Protein AF-A0A0D9XMM1-F1 (afdb_monomer_lite)

Foldseek 3Di:
DPPVPQWDWLDWDALAPFKIWTDTPQFWIWMDGPPDPDTDTAPDGAGWQEWDDAPNWIWTCSQHIWTWDCPPPHIYIGQQADAPPDPDGDAAGWAWEDLPRWIKIWGWHQDPNDTDIWIFTRPRPVRYTHTDLFSQQWEWEDERRHIYIGNPDCVPHVQGGGRWYWYDVNVDHDIWIARSNPRDIDDRDDDDDDDDDPPPPPDDDPPPPPLVCFDPHCLQVVLVVQLQPALLSNLVQLVPDDRSVVSYDDCDLVQVLALSNQRLQWFFLFQFWIARQAQRDIGGAHDPCPPPPHQWFFFFAANSGWTWIARLLQQWTWTARRRVRDIFTWARCCVVDDPVLNVCSVVVHRCSVVKHWLHWYAAASFKIWTDIDQFWIWITGRPDHDIDTATGGFRWQEWHDAPNWIWTDGDFFIWTADPVRGYTDGQAGEPDDDDPPQKDWGWYWEDLPRWIKIKIKIKGWDDDPDPPDPDTDIDIFIWMFTADRVVRYTHTDQPASVQWEWEDARYHIYIHRCPPSPVPDGGRKYAAAPNPDDPDDDPQFRIARSNVRDGHHNPDDDDCPDPSSSSSQSNNGGRVSND

Organism: NCBI:txid77586

InterPro domains:
  IPR005174 KIB1-4, beta-propeller [PF03478] (22-167)
  IPR005174 KIB1-4, beta-propeller [PF03478] (277-528)

pLDDT: mean 74.01, std 15.92, range [29.69, 94.88]

Secondary structure (DSSP, 8-state):
--GGGT-EEEEEEEEETTEEEEEEETTEEEEE-TT-SSPEEES-------EEEETTEEEE-SSSEEEEEE-SSSEEEEEEEB-TT--SPPSSEEEEEE-SS-EEEEEEEEETTEEEEEEEEEETTTTEEEEESSSTT-EEEE-SS-EEEE---TTT-TTPPTTEEEE-TTTSSS-EEEETTT--EEE----------SS-------S--GGGGSSSSTHHHHHHHHHHH-HHHHHHHHHH-HHHHHHSPP--GGGTT-GGG--TTEEESSSSEEEETTT--EEE---GGGSTT-SEEEEEE-TTS-EEEEETTT-EEEEEETTTTEEEEEEEGGGGS-HHHHHHHHTT---GGG--EEEEEESSSS-EEEEEGGGEEEEE-TT-SSPEEEEES--EEEEEEETTEEEEEETTEEEEEETTTTEEEEEEE--SPPPPTTEEEEEEEEE-SS-EEEEEEEEEEE--S-TT----EEEEEEEEEEEETTTTEEEEE-S-STT-EEEE-SS-EEEE--TTT-TTSPTTEEEEPGGG--SSSS--EEEEETTTTEEEE--SSS-TTSHHHHHHHHTT--GGGT-

Radius of gyration: 30.6 Å; chains: 1; bounding box: 79×53×88 Å

Structure (mmCIF, N/CA/C/O backbone):
data_AF-A0A0D9XMM1-F1
#
_entry.id   AF-A0A0D9XMM1-F1
#
loop_
_atom_site.group_PDB
_atom_site.id
_atom_site.type_symbol
_atom_site.label_atom_id
_atom_site.label_alt_id
_atom_site.label_comp_id
_atom_site.label_asym_id
_atom_site.label_entity_id
_atom_site.label_seq_id
_atom_site.pdbx_PDB_ins_code
_atom_site.Cartn_x
_atom_site.Cartn_y
_atom_site.Cartn_z
_atom_site.occupancy
_atom_site.B_iso_or_equiv
_atom_site.auth_seq_id
_atom_site.auth_comp_id
_atom_site.auth_asym_id
_atom_site.auth_atom_id
_atom_site.pdbx_PDB_model_num
ATOM 1 N N . MET A 1 1 ? 37.542 23.545 3.701 1.00 33.97 1 MET A N 1
ATOM 2 C CA . MET A 1 1 ? 37.284 23.660 2.247 1.00 33.97 1 MET A CA 1
ATOM 3 C C . MET A 1 1 ? 36.341 22.527 1.840 1.00 33.97 1 MET A C 1
ATOM 5 O O . MET A 1 1 ? 36.724 21.374 1.971 1.00 33.97 1 MET A O 1
ATOM 9 N N . LYS A 1 2 ? 35.075 22.804 1.484 1.00 29.86 2 LYS A N 1
ATOM 10 C CA . LYS A 1 2 ? 34.100 21.760 1.098 1.00 29.86 2 LYS A CA 1
ATOM 11 C C . LYS A 1 2 ? 34.433 21.260 -0.315 1.00 29.86 2 LYS A C 1
ATOM 13 O O . LYS A 1 2 ? 34.118 21.927 -1.291 1.00 29.86 2 LYS A O 1
ATOM 18 N N . ILE A 1 3 ? 35.071 20.095 -0.407 1.00 40.84 3 ILE A N 1
ATOM 19 C CA . ILE A 1 3 ? 35.551 19.469 -1.656 1.00 40.84 3 ILE A CA 1
ATOM 20 C C . ILE A 1 3 ? 34.390 19.010 -2.577 1.00 40.84 3 ILE A C 1
ATOM 22 O O . ILE A 1 3 ? 34.568 18.850 -3.782 1.00 40.84 3 ILE A O 1
ATOM 26 N N . GLY A 1 4 ? 33.166 18.885 -2.050 1.00 37.09 4 GLY A N 1
ATOM 27 C CA . GLY A 1 4 ? 32.015 18.291 -2.748 1.00 37.09 4 GLY A CA 1
ATOM 28 C C . GLY A 1 4 ? 31.399 19.066 -3.925 1.00 37.09 4 GLY A C 1
ATOM 29 O O . GLY A 1 4 ? 30.446 18.564 -4.504 1.00 37.09 4 GLY A O 1
ATOM 30 N N . LYS A 1 5 ? 31.888 20.261 -4.294 1.00 40.72 5 LYS A N 1
ATOM 31 C CA . LYS A 1 5 ? 31.370 21.018 -5.460 1.00 40.72 5 LYS A CA 1
ATOM 32 C C . LYS A 1 5 ? 32.260 20.963 -6.714 1.00 40.72 5 LYS A C 1
ATOM 34 O O . LYS A 1 5 ? 31.838 21.466 -7.745 1.00 40.72 5 LYS A O 1
ATOM 39 N N . SER A 1 6 ? 33.463 20.378 -6.641 1.00 47.50 6 SER A N 1
ATOM 40 C CA . SER A 1 6 ? 34.456 20.419 -7.740 1.00 47.50 6 SER A CA 1
ATOM 41 C C . SER A 1 6 ? 34.759 19.054 -8.385 1.00 47.50 6 SER A C 1
ATOM 43 O O . SER A 1 6 ? 35.317 18.995 -9.477 1.00 47.50 6 SER A O 1
ATOM 45 N N . LEU A 1 7 ? 34.379 17.940 -7.748 1.00 52.97 7 LEU A N 1
ATOM 46 C CA . LEU A 1 7 ? 34.602 16.593 -8.287 1.00 52.97 7 LEU A CA 1
ATOM 47 C C . LEU A 1 7 ? 33.343 16.066 -8.980 1.00 52.97 7 LEU A C 1
ATOM 49 O O . LEU A 1 7 ? 32.316 15.865 -8.338 1.00 52.97 7 LEU A O 1
ATOM 53 N N . CYS A 1 8 ? 33.439 15.811 -10.285 1.00 58.44 8 CYS A N 1
ATOM 54 C CA . CYS A 1 8 ? 32.395 15.146 -11.062 1.00 58.44 8 CYS A CA 1
ATOM 55 C C . CYS A 1 8 ? 32.841 13.718 -11.394 1.00 58.44 8 CYS A C 1
ATOM 57 O O . CYS A 1 8 ? 33.901 13.521 -11.988 1.00 58.44 8 CYS A O 1
ATOM 59 N N . VAL A 1 9 ? 32.038 12.730 -11.004 1.00 63.44 9 VAL A N 1
ATOM 60 C CA . VAL A 1 9 ? 32.281 11.315 -11.304 1.00 63.44 9 VAL A CA 1
ATOM 61 C C . VAL A 1 9 ? 31.840 11.027 -12.743 1.00 63.44 9 VAL A C 1
ATOM 63 O O . VAL A 1 9 ? 30.658 11.142 -13.050 1.00 63.44 9 VAL A O 1
ATOM 66 N N . CYS A 1 10 ? 32.780 10.661 -13.621 1.00 60.50 10 CYS A N 1
ATOM 67 C CA . CYS A 1 10 ? 32.523 10.278 -15.020 1.00 60.50 10 CYS A CA 1
ATOM 68 C C . CYS A 1 10 ? 32.151 8.797 -15.183 1.00 60.50 10 CYS A C 1
ATOM 70 O O . CYS A 1 10 ? 31.556 8.421 -16.187 1.00 60.50 10 CYS A O 1
ATOM 72 N N . GLY A 1 11 ? 32.473 7.954 -14.199 1.00 65.19 11 GLY A N 1
ATOM 73 C CA . GLY A 1 11 ? 32.097 6.543 -14.205 1.00 65.19 11 GLY A CA 1
ATOM 74 C C . GLY A 1 11 ? 32.616 5.789 -12.987 1.00 65.19 11 GLY A C 1
ATOM 75 O O . GLY A 1 11 ? 33.638 6.154 -12.407 1.00 65.19 11 GLY A O 1
ATOM 76 N N . VAL A 1 12 ? 31.894 4.738 -12.601 1.00 67.25 12 VAL A N 1
ATOM 77 C CA . VAL A 1 12 ? 32.248 3.815 -11.513 1.00 67.25 12 VAL A CA 1
ATOM 78 C C . VAL A 1 12 ? 32.027 2.399 -12.012 1.00 67.25 12 VAL A C 1
ATOM 80 O O . VAL A 1 12 ? 31.045 2.133 -12.706 1.00 67.25 12 VAL A O 1
ATOM 83 N N . GLY A 1 13 ? 32.918 1.483 -11.655 1.00 66.44 13 GLY A N 1
ATOM 84 C CA . GLY A 1 13 ? 32.733 0.085 -11.999 1.00 66.44 13 GLY A CA 1
ATOM 85 C C . GLY A 1 13 ? 33.677 -0.854 -11.278 1.00 66.44 13 GLY A C 1
ATOM 86 O O . GLY A 1 13 ? 34.560 -0.432 -10.536 1.00 66.44 13 GLY A O 1
ATOM 87 N N . LEU A 1 14 ? 33.466 -2.144 -11.507 1.00 63.72 14 LEU A N 1
ATOM 88 C CA . LEU A 1 14 ? 34.300 -3.208 -10.974 1.00 63.72 14 LEU A CA 1
ATOM 89 C C . LEU A 1 14 ? 35.266 -3.700 -12.056 1.00 63.72 14 LEU A C 1
ATOM 91 O O . LEU A 1 14 ? 34.862 -3.924 -13.196 1.00 63.72 14 LEU A O 1
ATOM 95 N N . VAL A 1 15 ? 36.537 -3.864 -11.689 1.00 62.72 15 VAL A N 1
ATOM 96 C CA . VAL A 1 15 ? 37.568 -4.522 -12.524 1.00 62.72 15 VAL A CA 1
ATOM 97 C C . VAL A 1 15 ? 37.753 -5.988 -12.119 1.00 62.72 15 VAL A C 1
ATOM 99 O O . VAL A 1 15 ? 38.266 -6.794 -12.887 1.00 62.72 15 VAL A O 1
ATOM 102 N N . SER A 1 16 ? 37.311 -6.349 -10.914 1.00 62.84 16 SER A N 1
ATOM 103 C CA . SER A 1 16 ? 37.230 -7.720 -10.409 1.00 62.84 16 SER A CA 1
ATOM 104 C C . SER A 1 16 ? 36.139 -7.804 -9.332 1.00 62.84 16 SER A C 1
ATOM 106 O O . SER A 1 16 ? 35.575 -6.780 -8.941 1.00 62.84 16 SER A O 1
ATOM 108 N N . ILE A 1 17 ? 35.885 -9.003 -8.797 1.00 62.94 17 ILE A N 1
ATOM 109 C CA . ILE A 1 17 ? 34.926 -9.249 -7.702 1.00 62.94 17 ILE A CA 1
ATOM 110 C C . ILE A 1 17 ? 35.152 -8.387 -6.446 1.00 62.94 17 ILE A C 1
ATOM 112 O O . ILE A 1 17 ? 34.249 -8.255 -5.628 1.00 62.94 17 ILE A O 1
ATOM 116 N N . SER A 1 18 ? 36.337 -7.796 -6.276 1.00 65.94 18 SER A N 1
ATOM 117 C CA . SER A 1 18 ? 36.698 -7.030 -5.079 1.00 65.94 18 SER A CA 1
ATOM 118 C C . SER A 1 18 ? 37.530 -5.788 -5.403 1.00 65.94 18 SER A C 1
ATOM 120 O O . SER A 1 18 ? 38.383 -5.386 -4.613 1.00 65.94 18 SER A O 1
ATOM 122 N N . THR A 1 19 ? 37.388 -5.208 -6.597 1.00 70.00 19 THR A N 1
ATOM 123 C CA . THR A 1 19 ? 38.192 -4.045 -7.007 1.00 70.00 19 THR A CA 1
ATOM 124 C C . THR A 1 19 ? 37.340 -3.017 -7.733 1.00 70.00 19 THR A C 1
ATOM 126 O O . THR A 1 19 ? 36.834 -3.288 -8.821 1.00 70.00 19 THR A O 1
ATOM 129 N N . VAL A 1 20 ? 37.214 -1.834 -7.131 1.00 71.69 20 VAL A N 1
ATOM 130 C CA . VAL A 1 20 ? 36.422 -0.706 -7.631 1.00 71.69 20 VAL A CA 1
ATOM 131 C C . VAL A 1 20 ? 37.332 0.274 -8.357 1.00 71.69 20 VAL A C 1
ATOM 133 O O . VAL A 1 20 ? 38.384 0.637 -7.836 1.00 71.69 20 VAL A O 1
ATOM 136 N N . VAL A 1 21 ? 36.904 0.741 -9.527 1.00 70.94 21 VAL A N 1
ATOM 137 C CA . VAL A 1 21 ? 37.508 1.861 -10.253 1.00 70.94 21 VAL A CA 1
ATOM 138 C C . VAL A 1 21 ? 36.535 3.028 -10.301 1.00 70.94 21 VAL A C 1
ATOM 140 O O . VAL A 1 21 ? 35.346 2.852 -10.572 1.00 70.94 21 VAL A O 1
ATOM 143 N N . ILE A 1 22 ? 37.061 4.226 -10.059 1.00 70.19 22 ILE A N 1
ATOM 144 C CA . ILE A 1 22 ? 36.355 5.494 -10.202 1.00 70.19 22 ILE A CA 1
ATOM 145 C C . ILE A 1 22 ? 37.083 6.396 -11.200 1.00 70.19 22 ILE A C 1
ATOM 147 O O . ILE A 1 22 ? 38.302 6.548 -11.152 1.00 70.19 22 ILE A O 1
ATOM 151 N N . CYS A 1 23 ? 36.312 7.008 -12.091 1.00 70.00 23 CYS A N 1
ATOM 152 C CA . CYS A 1 23 ? 36.732 8.080 -12.981 1.00 70.00 23 CYS A CA 1
ATOM 153 C C . CYS A 1 23 ? 36.206 9.406 -12.425 1.00 70.00 23 CYS A C 1
ATOM 155 O O . CYS A 1 23 ? 35.002 9.566 -12.213 1.00 70.00 23 CYS A O 1
ATOM 157 N N . LEU A 1 24 ? 37.102 10.362 -12.210 1.00 65.31 24 LEU A N 1
ATOM 158 C CA . LEU A 1 24 ? 36.847 11.698 -11.689 1.00 65.31 24 LEU A CA 1
ATOM 159 C C . LEU A 1 24 ? 37.370 12.746 -12.682 1.00 65.31 24 LEU A C 1
ATOM 161 O O . LEU A 1 24 ? 38.544 12.749 -13.062 1.00 65.31 24 LEU A O 1
ATOM 165 N N . ARG A 1 25 ? 36.505 13.680 -13.086 1.00 59.28 25 ARG A N 1
ATOM 166 C CA . ARG A 1 25 ? 36.907 14.829 -13.902 1.00 59.28 25 ARG A CA 1
ATOM 167 C C . ARG A 1 25 ? 37.761 15.815 -13.087 1.00 59.28 25 ARG A C 1
ATOM 169 O O . ARG A 1 25 ? 37.513 15.985 -11.893 1.00 59.28 25 ARG A O 1
ATOM 176 N N . PRO A 1 26 ? 38.718 16.510 -13.736 1.00 51.59 26 PRO A N 1
ATOM 177 C CA . PRO A 1 26 ? 38.979 16.476 -15.180 1.00 51.59 26 PRO A CA 1
ATOM 178 C C . PRO A 1 26 ? 39.933 15.367 -15.661 1.00 51.59 26 PRO A C 1
ATOM 180 O O . PRO A 1 26 ? 39.956 15.129 -16.864 1.00 51.59 26 PRO A O 1
ATOM 183 N N . ARG A 1 27 ? 40.735 14.718 -14.798 1.00 64.25 27 ARG A N 1
ATOM 184 C CA . ARG A 1 27 ? 41.812 13.802 -15.246 1.00 64.25 27 ARG A CA 1
ATOM 185 C C . ARG A 1 27 ? 42.255 12.744 -14.220 1.00 64.25 27 ARG A C 1
ATOM 187 O O . ARG A 1 27 ? 43.448 12.472 -14.107 1.00 64.25 27 ARG A O 1
ATOM 194 N N . LEU A 1 28 ? 41.347 12.190 -13.419 1.00 66.81 28 LEU A N 1
ATOM 195 C CA . LEU A 1 28 ? 41.735 11.254 -12.361 1.00 66.81 28 LEU A CA 1
ATOM 196 C C . LEU A 1 28 ? 40.995 9.926 -12.489 1.00 66.81 28 LEU A C 1
ATOM 198 O O . LEU A 1 28 ? 39.775 9.877 -12.415 1.00 66.81 28 LEU A O 1
ATOM 202 N N . ILE A 1 29 ? 41.744 8.838 -12.651 1.00 72.25 29 ILE A N 1
ATOM 203 C CA . ILE A 1 29 ? 41.228 7.475 -12.517 1.00 72.25 29 ILE A CA 1
ATOM 204 C C . ILE A 1 29 ? 41.881 6.878 -11.278 1.00 72.25 29 ILE A C 1
ATOM 206 O O . ILE A 1 29 ? 43.100 6.947 -11.123 1.00 72.25 29 ILE A O 1
ATOM 210 N N . ALA A 1 30 ? 41.081 6.307 -10.387 1.00 72.62 30 ALA A N 1
ATOM 211 C CA . ALA A 1 30 ? 41.580 5.682 -9.175 1.00 72.62 30 ALA A CA 1
ATOM 212 C C . ALA A 1 30 ? 40.958 4.305 -8.966 1.00 72.62 30 ALA A C 1
ATOM 214 O O . ALA A 1 30 ? 39.803 4.074 -9.318 1.00 72.62 30 ALA A O 1
ATOM 215 N N . ILE A 1 31 ? 41.734 3.402 -8.376 1.00 74.62 31 ILE A N 1
ATOM 216 C CA . ILE A 1 31 ? 41.335 2.033 -8.064 1.00 74.62 31 ILE A CA 1
ATOM 217 C C . ILE A 1 31 ? 41.504 1.763 -6.568 1.00 74.62 31 ILE A C 1
ATOM 219 O O . ILE A 1 31 ? 42.456 2.246 -5.948 1.00 74.62 31 ILE A O 1
ATOM 223 N N . ALA A 1 32 ? 40.590 0.994 -5.986 1.00 70.69 32 ALA A N 1
ATOM 224 C CA . ALA A 1 32 ? 40.668 0.573 -4.593 1.00 70.69 32 ALA A CA 1
ATOM 225 C C . ALA A 1 32 ? 40.102 -0.837 -4.396 1.00 70.69 32 ALA A C 1
ATOM 227 O O . ALA A 1 32 ? 39.120 -1.234 -5.033 1.00 70.69 32 ALA A O 1
ATOM 228 N N . LYS A 1 33 ? 40.722 -1.585 -3.482 1.00 76.44 33 LYS A N 1
ATOM 229 C CA . LYS A 1 33 ? 40.208 -2.848 -2.933 1.00 76.44 33 LYS A CA 1
ATOM 230 C C . LYS A 1 33 ? 39.652 -2.609 -1.522 1.00 76.44 33 LYS A C 1
ATOM 232 O O . LYS A 1 33 ? 40.121 -1.689 -0.859 1.00 76.44 33 LYS A O 1
ATOM 237 N N . PRO A 1 34 ? 38.710 -3.429 -1.019 1.00 69.00 34 PRO A N 1
ATOM 238 C CA . PRO A 1 34 ? 38.164 -3.285 0.335 1.00 69.00 34 PRO A CA 1
ATOM 239 C C . PRO A 1 34 ? 39.215 -3.236 1.457 1.00 69.00 34 PRO A C 1
ATOM 241 O O . PRO A 1 34 ? 38.967 -2.635 2.493 1.00 69.00 34 PRO A O 1
ATOM 244 N N . SER A 1 35 ? 40.383 -3.851 1.249 1.00 70.25 35 SER A N 1
ATOM 245 C CA . SER A 1 35 ? 41.505 -3.866 2.194 1.00 70.25 35 SER A CA 1
ATOM 246 C C . SER A 1 35 ? 42.533 -2.746 1.975 1.00 70.25 35 SER A C 1
ATOM 248 O O . SER A 1 35 ? 43.547 -2.719 2.666 1.00 70.25 35 SER A O 1
ATOM 250 N N . ASP A 1 36 ? 42.345 -1.871 0.982 1.00 69.75 36 ASP A N 1
ATOM 251 C CA . ASP A 1 36 ? 43.281 -0.780 0.701 1.00 69.75 36 ASP A CA 1
ATOM 252 C C . ASP A 1 36 ? 43.002 0.415 1.631 1.00 69.75 36 ASP A C 1
ATOM 254 O O . ASP A 1 36 ? 41.906 0.970 1.637 1.00 69.75 36 ASP A O 1
ATOM 258 N N . GLU A 1 37 ? 44.017 0.881 2.363 1.00 75.25 37 GLU A N 1
ATOM 259 C CA . GLU A 1 37 ? 43.910 2.080 3.216 1.00 75.25 37 GLU A CA 1
ATOM 260 C C . GLU A 1 37 ? 43.778 3.386 2.409 1.00 75.25 37 GLU A C 1
ATOM 262 O O . GLU A 1 37 ? 43.339 4.413 2.929 1.00 75.25 37 GLU A O 1
ATOM 267 N N . ARG A 1 38 ? 44.190 3.375 1.131 1.00 71.56 38 ARG A N 1
ATOM 268 C CA . ARG A 1 38 ? 44.135 4.524 0.214 1.00 71.56 38 ARG A CA 1
ATOM 269 C C . ARG A 1 38 ? 43.855 4.079 -1.219 1.00 71.56 38 ARG A C 1
ATOM 271 O O . ARG A 1 38 ? 44.335 3.038 -1.661 1.00 71.56 38 ARG A O 1
ATOM 278 N N . TRP A 1 39 ? 43.147 4.927 -1.963 1.00 71.06 39 TRP A N 1
ATOM 279 C CA . TRP A 1 39 ? 42.960 4.766 -3.404 1.00 71.06 39 TRP A CA 1
ATOM 280 C C . TRP A 1 39 ? 44.297 4.893 -4.139 1.00 71.06 39 TRP A C 1
ATOM 282 O O . TRP A 1 39 ? 45.083 5.804 -3.869 1.00 71.06 39 TRP A O 1
ATOM 292 N N . LYS A 1 40 ? 44.540 4.000 -5.097 1.00 76.25 40 LYS A N 1
ATOM 293 C CA . LYS A 1 40 ? 45.708 4.040 -5.981 1.00 76.25 40 LYS A CA 1
ATOM 294 C C . LYS A 1 40 ? 45.313 4.784 -7.251 1.00 76.25 40 LYS A C 1
ATOM 296 O O . LYS A 1 40 ? 44.387 4.374 -7.947 1.00 76.25 40 LYS A O 1
ATOM 301 N N . ILE A 1 41 ? 45.985 5.893 -7.536 1.00 72.19 41 ILE A N 1
ATOM 302 C CA . ILE A 1 41 ? 45.747 6.681 -8.750 1.00 72.19 41 ILE A CA 1
ATOM 303 C C . ILE A 1 41 ? 46.453 5.992 -9.921 1.00 72.19 41 ILE A C 1
ATOM 305 O O . ILE A 1 41 ? 47.599 5.563 -9.789 1.00 72.19 41 ILE A O 1
ATOM 309 N N . ILE A 1 42 ? 45.760 5.873 -11.052 1.00 71.81 42 ILE A N 1
ATOM 310 C CA . ILE A 1 42 ? 46.342 5.409 -12.313 1.00 71.81 42 ILE A CA 1
ATOM 311 C C . ILE A 1 42 ? 46.965 6.628 -12.997 1.00 71.81 42 ILE A C 1
ATOM 313 O O . ILE A 1 42 ? 46.253 7.557 -13.379 1.00 71.81 42 ILE A O 1
ATOM 317 N N . ASP A 1 43 ? 48.293 6.640 -13.099 1.00 55.16 43 ASP A N 1
ATOM 318 C CA . ASP A 1 43 ? 49.055 7.754 -13.669 1.00 55.16 43 ASP A CA 1
ATOM 319 C C . ASP A 1 43 ? 48.967 7.745 -15.208 1.00 55.16 43 ASP A C 1
ATOM 321 O O . ASP A 1 43 ? 49.121 6.691 -15.829 1.00 55.16 43 ASP A O 1
ATOM 325 N N . GLY A 1 44 ? 48.687 8.899 -15.829 1.00 55.84 44 GLY A N 1
ATOM 326 C CA . GLY A 1 44 ? 48.439 9.005 -17.283 1.00 55.84 44 GLY A CA 1
ATOM 327 C C . GLY A 1 44 ? 47.265 9.910 -17.677 1.00 55.84 44 GLY A C 1
ATOM 328 O O . GLY A 1 44 ? 46.467 9.551 -18.537 1.00 55.84 44 GLY A O 1
ATOM 329 N N . ALA A 1 45 ? 47.147 11.066 -17.018 1.00 50.81 45 ALA A N 1
ATOM 330 C CA . ALA A 1 45 ? 46.049 12.037 -17.056 1.00 50.81 45 ALA A CA 1
ATOM 331 C C . ALA A 1 45 ? 45.618 12.516 -18.469 1.00 50.81 45 ALA A C 1
ATOM 333 O O . ALA A 1 45 ? 45.901 13.644 -18.878 1.00 50.81 45 ALA A O 1
ATOM 334 N N . ALA A 1 46 ? 44.871 11.681 -19.186 1.00 57.12 46 ALA A N 1
ATOM 335 C CA . ALA A 1 46 ? 44.118 12.028 -20.386 1.00 57.12 46 ALA A CA 1
ATOM 336 C C . ALA A 1 46 ? 42.645 12.318 -20.032 1.00 57.12 46 ALA A C 1
ATOM 338 O O . ALA A 1 46 ? 42.135 11.870 -19.003 1.00 57.12 46 ALA A O 1
ATOM 339 N N . PHE A 1 47 ? 41.974 13.134 -20.845 1.00 65.19 47 PHE A N 1
ATOM 340 C CA . PHE A 1 47 ? 40.581 13.524 -20.622 1.00 65.19 47 PHE A CA 1
ATOM 341 C C . PHE A 1 47 ? 39.664 12.334 -20.915 1.00 65.19 47 PHE A C 1
ATOM 343 O O . PHE A 1 47 ? 39.687 11.822 -22.025 1.00 65.19 47 PHE A O 1
ATOM 350 N N . VAL A 1 48 ? 38.884 11.882 -19.929 1.00 72.94 48 VAL A N 1
ATOM 351 C CA . VAL A 1 48 ? 37.950 10.761 -20.107 1.00 72.94 48 VAL A CA 1
ATOM 352 C C . VAL A 1 48 ? 36.545 11.296 -20.348 1.00 72.94 48 VAL A C 1
ATOM 354 O O . VAL A 1 48 ? 35.952 11.900 -19.452 1.00 72.94 48 VAL A O 1
ATOM 357 N N . ASP A 1 49 ? 36.010 11.035 -21.537 1.00 74.31 49 ASP A N 1
ATOM 358 C CA . ASP A 1 49 ? 34.647 11.429 -21.909 1.00 74.31 49 ASP A CA 1
ATOM 359 C C . ASP A 1 49 ? 33.588 10.497 -21.301 1.00 74.31 49 ASP A C 1
ATOM 361 O O . ASP A 1 49 ? 32.555 10.947 -20.799 1.00 74.31 49 ASP A O 1
ATOM 365 N N . SER A 1 50 ? 33.857 9.189 -21.322 1.00 79.31 50 SER A N 1
ATOM 366 C CA . SER A 1 50 ? 32.909 8.150 -20.932 1.00 79.31 50 SER A CA 1
ATOM 367 C C . SER A 1 50 ? 33.613 6.926 -20.349 1.00 79.31 50 SER A C 1
ATOM 369 O O . SER A 1 50 ? 34.753 6.607 -20.698 1.00 79.31 50 SER A O 1
ATOM 371 N N . ALA A 1 51 ? 32.926 6.224 -19.450 1.00 79.69 51 ALA A N 1
ATOM 372 C CA . ALA A 1 51 ? 33.380 4.954 -18.905 1.00 79.69 51 ALA A CA 1
ATOM 373 C C . ALA A 1 51 ? 32.203 4.011 -18.628 1.00 79.69 51 ALA A C 1
ATOM 375 O O . ALA A 1 51 ? 31.126 4.448 -18.220 1.00 79.69 51 ALA A O 1
ATOM 376 N N . LEU A 1 52 ? 32.415 2.709 -18.824 1.00 82.50 52 LEU A N 1
ATOM 377 C CA . LEU A 1 52 ? 31.433 1.676 -18.499 1.00 82.50 52 LEU A CA 1
ATOM 378 C C . LEU A 1 52 ? 32.097 0.349 -18.136 1.00 82.50 52 LEU A C 1
ATOM 380 O O . LEU A 1 52 ? 33.269 0.113 -18.425 1.00 82.50 52 LEU A O 1
ATOM 384 N N . THR A 1 53 ? 31.323 -0.540 -17.519 1.00 80.19 53 THR A N 1
ATOM 385 C CA . THR A 1 53 ? 31.722 -1.937 -17.329 1.00 80.19 53 THR A CA 1
ATOM 386 C C . THR A 1 53 ? 31.113 -2.797 -18.423 1.00 80.19 53 THR A C 1
ATOM 388 O O . THR A 1 53 ? 29.922 -2.697 -18.703 1.00 80.19 53 THR A O 1
ATOM 391 N N . PHE A 1 54 ? 31.933 -3.632 -19.053 1.00 77.88 54 PHE A N 1
ATOM 392 C CA . PHE A 1 54 ? 31.513 -4.538 -20.117 1.00 77.88 54 PHE A CA 1
ATOM 393 C C . PHE A 1 54 ? 32.218 -5.877 -19.936 1.00 77.88 54 PHE A C 1
ATOM 395 O O . PHE A 1 54 ? 33.434 -5.918 -19.760 1.00 77.88 54 PHE A O 1
ATOM 402 N N . GLN A 1 55 ? 31.444 -6.966 -19.910 1.00 76.62 55 GLN A N 1
ATOM 403 C CA . GLN A 1 55 ? 31.947 -8.339 -19.746 1.00 76.62 55 GLN A CA 1
ATOM 404 C C . GLN A 1 55 ? 32.976 -8.498 -18.603 1.00 76.62 55 GLN A C 1
ATOM 406 O O . GLN A 1 55 ? 34.002 -9.159 -18.742 1.00 76.62 55 GLN A O 1
ATOM 411 N N . GLY A 1 56 ? 32.710 -7.861 -17.457 1.00 70.31 56 GLY A N 1
ATOM 412 C CA . GLY A 1 56 ? 33.552 -7.967 -16.259 1.00 70.31 56 GLY A CA 1
ATOM 413 C C . GLY A 1 56 ? 34.843 -7.139 -16.281 1.00 70.31 56 GLY A C 1
ATOM 414 O O . GLY A 1 56 ? 35.668 -7.301 -15.387 1.00 70.31 56 GLY A O 1
ATOM 415 N N . ARG A 1 57 ? 35.031 -6.248 -17.264 1.00 75.81 57 ARG A N 1
ATOM 416 C CA . ARG A 1 57 ? 36.152 -5.296 -17.327 1.00 75.81 57 ARG A CA 1
ATOM 417 C C . ARG A 1 57 ? 35.647 -3.854 -17.343 1.00 75.81 57 ARG A C 1
ATOM 419 O O . ARG A 1 57 ? 34.535 -3.581 -17.791 1.00 75.81 57 ARG A O 1
ATOM 426 N N . PHE A 1 58 ? 36.477 -2.926 -16.871 1.00 77.69 58 PHE A N 1
ATOM 427 C CA . PHE A 1 58 ? 36.190 -1.491 -16.902 1.00 77.69 58 PHE A CA 1
ATOM 428 C C . PHE A 1 58 ? 36.843 -0.848 -18.126 1.00 77.69 58 PHE A C 1
ATOM 430 O O . PHE A 1 58 ? 38.061 -0.928 -18.287 1.00 77.69 58 PHE A O 1
ATOM 437 N N . TYR A 1 59 ? 36.038 -0.193 -18.956 1.00 81.75 59 TYR A N 1
ATOM 438 C CA . TYR A 1 59 ? 36.462 0.517 -20.158 1.00 81.75 59 TYR A CA 1
ATOM 439 C C . TYR A 1 59 ? 36.250 2.019 -19.988 1.00 81.75 59 TYR A C 1
ATOM 441 O O . TYR A 1 59 ? 35.273 2.447 -19.372 1.00 81.75 59 TYR A O 1
ATOM 449 N N . CYS A 1 60 ? 37.141 2.824 -20.557 1.00 80.31 60 CYS A N 1
ATOM 450 C CA . CYS A 1 60 ? 37.024 4.276 -20.591 1.00 80.31 60 CYS A CA 1
ATOM 451 C C . CYS A 1 60 ? 37.615 4.873 -21.874 1.00 80.31 60 CYS A C 1
ATOM 453 O O . CYS A 1 60 ? 38.326 4.192 -22.616 1.00 80.31 60 CYS A O 1
ATOM 455 N N . THR A 1 61 ? 37.303 6.144 -22.140 1.00 78.38 61 THR A N 1
ATOM 456 C CA . THR A 1 61 ? 37.726 6.853 -23.356 1.00 78.38 61 THR A CA 1
ATOM 457 C C . THR A 1 61 ? 38.675 8.027 -23.094 1.00 78.38 61 THR A C 1
ATOM 459 O O . THR A 1 61 ? 38.251 9.175 -23.160 1.00 78.38 61 THR A O 1
ATOM 462 N N . PRO A 1 62 ? 39.968 7.781 -22.797 1.00 67.31 62 PRO A N 1
ATOM 463 C CA . PRO A 1 62 ? 40.966 8.847 -22.623 1.00 67.31 62 PRO A CA 1
ATOM 464 C C . PRO A 1 62 ? 41.354 9.561 -23.937 1.00 67.31 62 PRO A C 1
ATOM 466 O O . PRO A 1 62 ? 41.769 10.717 -23.919 1.00 67.31 62 PRO A O 1
ATOM 469 N N . GLN A 1 63 ? 41.308 8.838 -25.064 1.00 66.44 63 GLN A N 1
ATOM 470 C CA . GLN A 1 63 ? 41.642 9.301 -26.425 1.00 66.44 63 GLN A CA 1
ATOM 471 C C . GLN A 1 63 ? 40.906 8.465 -27.490 1.00 66.44 63 GLN A C 1
ATOM 473 O O . GLN A 1 63 ? 40.409 9.020 -28.459 1.00 66.44 63 GLN A O 1
ATOM 478 N N . TRP A 1 64 ? 40.818 7.142 -27.288 1.00 68.06 64 TRP A N 1
ATOM 479 C CA . TRP A 1 64 ? 39.977 6.165 -28.014 1.00 68.06 64 TRP A CA 1
ATOM 480 C C . TRP A 1 64 ? 39.425 5.155 -26.999 1.00 68.06 64 TRP A C 1
ATOM 482 O O . TRP A 1 64 ? 39.183 5.555 -25.869 1.00 68.06 64 TRP A O 1
ATOM 492 N N . ALA A 1 65 ? 39.238 3.872 -27.319 1.00 58.97 65 ALA A N 1
ATOM 493 C CA . ALA A 1 65 ? 38.823 2.886 -26.321 1.00 58.97 65 ALA A CA 1
ATOM 494 C C . ALA A 1 65 ? 40.034 2.361 -25.534 1.00 58.97 65 ALA A C 1
ATOM 496 O O . ALA A 1 65 ? 40.962 1.785 -26.104 1.00 58.97 65 ALA A O 1
ATOM 497 N N . ALA A 1 66 ? 40.007 2.502 -24.213 1.00 57.56 66 ALA A N 1
ATOM 498 C CA . ALA A 1 66 ? 40.977 1.909 -23.302 1.00 57.56 66 ALA A CA 1
ATOM 499 C C . ALA A 1 66 ? 40.265 1.093 -22.219 1.00 57.56 66 ALA A C 1
ATOM 501 O O . ALA A 1 66 ? 39.083 1.298 -21.947 1.00 57.56 66 ALA A O 1
ATOM 502 N N . HIS A 1 67 ? 40.970 0.151 -21.605 1.00 60.16 67 HIS A N 1
ATOM 503 C CA . HIS A 1 67 ? 40.461 -0.624 -20.483 1.00 60.16 67 HIS A CA 1
ATOM 504 C C . HIS A 1 67 ? 41.442 -0.606 -19.320 1.00 60.16 67 HIS A C 1
ATOM 506 O O . HIS A 1 67 ? 42.661 -0.597 -19.497 1.00 60.16 67 HIS A O 1
ATOM 512 N N . CYS A 1 68 ? 40.901 -0.576 -18.107 1.00 55.31 68 CYS A N 1
ATOM 513 C CA . CYS A 1 68 ? 41.704 -0.645 -16.899 1.00 55.31 68 CYS A CA 1
ATOM 514 C C . CYS A 1 68 ? 42.120 -2.092 -16.643 1.00 55.31 68 CYS A C 1
ATOM 516 O O . CYS A 1 68 ? 41.288 -3.001 -16.635 1.00 55.31 68 CYS A O 1
ATOM 518 N N . HIS A 1 69 ? 43.410 -2.285 -16.389 1.00 57.03 69 HIS A N 1
ATOM 519 C CA . HIS A 1 69 ? 43.993 -3.575 -16.065 1.00 57.03 69 HIS A CA 1
ATOM 520 C C . HIS A 1 69 ? 44.695 -3.500 -14.702 1.00 57.03 69 HIS A C 1
ATOM 522 O O . HIS A 1 69 ? 45.534 -2.627 -14.463 1.00 57.03 69 HIS A O 1
ATOM 528 N N . ASP A 1 70 ? 44.331 -4.405 -13.789 1.00 56.22 70 ASP A N 1
ATOM 529 C CA . ASP A 1 70 ? 44.911 -4.504 -12.446 1.00 56.22 70 ASP A CA 1
ATOM 530 C C . ASP A 1 70 ? 45.909 -5.674 -12.378 1.00 56.22 70 ASP A C 1
ATOM 532 O O . ASP A 1 70 ? 45.506 -6.826 -12.242 1.00 56.22 70 ASP A O 1
ATOM 536 N N . GLN A 1 71 ? 47.216 -5.382 -12.449 1.00 55.22 71 GLN A N 1
ATOM 537 C CA . GLN A 1 71 ? 48.299 -6.361 -12.220 1.00 55.22 71 GLN A CA 1
ATOM 538 C C . GLN A 1 71 ? 48.798 -6.378 -10.762 1.00 55.22 71 GLN A C 1
ATOM 540 O O . GLN A 1 71 ? 49.953 -6.704 -10.479 1.00 55.22 71 GLN A O 1
ATOM 545 N N . GLY A 1 72 ? 47.966 -5.983 -9.797 1.00 57.81 72 GLY A N 1
ATOM 546 C CA . GLY A 1 72 ? 48.263 -6.104 -8.369 1.00 57.81 72 GLY A CA 1
ATOM 547 C C . GLY A 1 72 ? 49.158 -4.998 -7.798 1.00 57.81 72 GLY A C 1
ATOM 548 O O . GLY A 1 72 ? 48.737 -4.321 -6.862 1.00 57.81 72 GLY A O 1
ATOM 549 N N . ARG A 1 73 ? 50.383 -4.791 -8.318 1.00 54.44 73 ARG A N 1
ATOM 550 C CA . ARG A 1 73 ? 51.336 -3.791 -7.767 1.00 54.44 73 ARG A CA 1
ATOM 551 C C . ARG A 1 73 ? 51.281 -2.412 -8.433 1.00 54.44 73 ARG A C 1
ATOM 553 O O . ARG A 1 73 ? 51.615 -1.432 -7.772 1.00 54.44 73 ARG A O 1
ATOM 560 N N . ARG A 1 74 ? 50.858 -2.309 -9.699 1.00 61.53 74 ARG A N 1
ATOM 561 C CA . ARG A 1 74 ? 50.633 -1.029 -10.399 1.00 61.53 74 ARG A CA 1
ATOM 562 C C . ARG A 1 74 ? 49.438 -1.145 -11.353 1.00 61.53 74 ARG A C 1
ATOM 564 O O . ARG A 1 74 ? 49.554 -1.859 -12.346 1.00 61.53 74 ARG A O 1
ATOM 571 N N . PRO A 1 75 ? 48.306 -0.484 -11.071 1.00 65.94 75 PRO A N 1
ATOM 572 C CA . PRO A 1 75 ? 47.189 -0.431 -12.006 1.00 65.94 75 PRO A CA 1
ATOM 573 C C . PRO A 1 75 ? 47.572 0.415 -13.224 1.00 65.94 75 PRO A C 1
ATOM 575 O O . PRO A 1 75 ? 48.228 1.448 -13.078 1.00 65.94 75 PRO A O 1
ATOM 578 N N . GLN A 1 76 ? 47.186 -0.028 -14.419 1.00 72.00 76 GLN A N 1
ATOM 579 C CA . GLN A 1 76 ? 47.502 0.659 -15.672 1.00 72.00 76 GLN A CA 1
ATOM 580 C C . GLN A 1 76 ? 46.282 0.731 -16.584 1.00 72.00 76 GLN A C 1
ATOM 582 O O . GLN A 1 76 ? 45.353 -0.078 -16.493 1.00 72.00 76 GLN A O 1
ATOM 587 N N . LEU A 1 77 ? 46.301 1.717 -17.476 1.00 73.19 77 LEU A N 1
ATOM 588 C CA . LEU A 1 77 ? 45.332 1.843 -18.547 1.00 73.19 77 LEU A CA 1
ATOM 589 C C . LEU A 1 77 ? 45.934 1.256 -19.824 1.00 73.19 77 LEU A C 1
ATOM 591 O O . LEU A 1 77 ? 46.951 1.747 -20.308 1.00 73.19 77 LEU A O 1
ATOM 595 N N . LEU A 1 78 ? 45.322 0.195 -20.343 1.00 73.56 78 LEU A N 1
ATOM 596 C CA . LEU A 1 78 ? 45.753 -0.462 -21.571 1.00 73.56 78 LEU A CA 1
ATOM 597 C C . LEU A 1 78 ? 44.824 -0.064 -22.711 1.00 73.56 78 LEU A C 1
ATOM 599 O O . LEU A 1 78 ? 43.599 -0.064 -22.564 1.00 73.56 78 LEU A O 1
ATOM 603 N N . THR A 1 79 ? 45.397 0.252 -23.865 1.00 77.56 79 THR A N 1
ATOM 604 C CA . THR A 1 79 ? 44.622 0.495 -25.080 1.00 77.56 79 THR A CA 1
ATOM 605 C C . THR A 1 79 ? 43.791 -0.745 -25.400 1.00 77.56 79 THR A C 1
ATOM 607 O O . THR A 1 79 ? 44.316 -1.852 -25.462 1.00 77.56 79 THR A O 1
ATOM 610 N N . ALA A 1 80 ? 42.478 -0.566 -25.535 1.00 78.25 80 ALA A N 1
ATOM 611 C CA . ALA A 1 80 ? 41.554 -1.639 -25.882 1.00 78.25 80 ALA A CA 1
ATOM 612 C C . ALA A 1 80 ? 41.331 -1.693 -27.394 1.00 78.25 80 ALA A C 1
ATOM 614 O O . ALA A 1 80 ? 41.289 -2.779 -27.956 1.00 78.25 80 ALA A O 1
ATOM 615 N N . ALA A 1 81 ? 41.189 -0.528 -28.035 1.00 79.81 81 ALA A N 1
ATOM 616 C CA . ALA A 1 81 ? 41.129 -0.417 -29.484 1.00 79.81 81 ALA A CA 1
ATOM 617 C C . ALA A 1 81 ? 41.423 1.008 -29.975 1.00 79.81 81 ALA A C 1
ATOM 619 O O . ALA A 1 81 ? 41.037 1.989 -29.329 1.00 79.81 81 ALA A O 1
ATOM 620 N N . VAL A 1 82 ? 42.033 1.117 -31.159 1.00 76.62 82 VAL A N 1
ATOM 621 C CA . VAL A 1 82 ? 42.312 2.396 -31.843 1.00 76.62 82 VAL A CA 1
ATOM 622 C C . VAL A 1 82 ? 41.694 2.394 -33.241 1.00 76.62 82 VAL A C 1
ATOM 624 O O . VAL A 1 82 ? 41.495 1.348 -33.854 1.00 76.62 82 VAL A O 1
ATOM 627 N N . ALA A 1 83 ? 41.358 3.570 -33.769 1.00 68.69 83 ALA A N 1
ATOM 628 C CA . ALA A 1 83 ? 40.910 3.695 -35.153 1.00 68.69 83 ALA A CA 1
ATOM 629 C C . ALA A 1 83 ? 42.099 3.549 -36.120 1.00 68.69 83 ALA A C 1
ATOM 631 O O . ALA A 1 83 ? 42.989 4.396 -36.132 1.00 68.69 83 ALA A O 1
ATOM 632 N N . ALA A 1 84 ? 42.069 2.528 -36.984 1.00 58.19 84 ALA A N 1
ATOM 633 C CA . ALA A 1 84 ? 43.168 2.123 -37.876 1.00 58.19 84 ALA A CA 1
ATOM 634 C C . ALA A 1 84 ? 43.685 3.200 -38.865 1.00 58.19 84 ALA A C 1
ATOM 636 O O . ALA A 1 84 ? 44.664 2.975 -39.571 1.00 58.19 84 ALA A O 1
ATOM 637 N N . ARG A 1 85 ? 43.035 4.373 -38.962 1.00 54.94 85 ARG A N 1
ATOM 638 C CA . ARG A 1 85 ? 43.370 5.444 -39.925 1.00 54.94 85 ARG A CA 1
ATOM 639 C C . ARG A 1 85 ? 43.479 6.857 -39.337 1.00 54.94 85 ARG A C 1
ATOM 641 O O . ARG A 1 85 ? 43.547 7.814 -40.104 1.00 54.94 85 ARG A O 1
ATOM 648 N N . ARG A 1 86 ? 43.480 7.032 -38.011 1.00 56.72 86 ARG A N 1
ATOM 649 C CA . ARG A 1 86 ? 43.631 8.361 -37.384 1.00 56.72 86 ARG A CA 1
ATOM 650 C C . ARG A 1 86 ? 44.822 8.358 -36.426 1.00 56.72 86 ARG A C 1
ATOM 652 O O . ARG A 1 86 ? 44.747 7.776 -35.354 1.00 56.72 86 ARG A O 1
ATOM 659 N N . SER A 1 87 ? 45.908 9.022 -36.825 1.00 44.16 87 SER A N 1
ATOM 660 C CA . SER A 1 87 ? 47.126 9.194 -36.017 1.00 44.16 87 SER A CA 1
ATOM 661 C C . SER A 1 87 ? 46.996 10.272 -34.934 1.00 44.16 87 SER A C 1
ATOM 663 O O . SER A 1 87 ? 47.789 10.289 -33.997 1.00 44.16 87 SER A O 1
ATOM 665 N N . ASN A 1 88 ? 45.996 11.154 -35.043 1.00 54.41 88 ASN A N 1
ATOM 666 C CA . ASN A 1 88 ? 45.751 12.245 -34.102 1.00 54.41 88 ASN A CA 1
ATOM 667 C C . ASN A 1 88 ? 44.510 11.980 -33.241 1.00 54.41 88 ASN A C 1
ATOM 669 O O . ASN A 1 88 ? 43.535 11.418 -33.754 1.00 54.41 88 ASN A O 1
ATOM 673 N N . PRO A 1 89 ? 44.513 12.429 -31.969 1.00 55.72 89 PRO A N 1
ATOM 674 C CA . PRO A 1 89 ? 43.369 12.292 -31.080 1.00 55.72 89 PRO A CA 1
ATOM 675 C C . PRO A 1 89 ? 42.121 12.940 -31.701 1.00 55.72 89 PRO A C 1
ATOM 677 O O . PRO A 1 89 ? 42.226 13.981 -32.361 1.00 55.72 89 PRO A O 1
ATOM 680 N N . PRO A 1 90 ? 40.939 12.330 -31.529 1.00 61.09 90 PRO A N 1
ATOM 681 C CA . PRO A 1 90 ? 39.710 12.837 -32.112 1.00 61.09 90 PRO A CA 1
ATOM 682 C C . PRO A 1 90 ? 39.386 14.234 -31.568 1.00 61.09 90 PRO A C 1
ATOM 684 O O . PRO A 1 90 ? 39.348 14.447 -30.361 1.00 61.09 90 PRO A O 1
ATOM 687 N N . SER A 1 91 ? 39.101 15.188 -32.459 1.00 65.19 91 SER A N 1
ATOM 688 C CA . SER A 1 91 ? 38.428 16.430 -32.067 1.00 65.19 91 SER A CA 1
ATOM 689 C C . SER A 1 91 ? 36.974 16.085 -31.733 1.00 65.19 91 SER A C 1
ATOM 691 O O . SER A 1 91 ? 36.278 15.514 -32.577 1.00 65.19 91 SER A O 1
ATOM 693 N N . GLY A 1 92 ? 36.523 16.346 -30.505 1.00 74.69 92 GLY A N 1
ATOM 694 C CA . GLY A 1 92 ? 35.180 15.981 -30.040 1.00 74.69 92 GLY A CA 1
ATOM 695 C C . GLY A 1 92 ? 35.173 15.107 -28.783 1.00 74.69 92 GLY A C 1
ATOM 696 O O . GLY A 1 92 ? 36.160 15.082 -28.059 1.00 74.69 92 GLY A O 1
ATOM 697 N N . SER A 1 93 ? 34.054 14.419 -28.523 1.00 80.31 93 SER A N 1
ATOM 698 C CA . SER A 1 93 ? 33.877 13.538 -27.352 1.00 80.31 93 SER A CA 1
ATOM 699 C C . SER A 1 93 ? 33.541 12.099 -27.746 1.00 80.31 93 SER A C 1
ATOM 701 O O . SER A 1 93 ? 32.858 11.865 -28.748 1.00 80.31 93 SER A O 1
ATOM 703 N N . LEU A 1 94 ? 34.011 11.133 -26.958 1.00 84.56 94 LEU A N 1
ATOM 704 C CA . LEU A 1 94 ? 33.823 9.699 -27.181 1.00 84.56 94 LEU A CA 1
ATOM 705 C C . LEU A 1 94 ? 32.967 9.035 -26.101 1.00 84.56 94 LEU A C 1
ATOM 707 O O . LEU A 1 94 ? 33.325 9.007 -24.926 1.00 84.56 94 LEU A O 1
ATOM 711 N N . HIS A 1 95 ? 31.890 8.381 -26.519 1.00 87.19 95 HIS A N 1
ATOM 712 C CA . HIS A 1 95 ? 30.902 7.796 -25.615 1.00 87.19 95 HIS A CA 1
ATOM 713 C C . HIS A 1 95 ? 30.843 6.285 -25.771 1.00 87.19 95 HIS A C 1
ATOM 715 O O . HIS A 1 95 ? 30.577 5.788 -26.865 1.00 87.19 95 HIS A O 1
ATOM 721 N N . LEU A 1 96 ? 31.080 5.549 -24.685 1.00 89.06 96 LEU A N 1
ATOM 722 C CA . LEU A 1 96 ? 30.977 4.093 -24.688 1.00 89.06 96 LEU A CA 1
ATOM 723 C C . LEU A 1 96 ? 29.526 3.666 -24.479 1.00 89.06 96 LEU A C 1
ATOM 725 O O . LEU A 1 96 ? 28.815 4.227 -23.644 1.00 89.06 96 LEU A O 1
ATOM 729 N N . VAL A 1 97 ? 29.105 2.628 -25.200 1.00 90.56 97 VAL A N 1
ATOM 730 C CA . VAL A 1 97 ? 27.797 2.000 -25.014 1.00 90.56 97 VAL A CA 1
ATOM 731 C C . VAL A 1 97 ? 27.905 0.481 -25.122 1.00 90.56 97 VAL A C 1
ATOM 733 O O . VAL A 1 97 ? 28.518 -0.050 -26.048 1.00 90.56 97 VAL A O 1
ATOM 736 N N . ASP A 1 98 ? 27.283 -0.220 -24.174 1.00 90.06 98 ASP A N 1
ATOM 737 C CA . ASP A 1 98 ? 26.959 -1.637 -24.330 1.00 90.06 98 ASP A CA 1
ATOM 738 C C . ASP A 1 98 ? 25.708 -1.742 -25.208 1.00 90.06 98 ASP A C 1
ATOM 740 O O . ASP A 1 98 ? 24.596 -1.409 -24.788 1.00 90.06 98 ASP A O 1
ATOM 744 N N . ASN A 1 99 ? 25.898 -2.170 -26.455 1.00 86.25 99 ASN A N 1
ATOM 745 C CA . ASN A 1 99 ? 24.844 -2.311 -27.448 1.00 86.25 99 ASN A CA 1
ATOM 746 C C . ASN A 1 99 ? 24.231 -3.722 -27.460 1.00 86.25 99 ASN A C 1
ATOM 748 O O . ASN A 1 99 ? 24.007 -4.305 -28.518 1.00 86.25 99 ASN A O 1
ATOM 752 N N . GLY A 1 100 ? 23.939 -4.274 -26.280 1.00 79.69 100 GLY A N 1
ATOM 753 C CA . GLY A 1 100 ? 23.344 -5.604 -26.144 1.00 79.69 100 GLY A CA 1
ATOM 754 C C . GLY A 1 100 ? 24.356 -6.726 -26.343 1.00 79.69 100 GLY A C 1
ATOM 755 O O . GLY A 1 100 ? 24.055 -7.696 -27.033 1.00 79.69 100 GLY A O 1
ATOM 756 N N . GLY A 1 101 ? 25.545 -6.575 -25.761 1.00 81.94 101 GLY A N 1
ATOM 757 C CA . GLY A 1 101 ? 26.653 -7.520 -25.887 1.00 81.94 101 GLY A CA 1
ATOM 758 C C . GLY A 1 101 ? 27.696 -7.135 -26.938 1.00 81.94 101 GLY A C 1
ATOM 759 O O . GLY A 1 101 ? 28.702 -7.827 -27.051 1.00 81.94 101 GLY A O 1
ATOM 760 N N . ASP A 1 102 ? 27.502 -6.027 -27.658 1.00 85.19 102 ASP A N 1
ATOM 761 C CA . ASP A 1 102 ? 28.518 -5.411 -28.516 1.00 85.19 102 ASP A CA 1
ATOM 762 C C . ASP A 1 102 ? 29.018 -4.112 -27.874 1.00 85.19 102 ASP A C 1
ATOM 764 O O . ASP A 1 102 ? 28.245 -3.166 -27.704 1.00 85.19 102 ASP A O 1
ATOM 768 N N . LEU A 1 103 ? 30.313 -4.025 -27.568 1.00 89.06 103 LEU A N 1
ATOM 769 C CA . LEU A 1 103 ? 30.912 -2.774 -27.114 1.00 89.06 103 LEU A CA 1
ATOM 770 C C . LEU A 1 103 ? 31.060 -1.812 -28.301 1.00 89.06 103 LEU A C 1
ATOM 772 O O . LEU A 1 103 ? 31.713 -2.129 -29.299 1.00 89.06 103 LEU A O 1
ATOM 776 N N . MET A 1 104 ? 30.452 -0.631 -28.198 1.00 90.31 104 MET A N 1
ATOM 777 C CA . MET A 1 104 ? 30.515 0.404 -29.229 1.00 90.31 104 MET A CA 1
ATOM 778 C C . MET A 1 104 ? 31.020 1.732 -28.663 1.00 90.31 104 MET A C 1
ATOM 780 O O . MET A 1 104 ? 30.813 2.050 -27.492 1.00 90.31 104 MET A O 1
ATOM 784 N N . VAL A 1 105 ? 31.663 2.517 -29.525 1.00 89.50 105 VAL A N 1
ATOM 785 C CA . VAL A 1 105 ? 32.093 3.893 -29.265 1.00 89.50 105 VAL A CA 1
ATOM 786 C C . VAL A 1 105 ? 31.337 4.816 -30.204 1.00 89.50 105 VAL A C 1
ATOM 788 O O . VAL A 1 105 ? 31.356 4.616 -31.416 1.00 89.50 105 VAL A O 1
ATOM 791 N N . VAL A 1 106 ? 30.703 5.848 -29.668 1.00 89.06 106 VAL A N 1
ATOM 792 C CA . VAL A 1 106 ? 30.110 6.919 -30.466 1.00 89.06 106 VAL A CA 1
ATOM 793 C C . VAL A 1 106 ? 30.983 8.160 -30.347 1.00 89.06 106 VAL A C 1
ATOM 795 O O . VAL A 1 106 ? 31.180 8.691 -29.256 1.00 89.06 106 VAL A O 1
ATOM 798 N N . HIS A 1 107 ? 31.511 8.619 -31.474 1.00 86.19 107 HIS A N 1
ATOM 799 C CA . HIS A 1 107 ? 32.333 9.815 -31.583 1.00 86.19 107 HIS A CA 1
ATOM 800 C C . HIS A 1 107 ? 31.471 10.995 -32.015 1.00 86.19 107 HIS A C 1
ATOM 802 O O . HIS A 1 107 ? 30.964 11.034 -33.134 1.00 86.19 107 HIS A O 1
ATOM 808 N N . ARG A 1 108 ? 31.307 11.957 -31.110 1.00 83.31 108 ARG A N 1
ATOM 809 C CA . ARG A 1 108 ? 30.634 13.231 -31.353 1.00 83.31 108 ARG A CA 1
ATOM 810 C C . ARG A 1 108 ? 31.667 14.284 -31.741 1.00 83.31 108 ARG A C 1
ATOM 812 O O . ARG A 1 108 ? 32.495 14.653 -30.914 1.00 83.31 108 ARG A O 1
ATOM 819 N N . MET A 1 109 ? 31.570 14.809 -32.954 1.00 80.81 109 MET A N 1
ATOM 820 C CA . MET A 1 109 ? 32.389 15.897 -33.495 1.00 80.81 109 MET A CA 1
ATOM 821 C C . MET A 1 109 ? 31.548 17.162 -33.649 1.00 80.81 109 MET A C 1
ATOM 823 O O . MET A 1 109 ? 30.368 17.080 -33.972 1.00 80.81 109 MET A O 1
ATOM 827 N N . MET A 1 110 ? 32.153 18.335 -33.482 1.00 69.88 110 MET A N 1
ATOM 828 C CA . MET A 1 110 ? 31.503 19.612 -33.783 1.00 69.88 110 MET A CA 1
ATOM 829 C C . MET A 1 110 ? 32.173 20.220 -35.016 1.00 69.88 110 MET A C 1
ATOM 831 O O . MET A 1 110 ? 33.346 20.582 -34.967 1.00 69.88 110 MET A O 1
ATOM 835 N N . ILE A 1 111 ? 31.440 20.307 -36.127 1.00 66.50 111 ILE A N 1
ATOM 836 C CA . ILE A 1 111 ? 31.927 20.852 -37.402 1.00 66.50 111 ILE A CA 1
ATOM 837 C C . ILE A 1 111 ? 30.950 21.949 -37.826 1.00 66.50 111 ILE A C 1
ATOM 839 O O . ILE A 1 111 ? 29.751 21.707 -37.897 1.00 66.50 111 ILE A O 1
ATOM 843 N N . HIS A 1 112 ? 31.437 23.173 -38.058 1.00 62.69 112 HIS A N 1
ATOM 844 C CA . HIS A 1 112 ? 30.603 24.325 -38.448 1.00 62.69 112 HIS A CA 1
ATOM 845 C C . HIS A 1 112 ? 29.350 24.538 -37.565 1.00 62.69 112 HIS A C 1
ATOM 847 O O . HIS A 1 112 ? 28.269 24.803 -38.080 1.00 62.69 112 HIS A O 1
ATOM 853 N N . LEU A 1 113 ? 29.494 24.427 -36.233 1.00 60.00 113 LEU A N 1
ATOM 854 C CA . LEU A 1 113 ? 28.406 24.547 -35.237 1.00 60.00 113 LEU A CA 1
ATOM 855 C C . LEU A 1 113 ? 27.326 23.448 -35.310 1.00 60.00 113 LEU A C 1
ATOM 857 O O . LEU A 1 113 ? 26.278 23.570 -34.679 1.00 60.00 113 LEU A O 1
ATOM 861 N N . ILE A 1 114 ? 27.578 22.361 -36.041 1.00 61.94 114 ILE A N 1
ATOM 862 C CA . ILE A 1 114 ? 26.682 21.208 -36.154 1.00 61.94 114 ILE A CA 1
ATOM 863 C C . ILE A 1 114 ? 27.380 19.977 -35.564 1.00 61.94 114 ILE A C 1
ATOM 865 O O . ILE A 1 114 ? 28.562 19.727 -35.813 1.00 61.94 114 ILE A O 1
ATOM 869 N N . ASN A 1 115 ? 26.646 19.200 -34.762 1.00 70.56 115 ASN A N 1
ATOM 870 C CA . ASN A 1 115 ? 27.138 17.926 -34.244 1.00 70.56 115 ASN A CA 1
ATOM 871 C C . ASN A 1 115 ? 27.118 16.859 -35.351 1.00 70.56 115 ASN A C 1
ATOM 873 O O . ASN A 1 115 ? 26.066 16.571 -35.921 1.00 70.56 115 ASN A O 1
ATOM 877 N N . HIS A 1 116 ? 28.269 16.241 -35.598 1.00 74.88 116 HIS A N 1
ATOM 878 C CA . HIS A 1 116 ? 28.444 15.059 -36.435 1.00 74.88 116 HIS A CA 1
ATOM 879 C C . HIS A 1 116 ? 28.742 13.842 -35.561 1.00 74.88 116 HIS A C 1
ATOM 881 O O . HIS A 1 116 ? 29.461 13.949 -34.568 1.00 74.88 116 HIS A O 1
ATOM 887 N N . PHE A 1 117 ? 28.213 12.681 -35.943 1.00 82.50 117 PHE A N 1
ATOM 888 C CA . PHE A 1 117 ? 28.361 11.447 -35.177 1.00 82.50 117 PHE A CA 1
ATOM 889 C C . PHE A 1 117 ? 28.930 10.330 -36.046 1.00 82.50 117 PHE A C 1
ATOM 891 O O . PHE A 1 117 ? 28.383 10.020 -37.101 1.00 82.50 117 PHE A O 1
ATOM 898 N N . GLU A 1 118 ? 29.998 9.700 -35.571 1.00 86.06 118 GLU A N 1
ATOM 899 C CA . GLU A 1 118 ? 30.520 8.443 -36.106 1.00 86.06 118 GLU A CA 1
ATOM 900 C C . GLU A 1 118 ? 30.346 7.353 -35.047 1.00 86.06 118 GLU A C 1
ATOM 902 O O . GLU A 1 118 ? 30.566 7.585 -33.859 1.00 86.06 118 GLU A O 1
ATOM 907 N N . VAL A 1 119 ? 29.949 6.151 -35.458 1.00 88.00 119 VAL A N 1
ATOM 908 C CA . VAL A 1 119 ? 29.776 5.012 -34.548 1.00 88.00 119 VAL A CA 1
ATOM 909 C C . VAL A 1 119 ? 30.791 3.945 -34.910 1.00 88.00 119 VAL A C 1
ATOM 911 O O . VAL A 1 119 ? 30.929 3.592 -36.076 1.00 88.00 119 VAL A O 1
ATOM 914 N N . TYR A 1 120 ? 31.474 3.401 -33.913 1.00 87.69 120 TYR A N 1
ATOM 915 C CA . TYR A 1 120 ? 32.484 2.367 -34.067 1.00 87.69 120 TYR A CA 1
ATOM 916 C C . TYR A 1 120 ? 32.129 1.153 -33.214 1.00 87.69 120 TYR A C 1
ATOM 918 O O . TYR A 1 120 ? 31.771 1.288 -32.046 1.00 87.69 120 TYR A O 1
ATOM 926 N N . ARG A 1 121 ? 32.271 -0.046 -33.773 1.00 88.94 121 ARG A N 1
ATOM 927 C CA . ARG A 1 121 ? 32.326 -1.287 -33.000 1.00 88.94 121 ARG A CA 1
ATOM 928 C C . ARG A 1 121 ? 33.747 -1.463 -32.475 1.00 88.94 121 ARG A C 1
ATOM 930 O O . ARG A 1 121 ? 34.696 -1.322 -33.244 1.00 88.94 121 ARG A O 1
ATOM 937 N N . VAL A 1 122 ? 33.882 -1.796 -31.197 1.00 88.19 122 VAL A N 1
ATOM 938 C CA . VAL A 1 122 ? 35.169 -2.169 -30.608 1.00 88.19 122 VAL A CA 1
ATOM 939 C C . VAL A 1 122 ? 35.435 -3.635 -30.928 1.00 88.19 122 VAL A C 1
ATOM 941 O O . VAL A 1 122 ? 34.739 -4.518 -30.429 1.00 88.19 122 VAL A O 1
ATOM 944 N N . ASP A 1 123 ? 36.419 -3.894 -31.781 1.00 85.19 123 ASP A N 1
ATOM 945 C CA . ASP A 1 123 ? 36.964 -5.229 -31.984 1.00 85.19 123 ASP A CA 1
ATOM 946 C C . ASP A 1 123 ? 38.073 -5.459 -30.956 1.00 85.19 123 ASP A C 1
ATOM 948 O O . ASP A 1 123 ? 39.187 -4.958 -31.099 1.00 85.19 123 ASP A O 1
ATOM 952 N N . LEU A 1 124 ? 37.733 -6.160 -29.875 1.00 83.00 124 LEU A N 1
ATOM 953 C CA . LEU A 1 124 ? 38.668 -6.441 -28.786 1.00 83.00 124 LEU A CA 1
ATOM 954 C C . LEU A 1 124 ? 39.727 -7.481 -29.173 1.00 83.00 124 LEU A C 1
ATOM 956 O O . LEU A 1 124 ? 40.801 -7.475 -28.575 1.00 83.00 124 LEU A O 1
ATOM 960 N N . ASP A 1 125 ? 39.437 -8.343 -30.151 1.00 82.50 125 ASP A N 1
ATOM 961 C CA . ASP A 1 125 ? 40.346 -9.406 -30.584 1.00 82.50 125 ASP A CA 1
ATOM 962 C C . ASP A 1 125 ? 41.477 -8.820 -31.434 1.00 82.50 125 ASP A C 1
ATOM 964 O O . ASP A 1 125 ? 42.649 -9.126 -31.223 1.00 82.50 125 ASP A O 1
ATOM 968 N N . ASN A 1 126 ? 41.122 -7.911 -32.345 1.00 81.06 126 ASN A N 1
ATOM 969 C CA . ASN A 1 126 ? 42.074 -7.233 -33.227 1.00 81.06 126 ASN A CA 1
ATOM 970 C C . ASN A 1 126 ? 42.563 -5.881 -32.678 1.00 81.06 126 ASN A C 1
ATOM 972 O O . ASN A 1 126 ? 43.442 -5.266 -33.271 1.00 81.06 126 ASN A O 1
ATOM 976 N N . GLN A 1 127 ? 42.015 -5.419 -31.548 1.00 83.69 127 GLN A N 1
ATOM 977 C CA . GLN A 1 127 ? 42.290 -4.109 -30.939 1.00 83.69 127 GLN A CA 1
ATOM 978 C C . GLN A 1 127 ? 42.034 -2.925 -31.891 1.00 83.69 127 GLN A C 1
ATOM 980 O O . GLN A 1 127 ? 42.749 -1.917 -31.888 1.00 83.69 127 GLN A O 1
ATOM 985 N N . GLU A 1 128 ? 40.963 -3.010 -32.680 1.00 83.44 128 GLU A N 1
ATOM 986 C CA . GLU A 1 128 ? 40.612 -2.012 -33.694 1.00 83.44 128 GLU A CA 1
ATOM 987 C C . GLU A 1 128 ? 39.191 -1.462 -33.524 1.00 83.44 128 GLU A C 1
ATOM 989 O O . GLU A 1 128 ? 38.254 -2.151 -33.115 1.00 83.44 128 GLU A O 1
ATOM 994 N N . LEU A 1 129 ? 39.013 -0.181 -33.858 1.00 84.38 129 LEU A N 1
ATOM 995 C CA . LEU A 1 129 ? 37.696 0.441 -33.982 1.00 84.38 129 LEU A CA 1
ATOM 996 C C . LEU A 1 129 ? 37.193 0.315 -35.421 1.00 84.38 129 LEU A C 1
ATOM 998 O O . LEU A 1 129 ? 37.718 0.951 -36.335 1.00 84.38 129 LEU A O 1
ATOM 1002 N N . ILE A 1 130 ? 36.128 -0.462 -35.609 1.00 85.31 130 ILE A N 1
ATOM 1003 C CA . ILE A 1 130 ? 35.519 -0.712 -36.918 1.00 85.31 130 ILE A CA 1
ATOM 1004 C C . ILE A 1 130 ? 34.320 0.216 -37.095 1.00 85.31 130 ILE A C 1
ATOM 1006 O O . ILE A 1 130 ? 33.359 0.136 -36.331 1.00 85.31 130 ILE A O 1
ATOM 1010 N N . LEU A 1 131 ? 34.346 1.076 -38.116 1.00 86.19 131 LEU A N 1
ATOM 1011 C CA . LEU A 1 131 ? 33.233 1.981 -38.416 1.00 86.19 131 LEU A CA 1
ATOM 1012 C C . LEU A 1 131 ? 31.934 1.191 -38.665 1.00 86.19 131 LEU A C 1
ATOM 1014 O O . LEU A 1 131 ? 31.880 0.290 -39.505 1.00 86.19 131 LEU A O 1
ATOM 1018 N N . ALA A 1 132 ? 30.878 1.547 -37.941 1.00 85.19 132 ALA A N 1
ATOM 1019 C CA . ALA A 1 132 ? 29.570 0.914 -37.985 1.00 85.19 132 ALA A CA 1
ATOM 1020 C C . ALA A 1 132 ? 28.546 1.812 -38.692 1.00 85.19 132 ALA A C 1
ATOM 1022 O O . ALA A 1 132 ? 28.498 3.021 -38.491 1.00 85.19 132 ALA A O 1
ATOM 1023 N N . LYS A 1 133 ? 27.664 1.198 -39.490 1.00 80.88 133 LYS A N 1
ATOM 1024 C CA . LYS A 1 133 ? 26.586 1.895 -40.221 1.00 80.88 133 LYS A CA 1
ATOM 1025 C C . LYS A 1 133 ? 25.316 2.132 -39.379 1.00 80.88 133 LYS A C 1
ATOM 1027 O O . LYS A 1 133 ? 24.285 2.503 -39.929 1.00 80.88 133 LYS A O 1
ATOM 1032 N N . GLY A 1 134 ? 25.344 1.836 -38.079 1.00 83.31 134 GLY A N 1
ATOM 1033 C CA . GLY A 1 134 ? 24.183 1.895 -37.185 1.00 83.31 134 GLY A CA 1
ATOM 1034 C C . GLY A 1 134 ? 24.374 1.063 -35.915 1.00 83.31 134 GLY A C 1
ATOM 1035 O O . GLY A 1 134 ? 25.445 0.503 -35.685 1.00 83.31 134 GLY A O 1
ATOM 1036 N N . PHE A 1 135 ? 23.314 0.935 -35.117 1.00 84.94 135 PHE A N 1
ATOM 1037 C CA . PHE A 1 135 ? 23.316 0.271 -33.807 1.00 84.94 135 PHE A CA 1
ATOM 1038 C C . PHE A 1 135 ? 22.681 -1.127 -33.845 1.00 84.94 135 PHE A C 1
ATOM 1040 O O . PHE A 1 135 ? 22.152 -1.607 -32.843 1.00 84.94 135 PHE A O 1
ATOM 1047 N N . ARG A 1 136 ? 22.710 -1.802 -35.002 1.00 82.69 136 ARG A N 1
ATOM 1048 C CA . ARG A 1 136 ? 22.114 -3.139 -35.200 1.00 82.69 136 ARG A CA 1
ATOM 1049 C C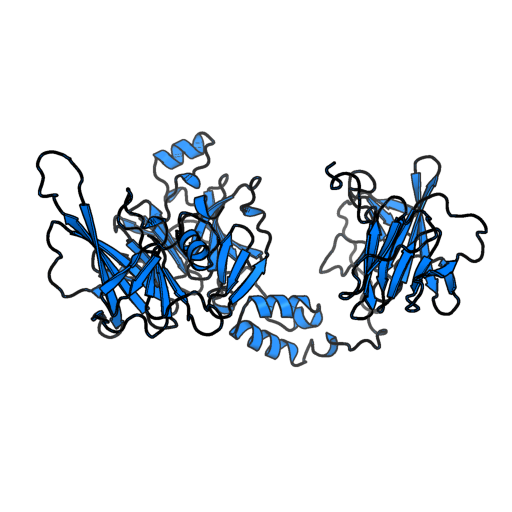 . ARG A 1 136 ? 20.629 -3.173 -34.806 1.00 82.69 136 ARG A C 1
ATOM 1051 O O . ARG A 1 136 ? 20.193 -4.034 -34.050 1.00 82.69 136 ARG A O 1
ATOM 1058 N N . ALA A 1 137 ? 19.864 -2.218 -35.331 1.00 80.00 137 ALA A N 1
ATOM 1059 C CA . ALA A 1 137 ? 18.441 -2.010 -35.065 1.00 80.00 137 ALA A CA 1
ATOM 1060 C C . ALA A 1 137 ? 18.091 -1.544 -33.641 1.00 80.00 137 ALA A C 1
ATOM 1062 O O . ALA A 1 137 ? 16.911 -1.498 -33.301 1.00 80.00 137 ALA A O 1
ATOM 1063 N N . ARG A 1 138 ? 19.076 -1.154 -32.823 1.00 85.50 138 ARG A N 1
ATOM 1064 C CA . ARG A 1 138 ? 18.861 -0.582 -31.486 1.00 85.50 138 ARG A CA 1
ATOM 1065 C C . ARG A 1 138 ? 18.781 0.946 -31.530 1.00 85.50 138 ARG A C 1
ATOM 1067 O O . ARG A 1 138 ? 19.263 1.575 -32.467 1.00 85.50 138 ARG A O 1
ATOM 1074 N N . ALA A 1 139 ? 18.140 1.534 -30.531 1.00 85.19 139 ALA A N 1
ATOM 1075 C CA . ALA A 1 139 ? 18.105 2.966 -30.277 1.00 85.19 139 ALA A CA 1
ATOM 1076 C C . ALA A 1 139 ? 19.077 3.265 -29.134 1.00 85.19 139 ALA A C 1
ATOM 1078 O O . ALA A 1 139 ? 19.018 2.611 -28.092 1.00 85.19 139 ALA A O 1
ATOM 1079 N N . VAL A 1 140 ? 19.963 4.238 -29.314 1.00 86.25 140 VAL A N 1
ATOM 1080 C CA . VAL A 1 140 ? 20.951 4.615 -28.298 1.00 86.25 140 VAL A CA 1
ATOM 1081 C C . VAL A 1 140 ? 20.595 5.977 -27.740 1.00 86.25 140 VAL A C 1
ATOM 1083 O O . VAL A 1 140 ? 20.423 6.924 -28.492 1.00 86.25 140 VAL A O 1
ATOM 1086 N N . PHE A 1 141 ? 20.507 6.085 -26.422 1.00 84.50 141 PHE A N 1
ATOM 1087 C CA . PHE A 1 141 ? 20.404 7.352 -25.713 1.00 84.50 141 PHE A CA 1
ATOM 1088 C C . PHE A 1 141 ? 21.783 7.729 -25.198 1.00 84.50 141 PHE A C 1
ATOM 1090 O O . PHE A 1 141 ? 22.404 6.927 -24.509 1.00 84.50 141 PHE A O 1
ATOM 1097 N N . MET A 1 142 ? 22.257 8.925 -25.521 1.00 83.94 142 MET A N 1
ATOM 1098 C CA . MET A 1 142 ? 23.558 9.442 -25.109 1.00 83.94 142 MET A CA 1
ATOM 1099 C C . MET A 1 142 ? 23.361 10.723 -24.306 1.00 83.94 142 MET A C 1
ATOM 1101 O O . MET A 1 142 ? 22.876 11.714 -24.845 1.00 83.94 142 MET A O 1
ATOM 1105 N N . GLY A 1 143 ? 23.758 10.697 -23.037 1.00 75.19 143 GLY A N 1
ATOM 1106 C CA . GLY A 1 143 ? 24.082 11.901 -22.272 1.00 75.19 143 GLY A CA 1
ATOM 1107 C C . GLY A 1 143 ? 25.574 12.224 -22.374 1.00 75.19 143 GLY A C 1
ATOM 1108 O O . GLY A 1 143 ? 26.334 11.511 -23.026 1.00 75.19 143 GLY A O 1
ATOM 1109 N N . MET A 1 144 ? 26.028 13.262 -21.675 1.00 70.19 144 MET A N 1
ATOM 1110 C CA . MET A 1 144 ? 27.417 13.740 -21.736 1.00 70.19 144 MET A CA 1
ATOM 1111 C C . MET A 1 144 ? 28.442 12.753 -21.174 1.00 70.19 144 MET A C 1
ATOM 1113 O O . MET A 1 144 ? 29.633 12.911 -21.430 1.00 70.19 144 MET A O 1
ATOM 1117 N N . HIS A 1 145 ? 28.004 11.772 -20.383 1.00 68.56 145 HIS A N 1
ATOM 1118 C CA . HIS A 1 145 ? 28.900 10.843 -19.680 1.00 68.56 145 HIS A CA 1
ATOM 1119 C C . HIS A 1 145 ? 28.489 9.377 -19.792 1.00 68.56 145 HIS A C 1
ATOM 1121 O O . HIS A 1 145 ? 29.295 8.477 -19.548 1.00 68.56 145 HIS A O 1
ATOM 1127 N N . ARG A 1 146 ? 27.231 9.115 -20.148 1.00 74.75 146 ARG A N 1
ATOM 1128 C CA . ARG A 1 146 ? 26.673 7.768 -20.183 1.00 74.75 146 ARG A CA 1
ATOM 1129 C C . ARG A 1 146 ? 25.796 7.611 -21.405 1.00 74.75 146 ARG A C 1
ATOM 1131 O O . ARG A 1 146 ? 24.960 8.468 -21.683 1.00 74.75 146 ARG A O 1
ATOM 1138 N N . ALA A 1 147 ? 25.942 6.470 -22.063 1.00 83.81 147 ALA A N 1
ATOM 1139 C CA . ALA A 1 147 ? 25.029 6.038 -23.098 1.00 83.81 147 ALA A CA 1
ATOM 1140 C C . ALA A 1 147 ? 24.347 4.718 -22.716 1.00 83.81 147 ALA A C 1
ATOM 1142 O O . ALA A 1 147 ? 24.903 3.892 -21.988 1.00 83.81 147 ALA A O 1
ATOM 1143 N N . VAL A 1 148 ? 23.116 4.537 -23.186 1.00 84.25 148 VAL A N 1
ATOM 1144 C CA . VAL A 1 148 ? 22.293 3.345 -22.958 1.00 84.25 148 VAL A CA 1
ATOM 1145 C C . VAL A 1 148 ? 21.688 2.910 -24.285 1.00 84.25 148 VAL A C 1
ATOM 1147 O O . VAL A 1 148 ? 21.106 3.725 -24.997 1.00 84.25 148 VAL A O 1
ATOM 1150 N N . SER A 1 149 ? 21.801 1.623 -24.609 1.00 86.81 149 SER A N 1
ATOM 1151 C CA . SER A 1 149 ? 21.202 1.038 -25.809 1.00 86.81 149 SER A CA 1
ATOM 1152 C C . SER A 1 149 ? 19.945 0.235 -25.486 1.00 86.81 149 SER A C 1
ATOM 1154 O O . SER A 1 149 ? 19.958 -0.701 -24.683 1.00 86.81 149 SER A O 1
ATOM 1156 N N . LEU A 1 150 ? 18.861 0.540 -26.187 1.00 81.38 150 LEU A N 1
ATOM 1157 C CA . LEU A 1 150 ? 17.569 -0.124 -26.078 1.00 81.38 150 LEU A CA 1
ATOM 1158 C C . LEU A 1 150 ? 17.228 -0.787 -27.405 1.00 81.38 150 LEU A C 1
ATOM 1160 O O . LEU A 1 150 ? 17.510 -0.238 -28.462 1.00 81.38 150 LEU A O 1
ATOM 1164 N N . LEU A 1 151 ? 16.583 -1.950 -27.375 1.00 78.00 151 LEU A N 1
ATOM 1165 C CA . LEU A 1 151 ? 15.983 -2.515 -28.579 1.00 78.00 151 LEU A CA 1
ATOM 1166 C C . LEU A 1 151 ? 14.590 -1.875 -28.767 1.00 78.00 151 LEU A C 1
ATOM 1168 O O . LEU A 1 151 ? 13.703 -2.141 -27.951 1.00 78.00 151 LEU A O 1
ATOM 1172 N N . PRO A 1 152 ? 14.369 -1.024 -29.789 1.00 58.94 152 PRO A N 1
ATOM 1173 C CA . PRO A 1 152 ? 13.088 -0.390 -30.055 1.00 58.94 152 PRO A CA 1
ATOM 1174 C C . PRO A 1 152 ? 12.128 -1.427 -30.639 1.00 58.94 152 PRO A C 1
ATOM 1176 O O . PRO A 1 152 ? 11.951 -1.571 -31.846 1.00 58.94 152 PRO A O 1
ATOM 1179 N N . ALA A 1 153 ? 11.500 -2.196 -29.760 1.00 56.38 153 ALA A N 1
ATOM 1180 C CA . ALA A 1 153 ? 10.346 -2.994 -30.123 1.00 56.38 153 ALA A CA 1
ATOM 1181 C C . ALA A 1 153 ? 9.131 -2.057 -30.235 1.00 56.38 153 ALA A C 1
ATOM 1183 O O . ALA A 1 153 ? 8.773 -1.385 -29.265 1.00 56.38 153 ALA A O 1
ATOM 1184 N N . GLN A 1 154 ? 8.477 -2.033 -31.402 1.00 46.34 154 GLN A N 1
ATOM 1185 C CA . GLN A 1 154 ? 7.341 -1.143 -31.716 1.00 46.34 154 GLN A CA 1
ATOM 1186 C C . GLN A 1 154 ? 6.172 -1.222 -30.715 1.00 46.34 154 GLN A C 1
ATOM 1188 O O . GLN A 1 154 ? 5.363 -0.302 -30.654 1.00 46.34 154 GLN A O 1
ATOM 1193 N N . ILE A 1 155 ? 6.081 -2.298 -29.928 1.00 39.66 155 ILE A N 1
ATOM 1194 C CA . ILE A 1 155 ? 5.051 -2.502 -28.896 1.00 39.66 155 ILE A CA 1
ATOM 1195 C C . ILE A 1 155 ? 5.398 -1.762 -27.590 1.00 39.66 155 ILE A C 1
ATOM 1197 O O . ILE A 1 155 ? 4.504 -1.300 -26.891 1.00 39.66 155 ILE A O 1
ATOM 1201 N N . TYR A 1 156 ? 6.687 -1.630 -27.268 1.00 39.84 156 TYR A N 1
ATOM 1202 C CA . TYR A 1 156 ? 7.159 -1.024 -26.018 1.00 39.84 156 TYR A CA 1
ATOM 1203 C C . TYR A 1 156 ? 7.464 0.460 -26.165 1.00 39.84 156 TYR A C 1
ATOM 1205 O O . TYR A 1 156 ? 7.145 1.249 -25.281 1.00 39.84 156 TYR A O 1
ATOM 1213 N N . PHE A 1 157 ? 8.061 0.839 -27.295 1.00 54.94 157 PHE A N 1
ATOM 1214 C CA . PHE A 1 157 ? 8.495 2.204 -27.549 1.00 54.94 157 PHE A CA 1
ATOM 1215 C C . PHE A 1 157 ? 8.192 2.590 -29.003 1.00 54.94 157 PHE A C 1
ATOM 1217 O O . PHE A 1 157 ? 9.106 2.696 -29.819 1.00 54.94 157 PHE A O 1
ATOM 1224 N N . PRO A 1 158 ? 6.908 2.800 -29.358 1.00 53.50 158 PRO A N 1
ATOM 1225 C CA . PRO A 1 158 ? 6.486 3.072 -30.739 1.00 53.50 158 PRO A CA 1
ATOM 1226 C C . PRO A 1 158 ? 7.085 4.360 -31.322 1.00 53.50 158 PRO A C 1
ATOM 1228 O O . PRO A 1 158 ? 7.058 4.557 -32.533 1.00 53.50 158 PRO A O 1
ATOM 1231 N N . SER A 1 159 ? 7.608 5.235 -30.462 1.00 58.72 159 SER A N 1
ATOM 1232 C CA . SER A 1 159 ? 8.241 6.504 -30.826 1.00 58.72 159 SER A CA 1
ATOM 1233 C C . SER A 1 159 ? 9.748 6.391 -31.079 1.00 58.72 159 SER A C 1
ATOM 1235 O O . SER A 1 159 ? 10.351 7.380 -31.487 1.00 58.72 159 SER A O 1
ATOM 1237 N N . LEU A 1 160 ? 10.368 5.239 -30.793 1.00 69.88 160 LEU A N 1
ATOM 1238 C CA . LEU A 1 160 ? 11.804 5.050 -30.982 1.00 69.88 160 LEU A CA 1
ATOM 1239 C C . LEU A 1 160 ? 12.102 4.441 -32.343 1.00 69.88 160 LEU A C 1
ATOM 1241 O O . LEU A 1 160 ? 11.513 3.438 -32.746 1.00 69.88 160 LEU A O 1
ATOM 1245 N N . LEU A 1 161 ? 13.053 5.057 -33.029 1.00 72.56 161 LEU A N 1
ATOM 1246 C CA . LEU A 1 161 ? 13.539 4.639 -34.326 1.00 72.56 161 LEU A CA 1
ATOM 1247 C C . LEU A 1 161 ? 14.760 3.716 -34.140 1.00 72.56 161 LEU A C 1
ATOM 1249 O O . LEU A 1 161 ? 15.619 3.987 -33.294 1.00 72.56 161 LEU A O 1
ATOM 1253 N N . PRO A 1 162 ? 14.856 2.609 -34.897 1.00 76.88 162 PRO A N 1
ATOM 1254 C CA . PRO A 1 162 ? 16.059 1.780 -34.921 1.00 76.88 162 PRO A CA 1
ATOM 1255 C C . PRO A 1 162 ? 17.249 2.554 -35.499 1.00 76.88 162 PRO A C 1
ATOM 1257 O O . PRO A 1 162 ? 17.071 3.490 -36.275 1.00 76.88 162 PRO A O 1
ATOM 1260 N N . ASP A 1 163 ? 18.469 2.151 -35.138 1.00 83.31 163 ASP A N 1
ATOM 1261 C CA . ASP A 1 163 ? 19.723 2.773 -35.595 1.00 83.31 163 ASP A CA 1
ATOM 1262 C C . ASP A 1 163 ? 19.784 4.296 -35.345 1.00 83.31 163 ASP A C 1
ATOM 1264 O O . ASP A 1 163 ? 20.427 5.038 -36.093 1.00 83.31 163 ASP A O 1
ATOM 1268 N N . THR A 1 164 ? 19.107 4.763 -34.291 1.00 82.06 164 THR A N 1
ATOM 1269 C CA . THR A 1 164 ? 18.960 6.192 -33.982 1.00 82.06 164 THR A CA 1
ATOM 1270 C C . THR A 1 164 ? 19.623 6.547 -32.659 1.00 82.06 164 THR A C 1
ATOM 1272 O O . THR A 1 164 ? 19.446 5.852 -31.656 1.00 82.06 164 THR A O 1
ATOM 1275 N N . LEU A 1 165 ? 20.380 7.643 -32.670 1.00 84.06 165 LEU A N 1
ATOM 1276 C CA . LEU A 1 165 ? 21.004 8.252 -31.503 1.00 84.06 165 LEU A CA 1
ATOM 1277 C C . LEU A 1 165 ? 20.114 9.379 -30.960 1.00 84.06 165 LEU A C 1
ATOM 1279 O O . LEU A 1 165 ? 19.842 10.348 -31.662 1.00 84.06 165 LEU A O 1
ATOM 1283 N N . TYR A 1 166 ? 19.693 9.273 -29.707 1.00 81.06 166 TYR A N 1
ATOM 1284 C CA . TYR A 1 166 ? 18.916 10.270 -28.980 1.00 81.06 166 TYR A CA 1
ATOM 1285 C C . TYR A 1 166 ? 19.813 10.991 -27.980 1.00 81.06 166 TYR A C 1
ATOM 1287 O O . TYR A 1 166 ? 20.385 10.358 -27.093 1.00 81.06 166 TYR A O 1
ATOM 1295 N N . LEU A 1 167 ? 19.933 12.311 -28.105 1.00 74.19 167 LEU A N 1
ATOM 1296 C CA . LEU A 1 167 ? 20.743 13.107 -27.182 1.00 74.19 167 LEU A CA 1
ATOM 1297 C C . LEU A 1 167 ? 19.947 13.483 -25.928 1.00 74.19 167 LEU A C 1
ATOM 1299 O O . LEU A 1 167 ? 18.797 13.921 -26.019 1.00 74.19 167 LEU A O 1
ATOM 1303 N N . GLY A 1 168 ? 20.569 13.308 -24.763 1.00 67.06 168 GLY A N 1
ATOM 1304 C CA . GLY A 1 168 ? 20.057 13.757 -23.475 1.00 67.06 168 GLY A CA 1
ATOM 1305 C C . GLY A 1 168 ? 20.055 15.282 -23.355 1.00 67.06 168 GLY A C 1
ATOM 1306 O O . GLY A 1 168 ? 20.768 15.985 -24.073 1.00 67.06 168 GLY A O 1
ATOM 1307 N N . PHE A 1 169 ? 19.253 15.806 -22.424 1.00 61.06 169 PHE A N 1
ATOM 1308 C CA . PHE A 1 169 ? 19.130 17.251 -22.175 1.00 61.06 169 PHE A CA 1
ATOM 1309 C C . PHE A 1 169 ? 20.454 17.919 -21.781 1.00 61.06 169 PHE A C 1
ATOM 1311 O O . PHE A 1 169 ? 20.635 19.118 -21.982 1.00 61.06 169 PHE A O 1
ATOM 1318 N N . ASP A 1 170 ? 21.383 17.143 -21.230 1.00 63.19 170 ASP A N 1
ATOM 1319 C CA . ASP A 1 170 ? 22.730 17.562 -20.864 1.00 63.19 170 ASP A CA 1
ATOM 1320 C C . ASP A 1 170 ? 23.667 17.727 -22.074 1.00 63.19 170 ASP A C 1
ATOM 1322 O O . ASP A 1 170 ? 24.718 18.350 -21.935 1.00 63.19 170 ASP A O 1
ATOM 1326 N N . CYS A 1 171 ? 23.297 17.218 -23.256 1.00 58.56 171 CYS A N 1
ATOM 1327 C CA . CYS A 1 171 ? 24.105 17.308 -24.472 1.00 58.56 171 CYS A CA 1
ATOM 1328 C C . CYS A 1 171 ? 23.818 18.533 -25.349 1.00 58.56 171 CYS A C 1
ATOM 1330 O O . CYS A 1 171 ? 24.761 18.945 -26.024 1.00 58.56 171 CYS A O 1
ATOM 1332 N N . GLU A 1 172 ? 22.576 19.058 -25.367 1.00 52.94 172 GLU A N 1
ATOM 1333 C CA . GLU A 1 172 ? 22.122 20.322 -26.002 1.00 52.94 172 GLU A CA 1
ATOM 1334 C C . GLU A 1 172 ? 20.572 20.380 -26.099 1.00 52.94 172 GLU A C 1
ATOM 1336 O O . GLU A 1 172 ? 19.983 19.801 -27.010 1.00 52.94 172 GLU A O 1
ATOM 1341 N N . GLY A 1 173 ? 19.886 21.129 -25.223 1.00 50.25 173 GLY A N 1
ATOM 1342 C CA . GLY A 1 173 ? 18.472 21.512 -25.426 1.00 50.25 173 GLY A CA 1
ATOM 1343 C C . GLY A 1 173 ? 17.468 20.343 -25.591 1.00 50.25 173 GLY A C 1
ATOM 1344 O O . GLY A 1 173 ? 17.666 19.284 -24.999 1.00 50.25 173 GLY A O 1
ATOM 1345 N N . PRO A 1 174 ? 16.335 20.516 -26.313 1.00 43.03 174 PRO A N 1
ATOM 1346 C CA . PRO A 1 174 ? 15.302 19.479 -26.434 1.00 43.03 174 PRO A CA 1
ATOM 1347 C C . PRO A 1 174 ? 15.806 18.233 -27.183 1.00 43.03 174 PRO A C 1
ATOM 1349 O O . PRO A 1 174 ? 16.546 18.358 -28.156 1.00 43.03 174 PRO A O 1
ATOM 1352 N N . ILE A 1 175 ? 15.342 17.043 -26.771 1.00 48.47 175 ILE A N 1
ATOM 1353 C CA . ILE A 1 175 ? 15.745 15.732 -27.321 1.00 48.47 175 ILE A CA 1
ATOM 1354 C C . ILE A 1 175 ? 15.623 15.714 -28.857 1.00 48.47 175 ILE A C 1
ATOM 1356 O O . ILE A 1 175 ? 14.527 15.867 -29.406 1.00 48.47 175 ILE A O 1
ATOM 1360 N N . ARG A 1 176 ? 16.746 15.476 -29.546 1.00 59.84 176 ARG A N 1
ATOM 1361 C CA . ARG A 1 176 ? 16.832 15.286 -31.006 1.00 59.84 176 ARG A CA 1
ATOM 1362 C C . ARG A 1 176 ? 17.308 13.872 -31.331 1.00 59.84 176 ARG A C 1
ATOM 1364 O O . ARG A 1 176 ? 18.231 13.375 -30.686 1.00 59.84 176 ARG A O 1
ATOM 1371 N N . GLY A 1 177 ? 16.670 13.241 -32.318 1.00 60.06 177 GLY A N 1
ATOM 1372 C CA . GLY A 1 177 ? 17.083 11.945 -32.855 1.00 60.06 177 GLY A CA 1
ATOM 1373 C C . GLY A 1 177 ? 17.974 12.121 -34.084 1.00 60.06 177 GLY A C 1
ATOM 1374 O O . GLY A 1 177 ? 17.638 12.894 -34.980 1.00 60.06 177 GLY A O 1
ATOM 1375 N N . TYR A 1 178 ? 19.092 11.402 -34.134 1.00 67.44 178 TYR A N 1
ATOM 1376 C CA . TYR A 1 178 ? 20.025 11.370 -35.260 1.00 67.44 178 TYR A CA 1
ATOM 1377 C C . TYR A 1 178 ? 20.075 9.961 -35.842 1.00 67.44 178 TYR A C 1
ATOM 1379 O O . TYR A 1 178 ? 20.467 9.013 -35.158 1.00 67.44 178 TYR A O 1
ATOM 1387 N N . ILE A 1 179 ? 19.686 9.815 -37.107 1.00 68.50 179 ILE A N 1
ATOM 1388 C CA . ILE A 1 179 ? 19.757 8.531 -37.810 1.00 68.50 179 ILE A CA 1
ATOM 1389 C C . ILE A 1 179 ? 21.184 8.353 -38.332 1.00 68.50 179 ILE A C 1
ATOM 1391 O O . ILE A 1 179 ? 21.651 9.132 -39.162 1.00 68.50 179 ILE A O 1
ATOM 1395 N N . VAL A 1 180 ? 21.877 7.311 -37.866 1.00 64.88 180 VAL A N 1
ATOM 1396 C CA . VAL A 1 180 ? 23.316 7.114 -38.142 1.00 64.88 180 VAL A CA 1
ATOM 1397 C C . VAL A 1 180 ? 23.609 6.868 -39.628 1.00 64.88 180 VAL A C 1
ATOM 1399 O O . VAL A 1 180 ? 24.691 7.206 -40.096 1.00 64.88 180 VAL A O 1
ATOM 1402 N N . LYS A 1 181 ? 22.660 6.299 -40.382 1.00 60.31 181 LYS A N 1
ATOM 1403 C CA . LYS A 1 181 ? 22.858 5.956 -41.803 1.00 60.31 181 LYS A CA 1
ATOM 1404 C C . LYS A 1 181 ? 23.006 7.176 -42.711 1.00 60.31 181 LYS A C 1
ATOM 1406 O O . LYS A 1 181 ? 23.882 7.160 -43.570 1.00 60.31 181 LYS A O 1
ATOM 1411 N N . ASP A 1 182 ? 22.204 8.215 -42.478 1.00 60.06 182 ASP A N 1
ATOM 1412 C CA . ASP A 1 182 ? 22.066 9.337 -43.418 1.00 60.06 182 ASP A CA 1
ATOM 1413 C C . ASP A 1 182 ? 22.378 10.704 -42.768 1.00 60.06 182 ASP A C 1
ATOM 1415 O O . ASP A 1 182 ? 22.354 11.734 -43.437 1.00 60.06 182 ASP A O 1
ATOM 1419 N N . GLY A 1 183 ? 22.676 10.742 -41.461 1.00 56.62 183 GLY A N 1
ATOM 1420 C CA . GLY A 1 183 ? 23.098 11.952 -40.741 1.00 56.62 183 GLY A CA 1
ATOM 1421 C C . GLY A 1 183 ? 22.005 13.009 -40.530 1.00 56.62 183 GLY A C 1
ATOM 1422 O O . GLY A 1 183 ? 22.284 14.077 -39.985 1.00 56.62 183 GLY A O 1
ATOM 1423 N N . SER A 1 184 ? 20.760 12.736 -40.931 1.00 57.41 184 SER A N 1
ATOM 1424 C CA . SER A 1 184 ? 19.626 13.647 -40.764 1.00 57.41 184 SER A CA 1
ATOM 1425 C C . SER A 1 184 ? 19.188 13.738 -39.297 1.00 57.41 184 SER A C 1
ATOM 1427 O O . SER A 1 184 ? 18.943 12.715 -38.650 1.00 57.41 184 SER A O 1
ATOM 1429 N N . GLY A 1 185 ? 19.050 14.962 -38.782 1.00 53.38 185 GLY A N 1
ATOM 1430 C CA . GLY A 1 185 ? 18.429 15.221 -37.483 1.00 53.38 185 GLY A CA 1
ATOM 1431 C C . GLY A 1 185 ? 16.911 15.331 -37.619 1.00 53.38 185 GLY A C 1
ATOM 1432 O O . GLY A 1 185 ? 16.427 16.213 -38.327 1.00 53.38 185 GLY A O 1
ATOM 1433 N N . GLU A 1 186 ? 16.158 14.477 -36.927 1.00 51.72 186 GLU A N 1
ATOM 1434 C CA . GLU A 1 186 ? 14.699 14.590 -36.848 1.00 51.72 186 GLU A CA 1
ATOM 1435 C C . GLU A 1 186 ? 14.257 15.156 -35.484 1.00 51.72 186 GLU A C 1
ATOM 1437 O O . GLU A 1 186 ? 14.676 14.665 -34.427 1.00 51.72 186 GLU A O 1
ATOM 1442 N N . PRO A 1 187 ? 13.373 16.172 -35.459 1.00 44.12 187 PRO A N 1
ATOM 1443 C CA . PRO A 1 187 ? 12.609 16.493 -34.263 1.00 44.12 187 PRO A CA 1
ATOM 1444 C C . PRO A 1 187 ? 11.544 15.412 -34.042 1.00 44.12 187 PRO A C 1
ATOM 1446 O O . PRO A 1 187 ? 10.828 15.049 -34.974 1.00 44.12 187 PRO A O 1
ATOM 1449 N N . CYS A 1 188 ? 11.393 14.929 -32.806 1.00 37.38 188 CYS A N 1
ATOM 1450 C CA . CYS A 1 188 ? 10.369 13.947 -32.440 1.00 37.38 188 CYS A CA 1
ATOM 1451 C C . CYS A 1 188 ? 8.957 14.423 -32.850 1.00 37.38 188 CYS A C 1
ATOM 1453 O O . CYS A 1 188 ? 8.305 15.168 -32.118 1.00 37.38 188 CYS A O 1
ATOM 1455 N N . ARG A 1 189 ? 8.447 13.980 -34.008 1.00 36.62 189 ARG A N 1
ATOM 1456 C CA . ARG A 1 189 ? 7.040 14.137 -34.408 1.00 36.62 189 ARG A CA 1
ATOM 1457 C C . ARG A 1 189 ? 6.446 12.778 -34.763 1.00 36.62 189 ARG A C 1
ATOM 1459 O O . ARG A 1 189 ? 6.964 12.044 -35.595 1.00 36.62 189 ARG A O 1
ATOM 1466 N N . ARG A 1 190 ? 5.317 12.466 -34.117 1.00 33.00 190 ARG A N 1
ATOM 1467 C CA . ARG A 1 190 ? 4.539 11.228 -34.277 1.00 33.00 190 ARG A CA 1
ATOM 1468 C C . ARG A 1 190 ? 4.153 11.011 -35.749 1.00 33.00 190 ARG A C 1
ATOM 1470 O O . ARG A 1 190 ? 3.245 11.681 -36.238 1.00 33.00 190 ARG A O 1
ATOM 1477 N N . ARG A 1 191 ? 4.752 10.033 -36.437 1.00 32.47 191 ARG A N 1
ATOM 1478 C CA . ARG A 1 191 ? 4.197 9.477 -37.685 1.00 32.47 191 ARG A CA 1
ATOM 1479 C C . ARG A 1 191 ? 4.214 7.949 -37.681 1.00 32.47 191 ARG A C 1
ATOM 1481 O O . ARG A 1 191 ? 5.162 7.313 -37.241 1.00 32.47 191 ARG A O 1
ATOM 1488 N N . ARG A 1 192 ? 3.093 7.381 -38.139 1.00 40.16 192 ARG A N 1
ATOM 1489 C CA . ARG A 1 192 ? 2.796 5.945 -38.214 1.00 40.16 192 ARG A CA 1
ATOM 1490 C C . ARG A 1 192 ? 3.613 5.303 -39.338 1.00 40.16 192 ARG A C 1
ATOM 1492 O O . ARG A 1 192 ? 3.407 5.659 -40.493 1.00 40.16 192 ARG A O 1
ATOM 1499 N N . TYR A 1 193 ? 4.439 4.309 -39.019 1.00 32.56 193 TYR A N 1
ATOM 1500 C CA . TYR A 1 193 ? 5.025 3.412 -40.017 1.00 32.56 193 TYR A CA 1
ATOM 1501 C C . TYR A 1 193 ? 4.790 1.955 -39.601 1.00 32.56 193 TYR A C 1
ATOM 1503 O O . TYR A 1 193 ? 5.499 1.387 -38.772 1.00 32.56 193 TYR A O 1
ATOM 1511 N N . ARG A 1 194 ? 3.719 1.363 -40.142 1.00 31.52 194 ARG A N 1
ATOM 1512 C CA . ARG A 1 194 ? 3.439 -0.075 -40.071 1.00 31.52 194 ARG A CA 1
ATOM 1513 C C . ARG A 1 194 ? 3.941 -0.714 -41.361 1.00 31.52 194 ARG A C 1
ATOM 1515 O O . ARG A 1 194 ? 3.384 -0.437 -42.416 1.00 31.52 194 ARG A O 1
ATOM 1522 N N . SER A 1 195 ? 4.941 -1.584 -41.250 1.00 33.75 195 SER A N 1
ATOM 1523 C CA . SER A 1 195 ? 5.070 -2.883 -41.941 1.00 33.75 195 SER A CA 1
ATOM 1524 C C . SER A 1 195 ? 6.543 -3.260 -42.155 1.00 33.75 195 SER A C 1
ATOM 1526 O O . SER A 1 195 ? 7.368 -2.412 -42.469 1.00 33.75 195 SER A O 1
ATOM 1528 N N . ARG A 1 196 ? 6.829 -4.566 -42.018 1.00 37.59 196 ARG A N 1
ATOM 1529 C CA . ARG A 1 196 ? 8.094 -5.280 -42.316 1.00 37.59 196 ARG A CA 1
ATOM 1530 C C . ARG A 1 196 ? 9.184 -5.334 -41.233 1.00 37.59 196 ARG A C 1
ATOM 1532 O O . ARG A 1 196 ? 10.335 -5.018 -41.497 1.00 37.59 196 ARG A O 1
ATOM 1539 N N . ILE A 1 197 ? 8.865 -5.871 -40.052 1.00 35.66 197 ILE A N 1
ATOM 1540 C CA . ILE A 1 197 ? 9.867 -6.501 -39.163 1.00 35.66 197 ILE A CA 1
ATOM 1541 C C . ILE A 1 197 ? 9.229 -7.736 -38.513 1.00 35.66 197 ILE A C 1
ATOM 1543 O O . ILE A 1 197 ? 8.914 -7.734 -37.328 1.00 35.66 197 ILE A O 1
ATOM 1547 N N . ARG A 1 198 ? 8.943 -8.781 -39.295 1.00 29.69 198 ARG A N 1
ATOM 1548 C CA . ARG A 1 198 ? 8.446 -10.054 -38.738 1.00 29.69 198 ARG A CA 1
ATOM 1549 C C . ARG A 1 198 ? 9.357 -11.252 -39.007 1.00 29.69 198 ARG A C 1
ATOM 1551 O O . ARG A 1 198 ? 8.964 -12.363 -38.703 1.00 29.69 198 ARG A O 1
ATOM 1558 N N . GLU A 1 199 ? 10.579 -11.035 -39.501 1.00 33.53 199 GLU A N 1
ATOM 1559 C CA . GLU A 1 199 ? 11.378 -12.137 -40.067 1.00 33.53 199 GLU A CA 1
ATOM 1560 C C . GLU A 1 199 ? 12.873 -12.155 -39.692 1.00 33.53 199 GLU A C 1
ATOM 1562 O O . GLU A 1 199 ? 13.661 -12.814 -40.355 1.00 33.53 199 GLU A O 1
ATOM 1567 N N . ARG A 1 200 ? 13.318 -11.448 -38.639 1.00 34.53 200 ARG A N 1
ATOM 1568 C CA . ARG A 1 200 ? 14.766 -11.362 -38.321 1.00 34.53 200 ARG A CA 1
ATOM 1569 C C . ARG A 1 200 ? 15.182 -11.543 -36.856 1.00 34.53 200 ARG A C 1
ATOM 1571 O O . ARG A 1 200 ? 16.298 -11.181 -36.507 1.00 34.53 200 ARG A O 1
ATOM 1578 N N . ILE A 1 201 ? 14.320 -12.093 -35.996 1.00 37.44 201 ILE A N 1
ATOM 1579 C CA . ILE A 1 201 ? 14.627 -12.255 -34.554 1.00 37.44 201 ILE A CA 1
ATOM 1580 C C . ILE A 1 201 ? 15.296 -13.603 -34.218 1.00 37.44 201 ILE A C 1
ATOM 1582 O O . ILE A 1 201 ? 15.859 -13.759 -33.140 1.00 37.44 201 ILE A O 1
ATOM 1586 N N . THR A 1 202 ? 15.343 -14.569 -35.128 1.00 36.38 202 THR A N 1
ATOM 1587 C CA . THR A 1 202 ? 16.030 -15.839 -34.866 1.00 36.38 202 THR A CA 1
ATOM 1588 C C . THR A 1 202 ? 17.470 -15.772 -35.347 1.00 36.38 202 THR A C 1
ATOM 1590 O O . THR A 1 202 ? 17.708 -15.949 -36.534 1.00 36.38 202 THR A O 1
ATOM 1593 N N . THR A 1 203 ? 18.385 -15.467 -34.427 1.00 40.66 203 THR A N 1
ATOM 1594 C CA . THR A 1 203 ? 19.727 -16.060 -34.239 1.00 40.66 203 THR A CA 1
ATOM 1595 C C . THR A 1 203 ? 20.632 -15.011 -33.603 1.00 40.66 203 THR A C 1
ATOM 1597 O O . THR A 1 203 ? 20.988 -14.053 -34.285 1.00 40.66 203 THR A O 1
ATOM 1600 N N . LEU A 1 204 ? 20.979 -15.200 -32.323 1.00 33.19 204 LEU A N 1
ATOM 1601 C CA . LEU A 1 204 ? 22.249 -14.852 -31.653 1.00 33.19 204 LEU A CA 1
ATOM 1602 C C . LEU A 1 204 ? 21.998 -14.618 -30.151 1.00 33.19 204 LEU A C 1
ATOM 1604 O O . LEU A 1 204 ? 21.612 -13.525 -29.757 1.00 33.19 204 LEU A O 1
ATOM 1608 N N . SER A 1 205 ? 22.259 -15.622 -29.309 1.00 33.28 205 SER A N 1
ATOM 1609 C CA . SER A 1 205 ? 23.139 -15.463 -28.137 1.00 33.28 205 SER A CA 1
ATOM 1610 C C . SER A 1 205 ? 23.349 -16.811 -27.433 1.00 33.28 205 SER A C 1
ATOM 1612 O O . SER A 1 205 ? 22.396 -17.443 -27.001 1.00 33.28 205 SER A O 1
ATOM 1614 N N . ASN A 1 206 ? 24.612 -17.223 -27.277 1.00 33.94 206 ASN A N 1
ATOM 1615 C CA . ASN A 1 206 ? 25.049 -18.237 -26.302 1.00 33.94 206 ASN A CA 1
ATOM 1616 C C . ASN A 1 206 ? 25.275 -17.585 -24.917 1.00 33.94 206 ASN A C 1
ATOM 1618 O O . ASN A 1 206 ? 26.240 -17.867 -24.213 1.00 33.94 206 ASN A O 1
ATOM 1622 N N . SER A 1 207 ? 24.382 -16.672 -24.539 1.00 40.28 207 SER A N 1
ATOM 1623 C CA . SER A 1 207 ? 24.103 -16.332 -23.143 1.00 40.28 207 SER A CA 1
ATOM 1624 C C . SER A 1 207 ? 23.011 -17.297 -22.683 1.00 40.28 207 SER A C 1
ATOM 1626 O O . SER A 1 207 ? 22.224 -17.727 -23.521 1.00 40.28 207 SER A O 1
ATOM 1628 N N . ARG A 1 208 ? 22.939 -17.677 -21.400 1.00 43.53 208 ARG A N 1
ATOM 1629 C CA . ARG A 1 208 ? 21.828 -18.518 -20.914 1.00 43.53 208 ARG A CA 1
ATOM 1630 C C . ARG A 1 208 ? 20.506 -17.829 -21.256 1.00 43.53 208 ARG A C 1
ATOM 1632 O O . ARG A 1 208 ? 20.145 -16.829 -20.638 1.00 43.53 208 ARG A O 1
ATOM 1639 N N . ASP A 1 209 ? 19.833 -18.344 -22.277 1.00 55.38 209 ASP A N 1
ATOM 1640 C CA . ASP A 1 209 ? 18.639 -17.742 -22.836 1.00 55.38 209 ASP A CA 1
ATOM 1641 C C . ASP A 1 209 ? 17.435 -18.107 -21.970 1.00 55.38 209 ASP A C 1
ATOM 1643 O O . ASP A 1 209 ? 16.713 -19.073 -22.223 1.00 55.38 209 ASP A O 1
ATOM 1647 N N . TRP A 1 210 ? 17.221 -17.318 -20.919 1.00 54.38 210 TRP A N 1
ATOM 1648 C CA . TRP A 1 210 ? 16.042 -17.436 -20.067 1.00 54.38 210 TRP A CA 1
ATOM 1649 C C . TRP A 1 210 ? 14.743 -17.209 -20.851 1.00 54.38 210 TRP A C 1
ATOM 1651 O O . TRP A 1 210 ? 13.685 -17.626 -20.386 1.00 54.38 210 TRP A O 1
ATOM 1661 N N . SER A 1 211 ? 14.789 -16.607 -22.048 1.00 56.16 211 SER A N 1
ATOM 1662 C CA . SER A 1 211 ? 13.599 -16.369 -22.867 1.00 56.16 211 SER A CA 1
ATOM 1663 C C . SER A 1 211 ? 12.920 -17.665 -23.329 1.00 56.16 211 SER A C 1
ATOM 1665 O O . SER A 1 211 ? 11.699 -17.670 -23.480 1.00 56.16 211 SER A O 1
ATOM 1667 N N . SER A 1 212 ? 13.677 -18.769 -23.417 1.00 55.28 212 SER A N 1
ATOM 1668 C CA . SER A 1 212 ? 13.187 -20.126 -23.718 1.00 55.28 212 SER A CA 1
ATOM 1669 C C . SER A 1 212 ? 12.206 -20.697 -22.685 1.00 55.28 212 SER A C 1
ATOM 1671 O O . SER A 1 212 ? 11.481 -21.639 -22.987 1.00 55.28 212 SER A O 1
ATOM 1673 N N . LEU A 1 213 ? 12.149 -20.126 -21.476 1.00 56.34 213 LEU A N 1
ATOM 1674 C CA . LEU A 1 213 ? 11.168 -20.509 -20.455 1.00 56.34 213 LEU A CA 1
ATOM 1675 C C . LEU A 1 213 ? 9.809 -19.815 -20.638 1.00 56.34 213 LEU A C 1
ATOM 1677 O O . LEU A 1 213 ? 8.842 -20.226 -20.000 1.00 56.34 213 LEU A O 1
ATOM 1681 N N . GLY A 1 214 ? 9.738 -18.768 -21.470 1.00 55.09 214 GLY A N 1
ATOM 1682 C CA . GLY A 1 214 ? 8.490 -18.095 -21.842 1.00 55.09 214 GLY A CA 1
ATOM 1683 C C . GLY A 1 214 ? 7.763 -18.779 -23.010 1.00 55.09 214 GLY A C 1
ATOM 1684 O O . GLY A 1 214 ? 8.327 -19.628 -23.691 1.00 55.09 214 GLY A O 1
ATOM 1685 N N . GLY A 1 215 ? 6.508 -18.401 -23.268 1.00 62.47 215 GLY A N 1
ATOM 1686 C CA . GLY A 1 215 ? 5.637 -19.062 -24.248 1.00 62.47 215 GLY A CA 1
ATOM 1687 C C . GLY A 1 215 ? 4.847 -20.200 -23.598 1.00 62.47 215 GLY A C 1
ATOM 1688 O O . GLY A 1 215 ? 4.189 -19.967 -22.591 1.00 62.47 215 GLY A O 1
ATOM 1689 N N . GLU A 1 216 ? 4.935 -21.419 -24.142 1.00 55.16 216 GLU A N 1
ATOM 1690 C CA . GLU A 1 216 ? 4.345 -22.638 -23.540 1.00 55.16 216 GLU A CA 1
ATOM 1691 C C . GLU A 1 216 ? 5.205 -23.251 -22.410 1.00 55.16 216 GLU A C 1
ATOM 1693 O O . GLU A 1 216 ? 4.910 -24.331 -21.904 1.00 55.16 216 GLU A O 1
ATOM 1698 N N . GLY A 1 217 ? 6.293 -22.581 -22.015 1.00 61.78 217 GLY A N 1
ATOM 1699 C CA . GLY A 1 217 ? 7.170 -23.006 -20.922 1.00 61.78 217 GLY A CA 1
ATOM 1700 C C . GLY A 1 217 ? 6.613 -22.716 -19.515 1.00 61.78 217 GLY A C 1
ATOM 1701 O O . GLY A 1 217 ? 5.556 -22.101 -19.356 1.00 61.78 217 GLY A O 1
ATOM 1702 N N . PRO A 1 218 ? 7.339 -23.106 -18.447 1.00 66.06 218 PRO A N 1
ATOM 1703 C CA . PRO A 1 218 ? 6.853 -23.017 -17.066 1.00 66.06 218 PRO A CA 1
ATOM 1704 C C . PRO A 1 218 ? 6.752 -21.580 -16.529 1.00 66.06 218 PRO A C 1
ATOM 1706 O O . PRO A 1 218 ? 6.285 -21.388 -15.409 1.00 66.06 218 PRO A O 1
ATOM 1709 N N . ALA A 1 219 ? 7.179 -20.561 -17.287 1.00 69.06 219 ALA A N 1
ATOM 1710 C CA . ALA A 1 219 ? 7.169 -19.166 -16.849 1.00 69.06 219 ALA A CA 1
ATOM 1711 C C . ALA A 1 219 ? 5.790 -18.680 -16.385 1.00 69.06 219 ALA A C 1
ATOM 1713 O O . ALA A 1 219 ? 5.732 -17.910 -15.433 1.00 69.06 219 ALA A O 1
ATOM 1714 N N . GLY A 1 220 ? 4.695 -19.125 -17.010 1.00 70.81 220 GLY A N 1
ATOM 1715 C CA . GLY A 1 220 ? 3.345 -18.760 -16.564 1.00 70.81 220 GLY A CA 1
ATOM 1716 C C . GLY A 1 220 ? 3.025 -19.298 -15.170 1.00 70.81 220 GLY A C 1
ATOM 1717 O O . GLY A 1 220 ? 2.633 -18.538 -14.291 1.00 70.81 220 GLY A O 1
ATOM 1718 N N . VAL A 1 221 ? 3.319 -20.579 -14.927 1.00 70.62 221 VAL A N 1
ATOM 1719 C CA . VAL A 1 221 ? 3.129 -21.217 -13.613 1.00 70.62 221 VAL A CA 1
ATOM 1720 C C . VAL A 1 221 ? 4.017 -20.562 -12.557 1.00 70.62 221 VAL A C 1
ATOM 1722 O O . VAL A 1 221 ? 3.555 -20.265 -11.461 1.00 70.62 221 VAL A O 1
ATOM 1725 N N . ILE A 1 222 ? 5.278 -20.270 -12.893 1.00 72.69 222 ILE A N 1
ATOM 1726 C CA . ILE A 1 222 ? 6.190 -19.554 -11.992 1.00 72.69 222 ILE A CA 1
ATOM 1727 C C . ILE A 1 222 ? 5.634 -18.163 -11.677 1.00 72.69 222 ILE A C 1
ATOM 1729 O O . ILE A 1 222 ? 5.651 -17.764 -10.516 1.00 72.69 222 ILE A O 1
ATOM 1733 N N . ALA A 1 223 ? 5.119 -17.445 -12.681 1.00 77.38 223 ALA A N 1
ATOM 1734 C CA . ALA A 1 223 ? 4.512 -16.132 -12.500 1.00 77.38 223 ALA A CA 1
ATOM 1735 C C . ALA A 1 223 ? 3.316 -16.181 -11.540 1.00 77.38 223 ALA A C 1
ATOM 1737 O O . ALA A 1 223 ? 3.201 -15.319 -10.672 1.00 77.38 223 ALA A O 1
ATOM 1738 N N . ASP A 1 224 ? 2.458 -17.192 -11.669 1.00 75.94 224 ASP A N 1
ATOM 1739 C CA . ASP A 1 224 ? 1.307 -17.377 -10.787 1.00 75.94 224 ASP A CA 1
ATOM 1740 C C . ASP A 1 224 ? 1.741 -17.766 -9.364 1.00 75.94 224 ASP A C 1
ATOM 1742 O O . ASP A 1 224 ? 1.196 -17.239 -8.394 1.00 75.94 224 ASP A O 1
ATOM 1746 N N . CYS A 1 225 ? 2.776 -18.603 -9.215 1.00 75.56 225 CYS A N 1
ATOM 1747 C CA . CYS A 1 225 ? 3.351 -18.944 -7.911 1.00 75.56 225 CYS A CA 1
ATOM 1748 C C . CYS A 1 225 ? 3.958 -17.728 -7.199 1.00 75.56 225 CYS A C 1
ATOM 1750 O O . CYS A 1 225 ? 3.714 -17.541 -6.009 1.00 75.56 225 CYS A O 1
ATOM 1752 N N . VAL A 1 226 ? 4.735 -16.890 -7.900 1.00 81.88 226 VAL A N 1
ATOM 1753 C CA . VAL A 1 226 ? 5.308 -15.682 -7.279 1.00 81.88 226 VAL A CA 1
ATOM 1754 C C . VAL A 1 226 ? 4.230 -14.644 -6.974 1.00 81.88 226 VAL A C 1
ATOM 1756 O O . VAL A 1 226 ? 4.295 -14.010 -5.927 1.00 81.88 226 VAL A O 1
ATOM 1759 N N . LEU A 1 227 ? 3.205 -14.514 -7.827 1.00 83.62 227 LEU A N 1
ATOM 1760 C CA . LEU A 1 227 ? 2.069 -13.617 -7.596 1.00 83.62 227 LEU A CA 1
ATOM 1761 C C . LEU A 1 227 ? 1.235 -14.036 -6.383 1.00 83.62 227 LEU A C 1
ATOM 1763 O O . LEU A 1 227 ? 0.773 -13.173 -5.643 1.00 83.62 227 LEU A O 1
ATOM 1767 N N . ALA A 1 228 ? 1.056 -15.341 -6.168 1.00 78.25 228 ALA A N 1
ATOM 1768 C CA . ALA A 1 228 ? 0.359 -15.864 -4.995 1.00 78.25 228 ALA A CA 1
ATOM 1769 C C . ALA A 1 228 ? 1.073 -15.519 -3.675 1.00 78.25 228 ALA A C 1
ATOM 1771 O O . ALA A 1 228 ? 0.431 -15.514 -2.627 1.00 78.25 228 ALA A O 1
ATOM 1772 N N . ASN A 1 229 ? 2.377 -15.228 -3.728 1.00 79.81 229 ASN A N 1
ATOM 1773 C CA . ASN A 1 229 ? 3.171 -14.850 -2.566 1.00 79.81 229 ASN A CA 1
ATOM 1774 C C . AS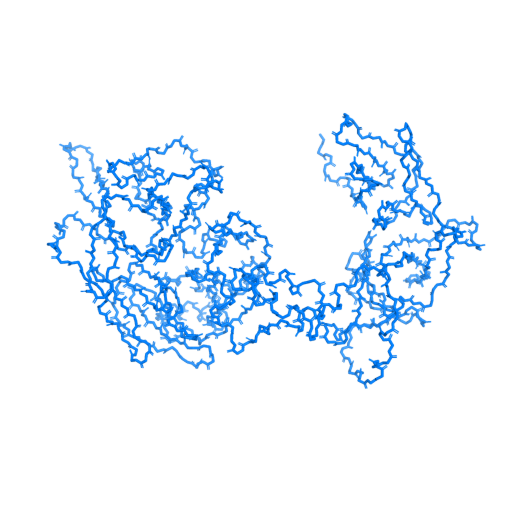N A 1 229 ? 3.268 -13.324 -2.395 1.00 79.81 229 ASN A C 1
ATOM 1776 O O . ASN A 1 229 ? 2.837 -12.783 -1.376 1.00 79.81 229 ASN A O 1
ATOM 1780 N N . ASP A 1 230 ? 3.824 -12.620 -3.388 1.00 83.56 230 ASP A N 1
ATOM 1781 C CA . ASP A 1 230 ? 4.003 -11.167 -3.338 1.00 83.56 230 ASP A CA 1
ATOM 1782 C C . ASP A 1 230 ? 3.949 -10.529 -4.737 1.00 83.56 230 ASP A C 1
ATOM 1784 O O . ASP A 1 230 ? 4.650 -10.917 -5.678 1.00 83.56 230 ASP A O 1
ATOM 1788 N N . VAL A 1 231 ? 3.151 -9.467 -4.869 1.00 87.88 231 VAL A N 1
ATOM 1789 C CA . VAL A 1 231 ? 3.062 -8.683 -6.106 1.00 87.88 231 VAL A CA 1
ATOM 1790 C C . VAL A 1 231 ? 4.396 -8.015 -6.471 1.00 87.88 231 VAL A C 1
ATOM 1792 O O . VAL A 1 231 ? 4.674 -7.831 -7.656 1.00 87.88 231 VAL A O 1
ATOM 1795 N N . ALA A 1 232 ? 5.253 -7.683 -5.501 1.00 87.12 232 ALA A N 1
ATOM 1796 C CA . ALA A 1 232 ? 6.588 -7.151 -5.765 1.00 87.12 232 ALA A CA 1
ATOM 1797 C C . ALA A 1 232 ? 7.445 -8.159 -6.547 1.00 87.12 232 ALA A C 1
ATOM 1799 O O . ALA A 1 232 ? 8.069 -7.794 -7.548 1.00 87.12 232 ALA A O 1
ATOM 1800 N N . ASP A 1 233 ? 7.416 -9.434 -6.155 1.00 83.50 233 ASP A N 1
ATOM 1801 C CA . ASP A 1 233 ? 8.142 -10.510 -6.836 1.00 83.50 233 ASP A CA 1
ATOM 1802 C C . ASP A 1 233 ? 7.567 -10.793 -8.219 1.00 83.50 233 ASP A C 1
ATOM 1804 O O . ASP A 1 233 ? 8.315 -10.972 -9.181 1.00 83.50 233 ASP A O 1
ATOM 1808 N N . PHE A 1 234 ? 6.245 -10.720 -8.364 1.00 84.00 234 PHE A N 1
ATOM 1809 C CA . PHE A 1 234 ? 5.601 -10.774 -9.671 1.00 84.00 234 PHE A CA 1
ATOM 1810 C C . PHE A 1 234 ? 6.046 -9.636 -10.602 1.00 84.00 234 PHE A C 1
ATOM 1812 O O . PHE A 1 234 ? 6.335 -9.860 -11.781 1.00 84.00 234 PHE A O 1
ATOM 1819 N N . ILE A 1 235 ? 6.153 -8.404 -10.096 1.00 85.06 235 ILE A N 1
ATOM 1820 C CA . ILE A 1 235 ? 6.644 -7.269 -10.887 1.00 85.06 235 ILE A CA 1
ATOM 1821 C C . ILE A 1 235 ? 8.119 -7.458 -11.267 1.00 85.06 235 ILE A C 1
ATOM 1823 O O . ILE A 1 235 ? 8.475 -7.226 -12.427 1.00 85.06 235 ILE A O 1
ATOM 1827 N N . ARG A 1 236 ? 8.961 -7.953 -10.350 1.00 81.75 236 ARG A N 1
ATOM 1828 C CA . ARG A 1 236 ? 10.364 -8.311 -10.633 1.00 81.75 236 ARG A CA 1
ATOM 1829 C C . ARG A 1 236 ? 10.463 -9.402 -11.699 1.00 81.75 236 ARG A C 1
ATOM 1831 O O . ARG A 1 236 ? 11.222 -9.247 -12.653 1.00 81.75 236 ARG A O 1
ATOM 1838 N N . PHE A 1 237 ? 9.645 -10.450 -11.603 1.00 79.50 237 PHE A N 1
ATOM 1839 C CA . PHE A 1 237 ? 9.555 -11.521 -12.598 1.00 79.50 237 PHE A CA 1
ATOM 1840 C C . PHE A 1 237 ? 9.222 -10.964 -13.990 1.00 79.50 237 PHE A C 1
ATOM 1842 O O . PHE A 1 237 ? 9.891 -11.260 -14.982 1.00 79.50 237 PHE A O 1
ATOM 1849 N N . ARG A 1 238 ? 8.236 -10.066 -14.072 1.00 81.06 238 ARG A N 1
ATOM 1850 C CA . ARG A 1 238 ? 7.833 -9.406 -15.326 1.00 81.06 238 ARG A CA 1
ATOM 1851 C C . ARG A 1 238 ? 8.847 -8.398 -15.865 1.00 81.06 238 ARG A C 1
ATOM 1853 O O . ARG A 1 238 ? 8.723 -7.964 -17.021 1.00 81.06 238 ARG A O 1
ATOM 1860 N N . ALA A 1 239 ? 9.818 -7.992 -15.054 1.00 77.88 239 ALA A N 1
ATOM 1861 C CA . ALA A 1 239 ? 10.906 -7.114 -15.461 1.00 77.88 239 ALA A CA 1
ATOM 1862 C C . ALA A 1 239 ? 12.058 -7.871 -16.147 1.00 77.88 239 ALA A C 1
ATOM 1864 O O . ALA A 1 239 ? 12.840 -7.227 -16.842 1.00 77.88 239 ALA A O 1
ATOM 1865 N N . VAL A 1 240 ? 12.128 -9.207 -16.027 1.00 69.56 240 VAL A N 1
ATOM 1866 C CA . VAL A 1 240 ? 13.220 -10.038 -16.575 1.00 69.56 240 VAL A CA 1
ATOM 1867 C C . VAL A 1 240 ? 13.323 -9.925 -18.098 1.00 69.56 240 VAL A C 1
ATOM 1869 O O . VAL A 1 240 ? 14.346 -9.494 -18.625 1.00 69.56 240 VAL A O 1
ATOM 1872 N N . CYS A 1 241 ? 12.274 -10.317 -18.828 1.00 67.62 241 CYS A N 1
ATOM 1873 C CA . CYS A 1 241 ? 12.219 -10.193 -20.285 1.00 67.62 241 CYS A CA 1
ATOM 1874 C C . CYS A 1 241 ? 10.774 -10.212 -20.820 1.00 67.62 241 CYS A C 1
ATOM 1876 O O . CYS A 1 241 ? 9.819 -10.527 -20.108 1.00 67.62 241 CYS A O 1
ATOM 1878 N N . LEU A 1 242 ? 10.608 -9.864 -22.101 1.00 69.12 242 LEU A N 1
ATOM 1879 C CA . LEU A 1 242 ? 9.308 -9.818 -22.785 1.00 69.12 242 LEU A CA 1
ATOM 1880 C C . LEU A 1 242 ? 8.590 -11.187 -22.795 1.00 69.12 242 LEU A C 1
ATOM 1882 O O . LEU A 1 242 ? 7.417 -11.206 -22.426 1.00 69.12 242 LEU A O 1
ATOM 1886 N N . PRO A 1 243 ? 9.230 -12.318 -23.159 1.00 67.69 243 PRO A N 1
ATOM 1887 C CA . PRO A 1 243 ? 8.555 -13.619 -23.143 1.00 67.69 243 PRO A CA 1
ATOM 1888 C C . PRO A 1 243 ? 7.997 -14.002 -21.771 1.00 67.69 243 PRO A C 1
ATOM 1890 O O . PRO A 1 243 ? 6.856 -14.441 -21.689 1.00 67.69 243 PRO A O 1
ATOM 1893 N N . TRP A 1 244 ? 8.727 -13.743 -20.683 1.00 71.81 244 TRP A N 1
ATOM 1894 C CA . TRP A 1 244 ? 8.235 -13.984 -19.319 1.00 71.81 244 TRP A CA 1
ATOM 1895 C C . TRP A 1 244 ? 7.044 -13.093 -18.979 1.00 71.81 244 TRP A C 1
ATOM 1897 O O . TRP A 1 244 ? 6.028 -13.568 -18.481 1.00 71.81 244 TRP A O 1
ATOM 1907 N N . ARG A 1 245 ? 7.127 -11.805 -19.333 1.00 78.56 245 ARG A N 1
ATOM 1908 C CA . ARG A 1 245 ? 6.023 -10.856 -19.157 1.00 78.56 245 ARG A CA 1
ATOM 1909 C C . ARG A 1 245 ? 4.762 -11.268 -19.916 1.00 78.56 245 ARG A C 1
ATOM 1911 O O . ARG A 1 245 ? 3.672 -11.050 -19.397 1.00 78.56 245 ARG A O 1
ATOM 1918 N N . LEU A 1 246 ? 4.897 -11.804 -21.130 1.00 78.25 246 LEU A N 1
ATOM 1919 C CA . LEU A 1 246 ? 3.759 -12.294 -21.918 1.00 78.25 246 LEU A CA 1
ATOM 1920 C C . LEU A 1 246 ? 3.221 -13.638 -21.427 1.00 78.25 246 LEU A C 1
ATOM 1922 O O . LEU A 1 246 ? 2.054 -13.922 -21.659 1.00 78.25 246 LEU A O 1
ATOM 1926 N N . SER A 1 247 ? 4.052 -14.443 -20.764 1.00 72.31 247 SER A N 1
ATOM 1927 C CA . SER A 1 247 ? 3.640 -15.739 -20.204 1.00 72.31 247 SER A CA 1
ATOM 1928 C C . SER A 1 247 ? 2.868 -15.588 -18.892 1.00 72.31 247 SER A C 1
ATOM 1930 O O . SER A 1 247 ? 2.232 -16.530 -18.443 1.00 72.31 247 SER A O 1
ATOM 1932 N N . SER A 1 248 ? 2.940 -14.412 -18.264 1.00 75.50 248 SER A N 1
ATOM 1933 C CA . SER A 1 248 ? 2.269 -14.092 -17.003 1.00 75.50 248 SER A CA 1
ATOM 1934 C C . SER A 1 248 ? 0.922 -13.393 -17.201 1.00 75.50 248 SER A C 1
ATOM 1936 O O . SER A 1 248 ? 0.720 -12.697 -18.199 1.00 75.50 248 SER A O 1
ATOM 1938 N N . SER A 1 249 ? 0.052 -13.471 -16.191 1.00 73.50 249 SER A N 1
ATOM 1939 C CA . SER A 1 249 ? -1.216 -12.731 -16.134 1.00 73.50 249 SER A CA 1
ATOM 1940 C C . SER A 1 249 ? -1.058 -11.232 -16.470 1.00 73.50 249 SER A C 1
ATOM 1942 O O . SER A 1 249 ? -0.154 -10.533 -15.990 1.00 73.50 249 SER A O 1
ATOM 1944 N N . SER A 1 250 ? -1.953 -10.693 -17.304 1.00 71.88 250 SER A N 1
ATOM 1945 C CA . SER A 1 250 ? -1.973 -9.256 -17.604 1.00 71.88 250 SER A CA 1
ATOM 1946 C C . SER A 1 250 ? -2.435 -8.458 -16.382 1.00 71.88 250 SER A C 1
ATOM 1948 O O . SER A 1 250 ? -3.352 -8.870 -15.680 1.00 71.88 250 SER A O 1
ATOM 1950 N N . ILE A 1 251 ? -1.825 -7.291 -16.151 1.00 71.69 251 ILE A N 1
ATOM 1951 C CA . ILE A 1 251 ? -2.389 -6.292 -15.233 1.00 71.69 251 ILE A CA 1
ATOM 1952 C C . ILE A 1 251 ? -3.362 -5.471 -16.078 1.00 71.69 251 ILE A C 1
ATOM 1954 O O . ILE A 1 251 ? -2.971 -4.453 -16.665 1.00 71.69 251 ILE A O 1
ATOM 1958 N N . ASP A 1 252 ? -4.578 -5.987 -16.230 1.00 69.56 252 ASP A N 1
ATOM 1959 C CA . ASP A 1 252 ? -5.646 -5.363 -17.007 1.00 69.56 252 ASP A CA 1
ATOM 1960 C C . ASP A 1 252 ? -6.209 -4.143 -16.252 1.00 69.56 252 ASP A C 1
ATOM 1962 O O . ASP A 1 252 ? -6.541 -4.270 -15.071 1.00 69.56 252 ASP A O 1
ATOM 1966 N N . PRO A 1 253 ? -6.332 -2.964 -16.893 1.00 62.88 253 PRO A N 1
ATOM 1967 C CA . PRO A 1 253 ? -7.052 -1.824 -16.325 1.00 62.88 253 PRO A CA 1
ATOM 1968 C C . PRO A 1 253 ? -8.473 -2.150 -15.837 1.00 62.88 253 PRO A C 1
ATOM 1970 O O . PRO A 1 253 ? -8.910 -1.581 -14.842 1.00 62.88 253 PRO A O 1
ATOM 1973 N N . LEU A 1 254 ? -9.177 -3.085 -16.485 1.00 63.75 254 LEU A N 1
ATOM 1974 C CA . LEU A 1 254 ? -10.525 -3.518 -16.092 1.00 63.75 254 LEU A CA 1
ATOM 1975 C C . LEU A 1 254 ? -10.542 -4.316 -14.779 1.00 63.75 254 LEU A C 1
ATOM 1977 O O . LEU A 1 254 ? -11.583 -4.446 -14.139 1.00 63.75 254 LEU A O 1
ATOM 1981 N N . HIS A 1 255 ? -9.384 -4.826 -14.360 1.00 69.69 255 HIS A N 1
ATOM 1982 C CA . HIS A 1 255 ? -9.198 -5.623 -13.149 1.00 69.69 255 HIS A CA 1
ATOM 1983 C C . HIS A 1 255 ? -8.188 -4.968 -12.200 1.00 69.69 255 HIS A C 1
ATOM 1985 O O . HIS A 1 255 ? -7.485 -5.647 -11.457 1.00 69.69 255 HIS A O 1
ATOM 1991 N N . ALA A 1 256 ? -8.106 -3.634 -12.204 1.00 70.31 256 ALA A N 1
ATOM 1992 C CA . ALA A 1 256 ? -7.122 -2.894 -11.414 1.00 70.31 256 ALA A CA 1
ATOM 1993 C C . ALA A 1 256 ? -7.243 -3.108 -9.888 1.00 70.31 256 ALA A C 1
ATOM 1995 O O . ALA A 1 256 ? -6.265 -2.911 -9.167 1.00 70.31 256 ALA A O 1
ATOM 1996 N N . LEU A 1 257 ? -8.417 -3.542 -9.412 1.00 84.38 257 LEU A N 1
ATOM 1997 C CA . LEU A 1 257 ? -8.691 -3.887 -8.012 1.00 84.38 257 LEU A CA 1
ATOM 1998 C C . LEU A 1 257 ? -8.684 -5.403 -7.739 1.00 84.38 257 LEU A C 1
ATOM 2000 O O . LEU A 1 257 ? -9.100 -5.827 -6.663 1.00 84.38 257 LEU A O 1
ATOM 2004 N N . ASP A 1 258 ? -8.208 -6.225 -8.683 1.00 85.62 258 ASP A N 1
ATOM 2005 C CA . ASP A 1 258 ? -8.072 -7.671 -8.480 1.00 85.62 258 ASP A CA 1
ATOM 2006 C C . ASP A 1 258 ? -7.206 -7.948 -7.232 1.00 85.62 258 ASP A C 1
ATOM 2008 O O . ASP A 1 258 ? -6.044 -7.516 -7.179 1.00 85.62 258 ASP A O 1
ATOM 2012 N N . PRO A 1 259 ? -7.748 -8.676 -6.231 1.00 85.12 259 PRO A N 1
ATOM 2013 C CA . PRO A 1 259 ? -7.082 -8.958 -4.965 1.00 85.12 259 PRO A CA 1
ATOM 2014 C C . PRO A 1 259 ? -5.663 -9.512 -5.076 1.00 85.12 259 PRO A C 1
ATOM 2016 O O . PRO A 1 259 ? -4.873 -9.284 -4.160 1.00 85.12 259 PRO A O 1
ATOM 2019 N N . ARG A 1 260 ? -5.339 -10.216 -6.170 1.00 84.94 260 ARG A N 1
ATOM 2020 C CA . ARG A 1 260 ? -4.024 -10.830 -6.405 1.00 84.94 260 ARG A CA 1
ATOM 2021 C C . ARG A 1 260 ? -2.914 -9.804 -6.617 1.00 84.94 260 ARG A C 1
ATOM 2023 O O . ARG A 1 260 ? -1.764 -10.081 -6.308 1.00 84.94 260 ARG A O 1
ATOM 2030 N N . PHE A 1 261 ? -3.241 -8.6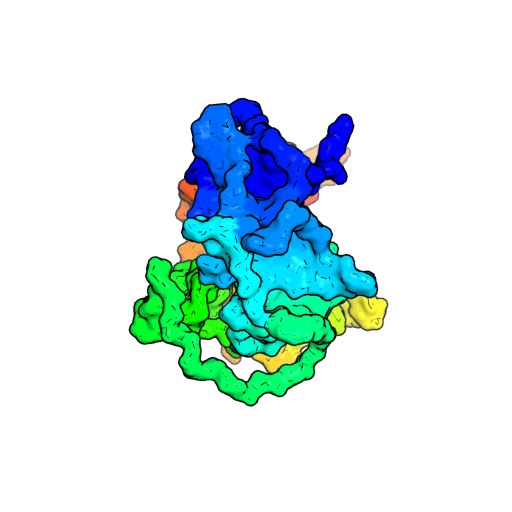18 -7.133 1.00 87.62 261 PHE A N 1
ATOM 2031 C CA . PHE A 1 261 ? -2.258 -7.559 -7.392 1.00 87.62 261 PHE A CA 1
ATOM 2032 C C . PHE A 1 261 ? -2.187 -6.515 -6.271 1.00 87.62 261 PHE A C 1
ATOM 2034 O O . PHE A 1 261 ? -1.469 -5.519 -6.402 1.00 87.62 261 PHE A O 1
ATOM 2041 N N . LEU A 1 262 ? -2.937 -6.703 -5.183 1.00 89.19 262 LEU A N 1
ATOM 2042 C CA . LEU A 1 262 ? -2.963 -5.757 -4.075 1.00 89.19 262 LEU A CA 1
ATOM 2043 C C . LEU A 1 262 ? -1.746 -5.965 -3.164 1.00 89.19 262 LEU A C 1
ATOM 2045 O O . LEU A 1 262 ? -1.524 -7.079 -2.685 1.00 89.19 262 LEU A O 1
ATOM 2049 N N . PRO A 1 263 ? -0.966 -4.913 -2.875 1.00 91.44 263 PRO A N 1
ATOM 2050 C CA . PRO A 1 263 ? 0.239 -5.017 -2.061 1.00 91.44 263 PRO A CA 1
ATOM 2051 C C . PRO A 1 263 ? -0.095 -5.037 -0.555 1.00 91.44 263 PRO A C 1
ATOM 2053 O O . PRO A 1 263 ? 0.380 -4.202 0.207 1.00 91.44 263 PRO A O 1
ATOM 2056 N N . ARG A 1 264 ? -0.905 -6.009 -0.108 1.00 88.00 264 ARG A N 1
ATOM 2057 C CA . ARG A 1 264 ? -1.490 -6.075 1.251 1.00 88.00 264 ARG A CA 1
ATOM 2058 C C . ARG A 1 264 ? -0.458 -6.108 2.382 1.00 88.00 264 ARG A C 1
ATOM 2060 O O . ARG A 1 264 ? -0.726 -5.615 3.472 1.00 88.00 264 ARG A O 1
ATOM 2067 N N . HIS A 1 265 ? 0.721 -6.671 2.124 1.00 87.62 265 HIS A N 1
ATOM 2068 C CA . HIS A 1 265 ? 1.812 -6.742 3.099 1.00 87.62 265 HIS A CA 1
ATOM 2069 C C . HIS A 1 265 ? 2.701 -5.494 3.106 1.00 87.62 265 HIS A C 1
ATOM 2071 O O . HIS A 1 265 ? 3.580 -5.383 3.957 1.00 87.62 265 HIS A O 1
ATOM 2077 N N . TRP A 1 266 ? 2.498 -4.557 2.179 1.00 90.62 266 TRP A N 1
ATOM 2078 C CA . TRP A 1 266 ? 3.348 -3.386 2.025 1.00 90.62 266 TRP A CA 1
ATOM 2079 C C . TRP A 1 266 ? 2.720 -2.162 2.677 1.00 90.62 266 TRP A C 1
ATOM 2081 O O . TRP A 1 266 ? 1.591 -1.770 2.380 1.00 90.62 266 TRP A O 1
ATOM 2091 N N . ILE A 1 267 ? 3.489 -1.512 3.543 1.00 88.44 267 ILE A N 1
ATOM 2092 C CA . ILE A 1 267 ? 3.115 -0.247 4.166 1.00 88.44 267 ILE A CA 1
ATOM 2093 C C . ILE A 1 267 ? 4.046 0.862 3.701 1.00 88.44 267 ILE A C 1
ATOM 2095 O O . ILE A 1 267 ? 5.250 0.667 3.545 1.00 88.44 267 ILE A O 1
ATOM 2099 N N . MET A 1 268 ? 3.481 2.041 3.485 1.00 87.06 268 MET A N 1
ATOM 2100 C CA . MET A 1 268 ? 4.236 3.232 3.122 1.00 87.06 268 MET A CA 1
ATOM 2101 C C . MET A 1 268 ? 4.941 3.793 4.363 1.00 87.06 268 MET A C 1
ATOM 2103 O O . MET A 1 268 ? 4.286 4.078 5.366 1.00 87.06 268 MET A O 1
ATOM 2107 N N . LEU A 1 269 ? 6.266 3.942 4.293 1.00 81.94 269 LEU A N 1
ATOM 2108 C CA . LEU A 1 269 ? 7.079 4.571 5.339 1.00 81.94 269 LEU A CA 1
ATOM 2109 C C . LEU A 1 269 ? 7.253 6.079 5.103 1.00 81.94 269 LEU A C 1
ATOM 2111 O O . LEU A 1 269 ? 7.279 6.882 6.030 1.00 81.94 269 LEU A O 1
ATOM 2115 N N . ASP A 1 270 ? 7.402 6.464 3.841 1.00 77.44 270 ASP A N 1
ATOM 2116 C CA . ASP A 1 270 ? 7.400 7.848 3.374 1.00 77.44 270 ASP A CA 1
ATOM 2117 C C . ASP A 1 270 ? 7.015 7.879 1.889 1.00 77.44 270 ASP A C 1
ATOM 2119 O O . ASP A 1 270 ? 6.701 6.842 1.304 1.00 77.44 270 ASP A O 1
ATOM 2123 N N . ASN A 1 271 ? 7.082 9.055 1.262 1.00 72.94 271 ASN A N 1
ATOM 2124 C CA . ASN A 1 271 ? 6.771 9.276 -0.157 1.00 72.94 271 ASN A CA 1
ATOM 2125 C C . ASN A 1 271 ? 7.454 8.379 -1.173 1.00 72.94 271 ASN A C 1
ATOM 2127 O O . ASN A 1 271 ? 7.087 8.421 -2.348 1.00 72.94 271 ASN A O 1
ATOM 2131 N N . ARG A 1 272 ? 8.482 7.634 -0.772 1.00 79.00 272 ARG A N 1
ATOM 2132 C CA . ARG A 1 272 ? 9.230 6.800 -1.699 1.00 79.00 272 ARG A CA 1
ATOM 2133 C C . ARG A 1 272 ? 9.565 5.422 -1.161 1.00 79.00 272 ARG A C 1
ATOM 2135 O O . ARG A 1 272 ? 9.976 4.580 -1.947 1.00 79.00 272 ARG A O 1
ATOM 2142 N N . ARG A 1 273 ? 9.438 5.170 0.140 1.00 86.62 273 ARG A N 1
ATOM 2143 C CA . ARG A 1 273 ? 9.815 3.900 0.768 1.00 86.62 273 ARG A CA 1
ATOM 2144 C C . ARG A 1 273 ? 8.595 3.117 1.215 1.00 86.62 273 ARG A C 1
ATOM 2146 O O . ARG A 1 273 ? 7.740 3.639 1.926 1.00 86.62 273 ARG A O 1
ATOM 2153 N N . PHE A 1 274 ? 8.581 1.838 0.862 1.00 89.69 274 PHE A N 1
ATOM 2154 C CA . PHE A 1 274 ? 7.588 0.869 1.305 1.00 89.69 274 PHE A CA 1
ATOM 2155 C C . PHE A 1 274 ? 8.286 -0.278 2.025 1.00 89.69 274 PHE A C 1
ATOM 2157 O O . PHE A 1 274 ? 9.391 -0.664 1.645 1.00 89.69 274 PHE A O 1
ATOM 2164 N N . LEU A 1 275 ? 7.640 -0.802 3.060 1.00 88.75 275 LEU A N 1
ATOM 2165 C CA . LEU A 1 275 ? 8.117 -1.911 3.877 1.00 88.75 275 LEU A CA 1
ATOM 2166 C C . LEU A 1 275 ? 7.126 -3.064 3.805 1.00 88.75 275 LEU A C 1
ATOM 2168 O O . LEU A 1 275 ? 5.943 -2.862 4.075 1.00 88.75 275 LEU A O 1
ATOM 2172 N N . ASN A 1 276 ? 7.616 -4.264 3.521 1.00 88.75 276 ASN A N 1
ATOM 2173 C CA . ASN A 1 276 ? 6.855 -5.484 3.711 1.00 88.75 276 ASN A CA 1
ATOM 2174 C C . ASN A 1 276 ? 6.870 -5.865 5.203 1.00 88.75 276 ASN A C 1
ATOM 2176 O O . ASN A 1 276 ? 7.926 -6.130 5.777 1.00 88.75 276 ASN A O 1
ATOM 2180 N N . VAL A 1 277 ? 5.701 -5.883 5.844 1.00 84.75 277 VAL A N 1
ATOM 2181 C CA . VAL A 1 277 ? 5.570 -6.135 7.294 1.00 84.75 277 VAL A CA 1
ATOM 2182 C C . VAL A 1 277 ? 5.748 -7.601 7.688 1.00 84.75 277 VAL A C 1
ATOM 2184 O O . VAL A 1 277 ? 5.874 -7.900 8.872 1.00 84.75 277 VAL A O 1
ATOM 2187 N N . THR A 1 278 ? 5.762 -8.509 6.714 1.00 83.12 278 THR A N 1
ATOM 2188 C CA . THR A 1 278 ? 5.985 -9.943 6.923 1.00 83.12 278 THR A CA 1
ATOM 2189 C C . THR A 1 278 ? 7.455 -10.304 6.742 1.00 83.12 278 THR A C 1
ATOM 2191 O O . THR A 1 278 ? 7.998 -11.069 7.532 1.00 83.12 278 THR A O 1
ATOM 2194 N N . THR A 1 279 ? 8.104 -9.760 5.708 1.00 81.50 279 THR A N 1
ATOM 2195 C CA . THR A 1 279 ? 9.477 -10.140 5.326 1.00 81.50 279 THR A CA 1
ATOM 2196 C C . THR A 1 279 ? 10.540 -9.137 5.764 1.00 81.50 279 THR A C 1
ATOM 2198 O O . THR A 1 279 ? 11.725 -9.457 5.740 1.00 81.50 279 THR A O 1
ATOM 2201 N N . GLY A 1 280 ? 10.149 -7.911 6.125 1.00 82.12 280 GLY A N 1
ATOM 2202 C CA . GLY A 1 280 ? 11.074 -6.811 6.405 1.00 82.12 280 GLY A CA 1
ATOM 2203 C C . GLY A 1 280 ? 11.705 -6.190 5.160 1.00 82.12 280 GLY A C 1
ATOM 2204 O O . GLY A 1 280 ? 12.496 -5.253 5.282 1.00 82.12 280 GLY A O 1
ATOM 2205 N N . GLU A 1 281 ? 11.362 -6.672 3.961 1.00 84.38 281 GLU A N 1
ATOM 2206 C CA . GLU A 1 281 ? 11.895 -6.125 2.719 1.00 84.38 281 GLU A CA 1
ATOM 2207 C C . GLU A 1 281 ? 11.485 -4.657 2.540 1.00 84.38 281 GLU A C 1
ATOM 2209 O O . GLU A 1 281 ? 10.340 -4.276 2.782 1.00 84.38 281 GLU A O 1
ATOM 2214 N N . GLN A 1 282 ? 12.422 -3.831 2.073 1.00 87.38 282 GLN A N 1
ATOM 2215 C CA . GLN A 1 282 ? 12.167 -2.438 1.732 1.00 87.38 282 GLN A CA 1
ATOM 2216 C C . GLN A 1 282 ? 12.375 -2.190 0.247 1.00 87.38 282 GLN A C 1
ATOM 2218 O O . GLN A 1 282 ? 13.381 -2.596 -0.334 1.00 87.38 282 GLN A O 1
ATOM 2223 N N . ILE A 1 283 ? 11.453 -1.441 -0.345 1.00 85.62 283 ILE A N 1
ATOM 2224 C CA . ILE A 1 283 ? 11.546 -1.006 -1.736 1.00 85.62 283 ILE A CA 1
ATOM 2225 C C . ILE A 1 283 ? 11.409 0.502 -1.836 1.00 85.62 283 ILE A C 1
ATOM 2227 O O . ILE A 1 283 ? 10.711 1.146 -1.047 1.00 85.62 283 ILE A O 1
ATOM 2231 N N . HIS A 1 284 ? 12.093 1.052 -2.834 1.00 85.75 284 HIS A N 1
ATOM 2232 C CA . HIS A 1 284 ? 12.014 2.456 -3.187 1.00 85.75 284 HIS A CA 1
ATOM 2233 C C . HIS A 1 284 ? 11.255 2.610 -4.502 1.00 85.75 284 HIS A C 1
ATOM 2235 O O . HIS A 1 284 ? 11.659 2.034 -5.511 1.00 85.75 284 HIS A O 1
ATOM 2241 N N . THR A 1 285 ? 10.182 3.393 -4.504 1.00 78.75 285 THR A N 1
ATOM 2242 C CA . THR A 1 285 ? 9.430 3.738 -5.712 1.00 78.75 285 THR A CA 1
ATOM 2243 C C . THR A 1 285 ? 9.210 5.237 -5.772 1.00 78.75 285 THR A C 1
ATOM 2245 O O . THR A 1 285 ? 8.890 5.877 -4.775 1.00 78.75 285 THR A O 1
ATOM 2248 N N . GLU A 1 286 ? 9.363 5.814 -6.957 1.00 79.56 286 GLU A N 1
ATOM 2249 C CA . GLU A 1 286 ? 8.979 7.201 -7.178 1.00 79.56 286 GLU A CA 1
ATOM 2250 C C . GLU A 1 286 ? 7.466 7.282 -7.383 1.00 79.56 286 GLU A C 1
ATOM 2252 O O . GLU A 1 286 ? 6.884 6.501 -8.141 1.00 79.56 286 GLU A O 1
ATOM 2257 N N . ILE A 1 287 ? 6.831 8.230 -6.693 1.00 81.88 287 ILE A N 1
ATOM 2258 C CA . ILE A 1 287 ? 5.404 8.527 -6.825 1.00 81.88 287 ILE A CA 1
ATOM 2259 C C . ILE A 1 287 ? 5.265 9.999 -7.222 1.00 81.88 287 ILE A C 1
ATOM 2261 O O . ILE A 1 287 ? 5.116 10.861 -6.353 1.00 81.88 287 ILE A O 1
ATOM 2265 N N . PRO A 1 288 ? 5.381 10.319 -8.525 1.00 77.25 288 PRO A N 1
ATOM 2266 C CA . PRO A 1 288 ? 5.259 11.684 -9.022 1.00 77.25 288 PRO A CA 1
ATOM 2267 C C . PRO A 1 288 ? 3.920 12.330 -8.661 1.00 77.25 288 PRO A C 1
ATOM 2269 O O . PRO A 1 288 ? 3.887 13.532 -8.415 1.00 77.25 288 PRO A O 1
ATOM 2272 N N . GLU A 1 289 ? 2.843 11.541 -8.562 1.00 80.56 289 GLU A N 1
ATOM 2273 C CA . GLU A 1 289 ? 1.486 12.028 -8.283 1.00 80.56 289 GLU A CA 1
ATOM 2274 C C . GLU A 1 289 ? 1.396 12.806 -6.964 1.00 80.56 289 GLU A C 1
ATOM 2276 O O . GLU A 1 289 ? 0.655 13.778 -6.884 1.00 80.56 289 GLU A O 1
ATOM 2281 N N . ILE A 1 290 ? 2.172 12.405 -5.952 1.00 75.00 290 ILE A N 1
ATOM 2282 C CA . ILE A 1 290 ? 2.195 13.031 -4.617 1.00 75.00 290 ILE A CA 1
ATOM 2283 C C . ILE A 1 290 ? 3.457 13.871 -4.376 1.00 75.00 290 ILE A C 1
ATOM 2285 O O . ILE A 1 290 ? 3.697 14.329 -3.260 1.00 75.00 290 ILE A O 1
ATOM 2289 N N . SER A 1 291 ? 4.306 14.034 -5.395 1.00 68.62 291 SER A N 1
ATOM 2290 C CA . SER A 1 291 ? 5.494 14.884 -5.296 1.00 68.62 291 SER A CA 1
ATOM 2291 C C . SER A 1 291 ? 5.096 16.366 -5.258 1.00 68.62 291 SER A C 1
ATOM 2293 O O . SER A 1 291 ? 3.998 16.718 -5.672 1.00 68.62 291 SER A O 1
ATOM 2295 N N . GLY A 1 292 ? 5.961 17.244 -4.734 1.00 60.19 292 GLY A N 1
ATOM 2296 C CA . GLY A 1 292 ? 5.615 18.641 -4.407 1.00 60.19 292 GLY A CA 1
ATOM 2297 C C . GLY A 1 292 ? 5.078 19.513 -5.555 1.00 60.19 292 GLY A C 1
ATOM 2298 O O . GLY A 1 292 ? 4.504 20.560 -5.270 1.00 60.19 292 GLY A O 1
ATOM 2299 N N . ASP A 1 293 ? 5.219 19.058 -6.803 1.00 60.56 293 ASP A N 1
ATOM 2300 C CA . ASP A 1 293 ? 4.722 19.709 -8.023 1.00 60.56 293 ASP A CA 1
ATOM 2301 C C . ASP A 1 293 ? 3.469 19.013 -8.613 1.00 60.56 293 ASP A C 1
ATOM 2303 O O . ASP A 1 293 ? 3.069 19.317 -9.732 1.00 60.56 293 ASP A O 1
ATOM 2307 N N . GLY A 1 294 ? 2.882 18.032 -7.916 1.00 65.75 294 GLY A N 1
ATOM 2308 C CA . GLY A 1 294 ? 1.764 17.221 -8.404 1.00 65.75 294 GLY A CA 1
ATOM 2309 C C . GLY A 1 294 ? 0.376 17.817 -8.135 1.00 65.75 294 GLY A C 1
ATOM 2310 O O . GLY A 1 294 ? 0.140 18.451 -7.108 1.00 65.75 294 GLY A O 1
ATOM 2311 N N . ASP A 1 295 ? -0.575 17.520 -9.027 1.00 84.19 295 ASP A N 1
ATOM 2312 C CA . ASP A 1 295 ? -1.979 17.970 -8.941 1.00 84.19 295 ASP A CA 1
ATOM 2313 C C . ASP A 1 295 ? -2.842 17.144 -7.965 1.00 84.19 295 ASP A C 1
ATOM 2315 O O . ASP A 1 295 ? -4.062 17.331 -7.876 1.00 84.19 295 ASP A O 1
ATOM 2319 N N . HIS A 1 296 ? -2.227 16.205 -7.233 1.00 89.50 296 HIS A N 1
ATOM 2320 C CA . HIS A 1 296 ? -2.937 15.287 -6.349 1.00 89.50 296 HIS A CA 1
ATOM 2321 C C . HIS A 1 296 ? -2.595 15.521 -4.882 1.00 89.50 296 HIS A C 1
ATOM 2323 O O . HIS A 1 296 ? -1.447 15.740 -4.500 1.00 89.50 296 HIS A O 1
ATOM 2329 N N . THR A 1 297 ? -3.602 15.353 -4.032 1.00 88.94 297 THR A N 1
ATOM 2330 C CA . THR A 1 297 ? -3.419 15.269 -2.585 1.00 88.94 297 THR A CA 1
ATOM 2331 C C . THR A 1 297 ? -3.603 13.829 -2.123 1.00 88.94 297 THR A C 1
ATOM 2333 O O . THR A 1 297 ? -4.660 13.233 -2.333 1.00 88.94 297 THR A O 1
ATOM 2336 N N . LEU A 1 298 ? -2.602 13.274 -1.433 1.00 89.50 298 LEU A N 1
ATOM 2337 C CA . LEU A 1 298 ? -2.755 12.018 -0.697 1.00 89.50 298 LEU A CA 1
ATOM 2338 C C . LEU A 1 298 ? -3.768 12.219 0.436 1.00 89.50 298 LEU A C 1
ATOM 2340 O O . LEU A 1 298 ? -3.571 13.066 1.309 1.00 89.50 298 LEU A O 1
ATOM 2344 N N . LEU A 1 299 ? -4.840 11.430 0.438 1.00 87.75 299 LEU A N 1
ATOM 2345 C CA . LEU A 1 299 ? -5.874 11.486 1.468 1.00 87.75 299 LEU A CA 1
ATOM 2346 C C . LEU A 1 299 ? -5.659 10.427 2.551 1.00 87.75 299 LEU A C 1
ATOM 2348 O O . LEU A 1 299 ? -5.635 10.753 3.740 1.00 87.75 299 LEU A O 1
ATOM 2352 N N . ALA A 1 300 ? -5.498 9.167 2.140 1.00 87.44 300 ALA A N 1
ATOM 2353 C CA . ALA A 1 300 ? -5.428 8.018 3.037 1.00 87.44 300 ALA A CA 1
ATOM 2354 C C . ALA A 1 300 ? -4.660 6.842 2.415 1.00 87.44 300 ALA A C 1
ATOM 2356 O O . ALA A 1 300 ? -4.467 6.774 1.201 1.00 87.44 300 ALA A O 1
ATOM 2357 N N . LEU A 1 301 ? -4.263 5.899 3.269 1.00 88.31 301 LEU A N 1
ATOM 2358 C CA . LEU A 1 301 ? -3.729 4.594 2.880 1.00 88.31 301 LEU A CA 1
ATOM 2359 C C . LEU A 1 301 ? -4.806 3.537 3.096 1.00 88.31 301 LEU A C 1
ATOM 2361 O O . LEU A 1 301 ? -5.406 3.494 4.174 1.00 88.31 301 LEU A O 1
ATOM 2365 N N . THR A 1 302 ? -5.017 2.663 2.119 1.00 89.00 302 THR A N 1
ATOM 2366 C CA . THR A 1 302 ? -5.955 1.553 2.289 1.00 89.00 302 THR A CA 1
ATOM 2367 C C . THR A 1 302 ? -5.298 0.387 3.043 1.00 89.00 302 THR A C 1
ATOM 2369 O O . THR A 1 302 ? -4.068 0.235 3.026 1.00 89.00 302 THR A O 1
ATOM 2372 N N . PRO A 1 303 ? -6.075 -0.458 3.743 1.00 86.62 303 PRO A N 1
ATOM 2373 C CA . PRO A 1 303 ? -5.577 -1.711 4.309 1.00 86.62 303 PRO A CA 1
ATOM 2374 C C . PRO A 1 303 ? -4.910 -2.628 3.279 1.00 86.62 303 PRO A C 1
ATOM 2376 O O . PRO A 1 303 ? -3.972 -3.340 3.610 1.00 86.62 303 PRO A O 1
ATOM 2379 N N . GLU A 1 304 ? -5.350 -2.569 2.024 1.00 88.81 304 GLU A N 1
ATOM 2380 C CA . GLU A 1 304 ? -4.838 -3.375 0.916 1.00 88.81 304 GLU A CA 1
ATOM 2381 C C . GLU A 1 304 ? -3.525 -2.849 0.309 1.00 88.81 304 GLU A C 1
ATOM 2383 O O . GLU A 1 304 ? -3.035 -3.418 -0.665 1.00 88.81 304 GLU A O 1
ATOM 2388 N N . GLY A 1 305 ? -2.957 -1.777 0.871 1.00 89.38 305 GLY A N 1
ATOM 2389 C CA . GLY A 1 305 ? -1.677 -1.199 0.453 1.00 89.38 305 GLY A CA 1
ATOM 2390 C C . GLY A 1 305 ? -1.776 -0.205 -0.711 1.00 89.38 305 GLY A C 1
ATOM 2391 O O . GLY A 1 305 ? -0.759 0.149 -1.309 1.00 89.38 305 GLY A O 1
ATOM 2392 N N . LEU A 1 306 ? -2.984 0.261 -1.048 1.00 92.00 306 LEU A N 1
ATOM 2393 C CA . LEU A 1 306 ? -3.200 1.288 -2.070 1.00 92.00 306 LEU A CA 1
ATOM 2394 C C . LEU A 1 306 ? -3.154 2.698 -1.466 1.00 92.00 306 LEU A C 1
ATOM 2396 O O . LEU A 1 306 ? -3.397 2.900 -0.272 1.00 92.00 306 LEU A O 1
ATOM 2400 N N . LEU A 1 307 ? -2.881 3.691 -2.311 1.00 91.94 307 LEU A N 1
ATOM 2401 C CA . LEU A 1 307 ? -2.921 5.108 -1.952 1.00 91.94 307 LEU A CA 1
ATOM 2402 C C . LEU A 1 307 ? -4.208 5.736 -2.487 1.00 91.94 307 LEU A C 1
ATOM 2404 O O . LEU A 1 307 ? -4.457 5.685 -3.690 1.00 91.94 307 LEU A O 1
ATOM 2408 N N . LEU A 1 308 ? -5.007 6.345 -1.610 1.00 92.69 308 LEU A N 1
ATOM 2409 C CA . LEU A 1 308 ? -6.171 7.131 -2.010 1.00 92.69 308 LEU A CA 1
ATOM 2410 C C . LEU A 1 308 ? -5.737 8.572 -2.282 1.00 92.69 308 LEU A C 1
ATOM 2412 O O . LEU A 1 308 ? -5.354 9.296 -1.359 1.00 92.69 308 LEU A O 1
ATOM 2416 N N . LEU A 1 309 ? -5.824 8.979 -3.541 1.00 93.06 309 LEU A N 1
ATOM 2417 C CA . LEU A 1 309 ? -5.456 10.300 -4.031 1.00 93.06 309 LEU A CA 1
ATOM 2418 C C . LEU A 1 309 ? -6.708 11.093 -4.411 1.00 93.06 309 LEU A C 1
ATOM 2420 O O . LEU A 1 309 ? -7.684 10.526 -4.898 1.00 93.06 309 LEU A O 1
ATOM 2424 N N . LEU A 1 310 ? -6.668 12.407 -4.208 1.00 92.38 310 LEU A N 1
ATOM 2425 C CA . LEU A 1 310 ? -7.638 13.352 -4.755 1.00 92.38 310 LEU A CA 1
ATOM 2426 C C . LEU A 1 310 ? -6.965 14.176 -5.840 1.00 92.38 310 LEU A C 1
ATOM 2428 O O . LEU A 1 310 ? -6.030 14.909 -5.527 1.00 92.38 310 LEU A O 1
ATOM 2432 N N . HIS A 1 311 ? -7.473 14.110 -7.065 1.00 92.38 311 HIS A N 1
ATOM 2433 C CA . HIS A 1 311 ? -7.109 15.064 -8.105 1.00 92.38 311 HIS A CA 1
ATOM 2434 C C . HIS A 1 311 ? -7.808 16.403 -7.823 1.00 92.38 311 HIS A C 1
ATOM 2436 O O . HIS A 1 311 ? -9.038 16.491 -7.882 1.00 92.38 311 HIS A O 1
ATOM 2442 N N . GLU A 1 312 ? -7.046 17.439 -7.463 1.00 89.94 312 GLU A N 1
ATOM 2443 C CA . GLU A 1 312 ? -7.599 18.695 -6.927 1.00 89.94 312 GLU A CA 1
ATOM 2444 C C . GLU A 1 312 ? -8.433 19.464 -7.966 1.00 89.94 312 GLU A C 1
ATOM 2446 O O . GLU A 1 312 ? -9.421 20.107 -7.608 1.00 89.94 312 GLU A O 1
ATOM 2451 N N . GLU A 1 313 ? -8.095 19.371 -9.256 1.00 89.25 313 GLU A N 1
ATOM 2452 C CA . GLU A 1 313 ? -8.823 20.095 -10.307 1.00 89.25 313 GLU A CA 1
ATOM 2453 C C . GLU A 1 313 ? -10.174 19.461 -10.646 1.00 89.25 313 GLU A C 1
ATOM 2455 O O . GLU A 1 313 ? -11.156 20.168 -10.841 1.00 89.25 313 GLU A O 1
ATOM 2460 N N . THR A 1 314 ? -10.244 18.131 -10.728 1.00 91.25 314 THR A N 1
ATOM 2461 C CA . THR A 1 314 ? -11.461 17.424 -11.182 1.00 91.25 314 THR A CA 1
ATOM 2462 C C . THR A 1 314 ? -12.287 16.858 -10.036 1.00 91.25 314 THR A C 1
ATOM 2464 O O . THR A 1 314 ? -13.413 16.412 -10.259 1.00 91.25 314 THR A O 1
ATOM 2467 N N . LEU A 1 315 ? -11.746 16.863 -8.813 1.00 92.25 315 LEU A N 1
ATOM 2468 C CA . LEU A 1 315 ? -12.322 16.215 -7.636 1.00 92.25 315 LEU A CA 1
ATOM 2469 C C . LEU A 1 315 ? -12.526 14.701 -7.801 1.00 92.25 315 LEU A C 1
ATOM 2471 O O . LEU A 1 315 ? -13.344 14.109 -7.097 1.00 92.25 315 LEU A O 1
ATOM 2475 N N . ILE A 1 316 ? -11.801 14.072 -8.725 1.00 93.50 316 ILE A N 1
ATOM 2476 C CA . ILE A 1 316 ? -11.799 12.620 -8.908 1.00 93.50 316 ILE A CA 1
ATOM 2477 C C . ILE A 1 316 ? -10.960 11.989 -7.793 1.00 93.50 316 ILE A C 1
ATOM 2479 O O . ILE A 1 316 ? -9.830 12.414 -7.536 1.00 93.50 316 ILE A O 1
ATOM 2483 N N . LEU A 1 317 ? -11.519 10.975 -7.127 1.00 93.50 317 LEU A N 1
ATOM 2484 C CA . LEU A 1 317 ? -10.731 10.099 -6.264 1.00 93.50 317 LEU A CA 1
ATOM 2485 C C . LEU A 1 317 ? -10.066 9.019 -7.099 1.00 93.50 317 LEU A C 1
ATOM 2487 O O . LEU A 1 317 ? -10.682 8.458 -8.001 1.00 93.50 317 LEU A O 1
ATOM 2491 N N . GLN A 1 318 ? -8.823 8.700 -6.768 1.00 93.69 318 GLN A N 1
ATOM 2492 C CA . GLN A 1 318 ? -8.067 7.677 -7.469 1.00 93.69 318 GLN A CA 1
ATOM 2493 C C . GLN A 1 318 ? -7.380 6.752 -6.481 1.00 93.69 318 GLN A C 1
ATOM 2495 O O . GLN A 1 318 ? -6.807 7.194 -5.485 1.00 93.69 318 GLN A O 1
ATOM 2500 N N . LEU A 1 319 ? -7.420 5.456 -6.773 1.00 93.88 319 LEU A N 1
ATOM 2501 C CA . LEU A 1 319 ? -6.627 4.461 -6.068 1.00 93.88 319 LEU A CA 1
ATOM 2502 C C . LEU A 1 319 ? -5.364 4.176 -6.869 1.00 93.88 319 LEU A C 1
ATOM 2504 O O . LEU A 1 319 ? -5.429 3.660 -7.986 1.00 93.88 319 LEU A O 1
ATOM 2508 N N . LEU A 1 320 ? -4.215 4.502 -6.285 1.00 92.50 320 LEU A N 1
ATOM 2509 C CA . LEU A 1 320 ? -2.910 4.194 -6.845 1.00 92.50 320 LEU A CA 1
ATOM 2510 C C . LEU A 1 320 ? -2.342 2.940 -6.183 1.00 92.50 320 LEU A C 1
ATOM 2512 O O . LEU A 1 320 ? -2.121 2.902 -4.972 1.00 92.50 320 LEU A O 1
ATOM 2516 N N . ASN A 1 321 ? -2.039 1.936 -6.997 1.00 91.81 321 ASN A N 1
ATOM 2517 C CA . ASN A 1 321 ? -1.193 0.825 -6.593 1.00 91.81 321 ASN A CA 1
ATOM 2518 C C . ASN A 1 321 ? 0.281 1.240 -6.747 1.00 91.81 321 ASN A C 1
ATOM 2520 O O . ASN A 1 321 ? 0.737 1.432 -7.879 1.00 91.81 321 ASN A O 1
ATOM 2524 N N . PRO A 1 322 ? 1.044 1.375 -5.647 1.00 89.25 322 PRO A N 1
ATOM 2525 C CA . PRO A 1 322 ? 2.411 1.883 -5.708 1.00 89.25 322 PRO A CA 1
ATOM 2526 C C . PRO A 1 322 ? 3.369 0.945 -6.454 1.00 89.25 322 PRO A C 1
ATOM 2528 O O . PRO A 1 322 ? 4.357 1.421 -7.007 1.00 89.25 322 PRO A O 1
ATOM 2531 N N . LEU A 1 323 ? 3.081 -0.363 -6.513 1.00 88.31 323 LEU A N 1
ATOM 2532 C CA . LEU A 1 323 ? 3.996 -1.369 -7.071 1.00 88.31 323 LEU A CA 1
ATOM 2533 C C . LEU A 1 323 ? 3.729 -1.633 -8.547 1.00 88.31 323 LEU A C 1
ATOM 2535 O O . LEU A 1 323 ? 4.654 -1.744 -9.349 1.00 88.31 323 LEU A O 1
ATOM 2539 N N . THR A 1 324 ? 2.454 -1.688 -8.927 1.00 85.94 324 THR A N 1
ATOM 2540 C CA . THR A 1 324 ? 2.057 -1.844 -10.332 1.00 85.94 324 THR A CA 1
ATOM 2541 C C . THR A 1 324 ? 1.958 -0.504 -11.065 1.00 85.94 324 THR A C 1
ATOM 2543 O O . THR A 1 324 ? 1.808 -0.491 -12.289 1.00 85.94 324 THR A O 1
ATOM 2546 N N . ARG A 1 325 ? 2.038 0.619 -10.329 1.00 86.12 325 ARG A N 1
ATOM 2547 C CA . ARG A 1 325 ? 1.866 2.001 -10.814 1.00 86.12 325 ARG A CA 1
ATOM 2548 C C . ARG A 1 325 ? 0.532 2.210 -11.540 1.00 86.12 325 ARG A C 1
ATOM 2550 O O . ARG A 1 325 ? 0.418 3.044 -12.435 1.00 86.12 325 ARG A O 1
ATOM 2557 N N . ARG A 1 326 ? -0.480 1.418 -11.176 1.00 87.12 326 ARG A N 1
ATOM 2558 C CA . ARG A 1 326 ? -1.830 1.512 -11.733 1.00 87.12 326 ARG A CA 1
ATOM 2559 C C . ARG A 1 326 ? -2.657 2.504 -10.942 1.00 87.12 326 ARG A C 1
ATOM 2561 O O . ARG A 1 326 ? -2.772 2.375 -9.727 1.00 87.12 326 ARG A O 1
ATOM 2568 N N . LEU A 1 327 ? -3.242 3.446 -11.666 1.00 89.88 327 LEU A N 1
ATOM 2569 C CA . LEU A 1 327 ? -4.177 4.432 -11.156 1.00 89.88 327 LEU A CA 1
ATOM 2570 C C . LEU A 1 327 ? -5.585 4.015 -11.581 1.00 89.88 327 LEU A C 1
ATOM 2572 O O . LEU A 1 327 ? -5.807 3.714 -12.755 1.00 89.88 327 LEU A O 1
ATOM 2576 N N . THR A 1 328 ? -6.498 3.941 -10.620 1.00 91.75 328 THR A N 1
ATOM 2577 C CA . THR A 1 328 ? -7.889 3.538 -10.841 1.00 91.75 328 THR A CA 1
ATOM 2578 C C . THR A 1 328 ? -8.798 4.696 -10.483 1.00 91.75 328 THR A C 1
ATOM 2580 O O . THR A 1 328 ? -8.831 5.098 -9.319 1.00 91.75 328 THR A O 1
ATOM 2583 N N . ASP A 1 329 ? -9.530 5.205 -11.467 1.00 93.00 329 ASP A N 1
ATOM 2584 C CA . ASP A 1 329 ? -10.439 6.332 -11.284 1.00 93.00 329 ASP A CA 1
ATOM 2585 C C . ASP A 1 329 ? -11.742 5.887 -10.613 1.00 93.00 329 ASP A C 1
ATOM 2587 O O . ASP A 1 329 ? -12.331 4.856 -10.952 1.00 93.00 329 ASP A O 1
ATOM 2591 N N . LEU A 1 330 ? -12.193 6.694 -9.659 1.00 93.75 330 LEU A N 1
ATOM 2592 C CA . LEU A 1 330 ? -13.485 6.591 -8.988 1.00 93.75 330 LEU A CA 1
ATOM 2593 C C . LEU A 1 330 ? -14.329 7.829 -9.325 1.00 93.75 330 LEU A C 1
ATOM 2595 O O . LEU A 1 330 ? -13.796 8.815 -9.837 1.00 93.75 330 LEU A O 1
ATOM 2599 N N . PRO A 1 331 ? -15.640 7.831 -9.030 1.00 94.19 331 PRO A N 1
ATOM 2600 C CA . PRO A 1 331 ? -16.465 8.988 -9.334 1.00 94.19 331 PRO A CA 1
ATOM 2601 C C . PRO A 1 331 ? -15.965 10.267 -8.637 1.00 94.19 331 PRO A C 1
ATOM 2603 O O . PRO A 1 331 ? -15.374 10.199 -7.548 1.00 94.19 331 PRO A O 1
ATOM 2606 N N . PRO A 1 332 ? -16.257 11.456 -9.190 1.00 92.50 332 PRO A N 1
ATOM 2607 C CA . PRO A 1 332 ? -15.971 12.718 -8.522 1.00 92.50 332 PRO A CA 1
ATOM 2608 C C . PRO A 1 332 ? -16.647 12.812 -7.146 1.00 92.50 332 PRO A C 1
ATOM 2610 O O . PRO A 1 332 ? -17.814 12.453 -6.983 1.00 92.50 332 PRO A O 1
ATOM 2613 N N . VAL A 1 333 ? -15.947 13.356 -6.147 1.00 91.06 333 VAL A N 1
ATOM 2614 C CA . VAL A 1 333 ? -16.490 13.508 -4.779 1.00 91.06 333 VAL A CA 1
ATOM 2615 C C . VAL A 1 333 ? -17.358 14.741 -4.589 1.00 91.06 333 VAL A C 1
ATOM 2617 O O . VAL A 1 333 ? -17.829 14.982 -3.485 1.00 91.06 333 VAL A O 1
ATOM 2620 N N . ASN A 1 334 ? -17.598 15.530 -5.634 1.00 88.44 334 ASN A N 1
ATOM 2621 C CA . ASN A 1 334 ? -18.391 16.762 -5.576 1.00 88.44 334 ASN A CA 1
ATOM 2622 C C . ASN A 1 334 ? -19.738 16.605 -4.834 1.00 88.44 334 ASN A C 1
ATOM 2624 O O . ASN A 1 334 ? -20.113 17.491 -4.070 1.00 88.44 334 ASN A O 1
ATOM 2628 N N . SER A 1 335 ? -20.423 15.473 -5.013 1.00 87.00 335 SER A N 1
ATOM 2629 C CA . SER A 1 335 ? -21.688 15.124 -4.351 1.00 87.00 335 SER A CA 1
ATOM 2630 C C . SER A 1 335 ? -21.552 14.792 -2.860 1.00 87.00 335 SER A C 1
ATOM 2632 O O . SER A 1 335 ? -22.538 14.851 -2.131 1.00 87.00 335 SER A O 1
ATOM 2634 N N . LEU A 1 336 ? -20.341 14.470 -2.398 1.00 87.12 336 LEU A N 1
ATOM 2635 C CA . LEU A 1 336 ? -20.022 14.108 -1.015 1.00 87.12 336 LEU A CA 1
ATOM 2636 C C . LEU A 1 336 ? -19.406 15.266 -0.215 1.00 87.12 336 LEU A C 1
ATOM 2638 O O . LEU A 1 336 ? -19.201 15.150 0.993 1.00 87.12 336 LEU A O 1
ATOM 2642 N N . LEU A 1 337 ? -19.058 16.374 -0.873 1.00 87.31 337 LEU A N 1
ATOM 2643 C CA . LEU A 1 337 ? -18.407 17.513 -0.234 1.00 87.31 337 LEU A CA 1
ATOM 2644 C C . LEU A 1 337 ? -19.411 18.410 0.495 1.00 87.31 337 LEU A C 1
ATOM 2646 O O . LEU A 1 337 ? -20.486 18.729 -0.008 1.00 87.31 337 LEU A O 1
ATOM 2650 N N . SER A 1 338 ? -19.002 18.925 1.656 1.00 84.44 338 SER A N 1
ATOM 2651 C CA . SER A 1 338 ? -19.746 19.982 2.344 1.00 84.44 338 SER A CA 1
ATOM 2652 C C . SER A 1 338 ? -19.798 21.274 1.517 1.00 84.44 338 SER A C 1
ATOM 2654 O O . SER A 1 338 ? -18.881 21.587 0.750 1.00 84.44 338 SER A O 1
ATOM 2656 N N . SER A 1 339 ? -20.824 22.101 1.744 1.00 85.19 339 SER A N 1
ATOM 2657 C CA . SER A 1 339 ? -20.972 23.405 1.075 1.00 85.19 339 SER A CA 1
ATOM 2658 C C . SER A 1 339 ? -19.750 24.311 1.255 1.00 85.19 339 SER A C 1
ATOM 2660 O O . SER A 1 339 ? -19.398 25.073 0.356 1.00 85.19 339 SER A O 1
ATOM 2662 N N . LYS A 1 340 ? -19.069 24.207 2.406 1.00 86.31 340 LYS A N 1
ATOM 2663 C CA . LYS A 1 340 ? -17.814 24.919 2.672 1.00 86.31 340 LYS A CA 1
ATOM 2664 C C . LYS A 1 340 ? -16.703 24.454 1.728 1.00 86.31 340 LYS A C 1
ATOM 2666 O O . LYS A 1 340 ? -16.084 25.295 1.085 1.00 86.31 340 LYS A O 1
ATOM 2671 N N . ASN A 1 341 ? -16.494 23.143 1.611 1.00 86.81 341 ASN A N 1
ATOM 2672 C CA . ASN A 1 341 ? -15.459 22.581 0.742 1.00 86.81 341 ASN A CA 1
ATOM 2673 C C . ASN A 1 341 ? -15.722 22.916 -0.729 1.00 86.81 341 ASN A C 1
ATOM 2675 O O . ASN A 1 341 ? -14.806 23.327 -1.431 1.00 86.81 341 ASN A O 1
ATOM 2679 N N . LEU A 1 342 ? -16.975 22.828 -1.183 1.00 86.19 342 LEU A N 1
ATOM 2680 C CA . LEU A 1 342 ? -17.338 23.216 -2.549 1.00 86.19 342 LEU A CA 1
ATOM 2681 C C . LEU A 1 342 ? -17.064 24.699 -2.822 1.00 86.19 342 LEU A C 1
ATOM 2683 O O . LEU A 1 342 ? -16.580 25.045 -3.898 1.00 86.19 342 LEU A O 1
ATOM 2687 N N . ARG A 1 343 ? -17.352 25.586 -1.861 1.00 87.81 343 ARG A N 1
ATOM 2688 C CA . ARG A 1 343 ? -17.055 27.020 -1.982 1.00 87.81 343 ARG A CA 1
ATOM 2689 C C . ARG A 1 343 ? -15.551 27.291 -2.006 1.00 87.81 343 ARG A C 1
ATOM 2691 O O . ARG A 1 343 ? -15.110 28.100 -2.816 1.00 87.81 343 ARG A O 1
ATOM 2698 N N . ASP A 1 344 ? -14.784 26.631 -1.140 1.00 88.56 344 ASP A N 1
ATOM 2699 C CA . ASP A 1 344 ? -13.325 26.758 -1.105 1.00 88.56 344 ASP A CA 1
ATOM 2700 C C . ASP A 1 344 ? -12.700 26.286 -2.429 1.00 88.56 344 ASP A C 1
ATOM 2702 O O . ASP A 1 344 ? -11.922 27.031 -3.028 1.00 88.56 344 ASP A O 1
ATOM 2706 N N . TRP A 1 345 ? -13.124 25.130 -2.946 1.00 89.44 345 TRP A N 1
ATOM 2707 C CA . TRP A 1 345 ? -12.678 24.616 -4.244 1.00 89.44 345 TRP A CA 1
ATOM 2708 C C . TRP A 1 345 ? -13.036 25.556 -5.404 1.00 89.44 345 TRP A C 1
ATOM 2710 O O . TRP A 1 345 ? -12.164 25.933 -6.180 1.00 89.44 345 TRP A O 1
ATOM 2720 N N . ARG A 1 346 ? -14.283 26.054 -5.472 1.00 89.56 346 ARG A N 1
ATOM 2721 C CA . ARG A 1 346 ? -14.702 27.047 -6.488 1.00 89.56 346 ARG A CA 1
ATOM 2722 C C . ARG A 1 346 ? -13.921 28.362 -6.412 1.00 89.56 346 ARG A C 1
ATOM 2724 O O . ARG A 1 346 ? -13.866 29.087 -7.398 1.00 89.56 346 ARG A O 1
ATOM 2731 N N . SER A 1 347 ? -13.338 28.679 -5.255 1.00 89.44 347 SER A N 1
ATOM 2732 C CA . SER A 1 347 ? -12.443 29.829 -5.077 1.00 89.44 347 SER A CA 1
ATOM 2733 C C . SER A 1 347 ? -10.975 29.538 -5.425 1.00 89.44 347 SER A C 1
ATOM 2735 O O . SER A 1 347 ? -10.117 30.377 -5.164 1.00 89.44 347 SER A O 1
ATOM 2737 N N . GLY A 1 348 ? -10.678 28.363 -5.993 1.00 85.00 348 GLY A N 1
ATOM 2738 C CA . GLY A 1 348 ? -9.336 27.949 -6.408 1.00 85.00 348 GLY A CA 1
ATOM 2739 C C . GLY A 1 348 ? -8.470 27.374 -5.285 1.00 85.00 348 GLY A C 1
ATOM 2740 O O . GLY A 1 348 ? -7.260 27.250 -5.454 1.00 85.00 348 GLY A O 1
ATOM 2741 N N . LYS A 1 349 ? -9.043 27.046 -4.118 1.00 86.69 349 LYS A N 1
ATOM 2742 C CA . LYS A 1 349 ? -8.281 26.433 -3.020 1.00 86.69 349 LYS A CA 1
ATOM 2743 C C . LYS A 1 349 ? -8.244 24.917 -3.168 1.00 86.69 349 LYS A C 1
ATOM 2745 O O . LYS A 1 349 ? -9.277 24.294 -3.393 1.00 86.69 349 LYS A O 1
ATOM 2750 N N . GLN A 1 350 ? -7.077 24.332 -2.908 1.00 85.56 350 GLN A N 1
ATOM 2751 C CA . GLN A 1 350 ? -6.940 22.890 -2.709 1.00 85.56 350 GLN A CA 1
ATOM 2752 C C . GLN A 1 350 ? -7.722 22.451 -1.467 1.00 85.56 350 GLN A C 1
ATOM 2754 O O . GLN A 1 350 ? -7.536 23.005 -0.376 1.00 85.56 350 GLN A O 1
ATOM 2759 N N . ILE A 1 351 ? -8.578 21.444 -1.622 1.00 86.69 351 ILE A N 1
ATOM 2760 C CA . ILE A 1 351 ? -9.456 20.950 -0.556 1.00 86.69 351 ILE A CA 1
ATOM 2761 C C . ILE A 1 351 ? -9.052 19.577 -0.034 1.00 86.69 351 ILE A C 1
ATOM 2763 O O . ILE A 1 351 ? -9.519 19.186 1.034 1.00 86.69 351 ILE A O 1
ATOM 2767 N N . GLY A 1 352 ? -8.158 18.846 -0.706 1.00 83.44 352 GLY A N 1
ATOM 2768 C CA . GLY A 1 352 ? -7.704 17.542 -0.217 1.00 83.44 352 GLY A CA 1
ATOM 2769 C C . GLY A 1 352 ? -7.120 17.636 1.191 1.00 83.44 352 GLY A C 1
ATOM 2770 O O . GLY A 1 352 ? -7.348 16.784 2.043 1.00 83.44 352 GLY A O 1
ATOM 2771 N N . LYS A 1 353 ? -6.475 18.765 1.500 1.00 79.31 353 LYS A N 1
ATOM 2772 C CA . LYS A 1 353 ? -5.942 19.079 2.830 1.00 79.31 353 LYS A CA 1
ATOM 2773 C C . LYS A 1 353 ? -7.016 19.296 3.908 1.00 79.31 353 LYS A C 1
ATOM 2775 O O . LYS A 1 353 ? -6.684 19.199 5.090 1.00 79.31 353 LYS A O 1
ATOM 2780 N N . SER A 1 354 ? -8.249 19.650 3.563 1.00 79.94 354 SER A N 1
ATOM 2781 C CA . SER A 1 354 ? -9.358 19.802 4.520 1.00 79.94 354 SER A CA 1
ATOM 2782 C C . SER A 1 354 ? -10.298 18.595 4.530 1.00 79.94 354 SER A C 1
ATOM 2784 O O . SER A 1 354 ? -11.172 18.502 5.395 1.00 79.94 354 SER A O 1
ATOM 2786 N N . LEU A 1 355 ? -10.129 17.665 3.589 1.00 83.62 355 LEU A N 1
ATOM 2787 C CA . LEU A 1 355 ? -10.929 16.459 3.498 1.00 83.62 355 LEU A CA 1
ATOM 2788 C C . LEU A 1 355 ? -10.405 15.402 4.476 1.00 83.62 355 LEU A C 1
ATOM 2790 O O . LEU A 1 355 ? -9.328 14.836 4.310 1.00 83.62 355 LEU A O 1
ATOM 2794 N N . HIS A 1 356 ? -11.183 15.136 5.521 1.00 80.69 356 HIS A N 1
ATOM 2795 C CA . HIS A 1 356 ? -10.878 14.077 6.476 1.00 80.69 356 HIS A CA 1
ATOM 2796 C C . HIS A 1 356 ? -11.421 12.743 5.970 1.00 80.69 356 HIS A C 1
ATOM 2798 O O . HIS A 1 356 ? -12.611 12.642 5.681 1.00 80.69 356 HIS A O 1
ATOM 2804 N N . VAL A 1 357 ? -10.566 11.723 5.918 1.00 84.56 357 VAL A N 1
ATOM 2805 C CA . VAL A 1 357 ? -10.956 10.340 5.626 1.00 84.56 357 VAL A CA 1
ATOM 2806 C C . VAL A 1 357 ? -10.890 9.543 6.925 1.00 84.56 357 VAL A C 1
ATOM 2808 O O . VAL A 1 357 ? -9.831 9.440 7.543 1.00 84.56 357 VAL A O 1
ATOM 2811 N N . GLY A 1 358 ? -12.035 9.035 7.378 1.00 80.00 358 GLY A N 1
ATOM 2812 C CA . GLY A 1 358 ? -12.145 8.191 8.571 1.00 80.00 358 GLY A CA 1
ATOM 2813 C C . GLY A 1 358 ? -11.799 6.725 8.307 1.00 80.00 358 GLY A C 1
ATOM 2814 O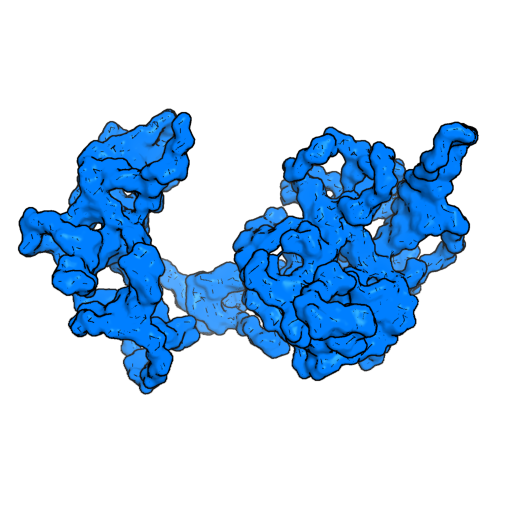 O . GLY A 1 358 ? -11.412 6.017 9.228 1.00 80.00 358 GLY A O 1
ATOM 2815 N N . GLY A 1 359 ? -11.904 6.286 7.052 1.00 85.19 359 GLY A N 1
ATOM 2816 C CA . GLY A 1 359 ? -11.636 4.918 6.625 1.00 85.19 359 GLY A CA 1
ATOM 2817 C C . GLY A 1 359 ? -11.803 4.762 5.116 1.00 85.19 359 GLY A C 1
ATOM 2818 O O . GLY A 1 359 ? -12.576 5.491 4.496 1.00 85.19 359 GLY A O 1
ATOM 2819 N N . VAL A 1 360 ? -11.060 3.830 4.528 1.00 89.81 360 VAL A N 1
ATOM 2820 C CA . VAL A 1 360 ? -11.149 3.457 3.111 1.00 89.81 360 VAL A CA 1
ATOM 2821 C C . VAL A 1 360 ? -10.788 1.982 2.970 1.00 89.81 360 VAL A C 1
ATOM 2823 O O . VAL A 1 360 ? -9.934 1.493 3.707 1.00 89.81 360 VAL A O 1
ATOM 2826 N N . GLY A 1 361 ? -11.427 1.278 2.044 1.00 90.81 361 GLY A N 1
ATOM 2827 C CA . GLY A 1 361 ? -11.119 -0.121 1.753 1.00 90.81 361 GLY A CA 1
ATOM 2828 C C . GLY A 1 361 ? -11.932 -0.658 0.583 1.00 90.81 361 GLY A C 1
ATOM 2829 O O . GLY A 1 361 ? -12.783 0.040 0.028 1.00 90.81 361 GLY A O 1
ATOM 2830 N N . ILE A 1 362 ? -11.661 -1.902 0.205 1.00 91.06 362 ILE A N 1
ATOM 2831 C CA . ILE A 1 362 ? -12.336 -2.600 -0.887 1.00 91.06 362 ILE A CA 1
ATOM 2832 C C . ILE A 1 362 ? -13.257 -3.674 -0.290 1.00 91.06 362 ILE A C 1
ATOM 2834 O O . ILE A 1 362 ? -12.798 -4.626 0.330 1.00 91.06 362 ILE A O 1
ATOM 2838 N N . ALA A 1 363 ? -14.569 -3.526 -0.476 1.00 88.00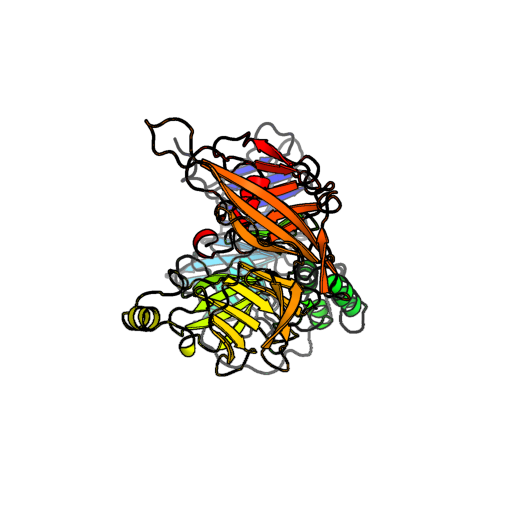 363 ALA A N 1
ATOM 2839 C CA . ALA A 1 363 ? -15.586 -4.416 0.099 1.00 88.00 363 ALA A CA 1
ATOM 2840 C C . ALA A 1 363 ? -15.904 -5.659 -0.751 1.00 88.00 363 ALA A C 1
ATOM 2842 O O . ALA A 1 363 ? -16.664 -6.515 -0.306 1.00 88.00 363 ALA A O 1
ATOM 2843 N N . SER A 1 364 ? -15.397 -5.727 -1.985 1.00 83.69 364 SER A N 1
ATOM 2844 C CA . SER A 1 364 ? -15.605 -6.839 -2.924 1.00 83.69 364 SER A CA 1
ATOM 2845 C C . SER A 1 364 ? -14.475 -6.871 -3.969 1.00 83.69 364 SER A C 1
ATOM 2847 O O . SER A 1 364 ? -13.381 -6.385 -3.709 1.00 83.69 364 SER A O 1
ATOM 2849 N N . ILE A 1 365 ? -14.703 -7.421 -5.165 1.00 78.38 365 ILE A N 1
ATOM 2850 C CA . ILE A 1 365 ? -13.715 -7.414 -6.262 1.00 78.38 365 ILE A CA 1
ATOM 2851 C C . ILE A 1 365 ? -13.527 -6.003 -6.850 1.00 78.38 365 ILE A C 1
ATOM 2853 O O . ILE A 1 365 ? -12.478 -5.696 -7.409 1.00 78.38 365 ILE A O 1
ATOM 2857 N N . SER A 1 366 ? -14.536 -5.133 -6.744 1.00 83.62 366 SER A N 1
ATOM 2858 C CA . SER A 1 366 ? -14.489 -3.807 -7.375 1.00 83.62 366 SER A CA 1
ATOM 2859 C C . SER A 1 366 ? -15.181 -2.698 -6.589 1.00 83.62 366 SER A C 1
ATOM 2861 O O . SER A 1 366 ? -15.136 -1.550 -7.018 1.00 83.62 366 SER A O 1
ATOM 2863 N N . THR A 1 367 ? -15.853 -3.000 -5.475 1.00 91.00 367 THR A N 1
ATOM 2864 C CA . THR A 1 367 ? -16.545 -1.979 -4.681 1.00 91.00 367 THR A CA 1
ATOM 2865 C C . THR A 1 367 ? -15.570 -1.322 -3.713 1.00 91.00 367 THR A C 1
ATOM 2867 O O . THR A 1 367 ? -15.053 -1.975 -2.808 1.00 91.00 367 THR A O 1
ATOM 2870 N N . VAL A 1 368 ? -15.364 -0.020 -3.872 1.00 93.31 368 VAL A N 1
ATOM 2871 C CA . VAL A 1 368 ? -14.573 0.817 -2.970 1.00 93.31 368 VAL A CA 1
ATOM 2872 C C . VAL A 1 368 ? -15.499 1.503 -1.981 1.00 93.31 368 VAL A C 1
ATOM 2874 O O . VAL A 1 368 ? -16.526 2.056 -2.369 1.00 93.31 368 VAL A O 1
ATOM 2877 N N . VAL A 1 369 ? -15.114 1.489 -0.710 1.00 92.62 369 VAL A N 1
ATOM 2878 C CA . VAL A 1 369 ? -15.794 2.186 0.383 1.00 92.62 369 VAL A CA 1
ATOM 2879 C C . VAL A 1 369 ? -14.927 3.348 0.829 1.00 92.62 369 VAL A C 1
ATOM 2881 O O . VAL A 1 369 ? -13.728 3.175 1.058 1.00 92.62 369 VAL A O 1
ATOM 2884 N N . VAL A 1 370 ? -15.530 4.519 1.004 1.00 91.00 370 VAL A N 1
ATOM 2885 C CA . VAL A 1 370 ? -14.866 5.675 1.606 1.00 91.00 370 VAL A CA 1
ATOM 2886 C C . VAL A 1 370 ? -15.751 6.262 2.698 1.00 91.00 370 VAL A C 1
ATOM 2888 O O . VAL A 1 370 ? -16.928 6.552 2.486 1.00 91.00 370 VAL A O 1
ATOM 2891 N N . CYS A 1 371 ? -15.156 6.476 3.867 1.0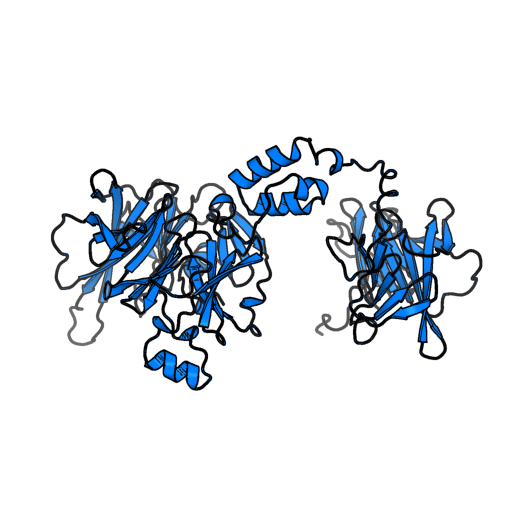0 87.12 371 CYS A N 1
ATOM 2892 C CA . CYS A 1 371 ? -15.747 7.217 4.971 1.00 87.12 371 CYS A CA 1
ATOM 2893 C C . CYS A 1 371 ? -15.161 8.635 4.967 1.00 87.12 371 CYS A C 1
ATOM 2895 O O . CYS A 1 371 ? -14.033 8.845 5.424 1.00 87.12 371 CYS A O 1
ATOM 2897 N N . LEU A 1 372 ? -15.899 9.598 4.416 1.00 81.62 372 LEU A N 1
ATOM 2898 C CA . LEU A 1 372 ? -15.511 11.004 4.323 1.00 81.62 372 LEU A CA 1
ATOM 2899 C C . LEU A 1 372 ? -16.165 11.831 5.419 1.00 81.62 372 LEU A C 1
ATOM 2901 O O . LEU A 1 372 ? -17.354 11.701 5.697 1.00 81.62 372 LEU A O 1
ATOM 2905 N N . GLN A 1 373 ? -15.392 12.762 5.979 1.00 64.94 373 GLN A N 1
ATOM 2906 C CA . GLN A 1 373 ? -15.825 13.640 7.064 1.00 64.94 373 GLN A CA 1
ATOM 2907 C C . GLN A 1 373 ? -16.352 12.795 8.247 1.00 64.94 373 GLN A C 1
ATOM 2909 O O . GLN A 1 373 ? -16.374 11.572 8.203 1.00 64.94 373 GLN A O 1
ATOM 2914 N N . THR A 1 374 ? -16.677 13.375 9.393 1.00 58.94 374 THR A N 1
ATOM 2915 C CA . THR A 1 374 ? -16.926 12.592 10.626 1.00 58.94 374 THR A CA 1
ATOM 2916 C C . THR A 1 374 ? -18.169 11.685 10.596 1.00 58.94 374 THR A C 1
ATOM 2918 O O . THR A 1 374 ? -18.518 11.135 11.636 1.00 58.94 374 THR A O 1
ATOM 2921 N N . SER A 1 375 ? -18.845 11.552 9.447 1.00 66.81 375 SER A N 1
ATOM 2922 C CA . SER A 1 375 ? -20.232 11.098 9.384 1.00 66.81 375 SER A CA 1
ATOM 2923 C C . SER A 1 375 ? -20.731 10.567 8.030 1.00 66.81 375 SER A C 1
ATOM 2925 O O . SER A 1 375 ? -21.901 10.201 7.968 1.00 66.81 375 SER A O 1
ATOM 2927 N N . LEU A 1 376 ? -19.959 10.570 6.935 1.00 84.12 376 LEU A N 1
ATOM 2928 C CA . LEU A 1 376 ? -20.478 10.153 5.622 1.00 84.12 376 LEU A CA 1
ATOM 2929 C C . LEU A 1 376 ? -19.754 8.907 5.125 1.00 84.12 376 LEU A C 1
ATOM 2931 O O . LEU A 1 376 ? -18.539 8.914 4.959 1.00 84.12 376 LEU A O 1
ATOM 2935 N N . MET A 1 377 ? -20.513 7.849 4.844 1.00 88.38 377 MET A N 1
ATOM 2936 C CA . MET A 1 377 ? -20.004 6.639 4.202 1.00 88.38 377 MET A CA 1
ATOM 2937 C C . MET A 1 377 ? -20.620 6.488 2.819 1.00 88.38 377 MET A C 1
ATOM 2939 O O . MET A 1 377 ? -21.843 6.555 2.672 1.00 88.38 377 MET A O 1
ATOM 2943 N N . ALA A 1 378 ? -19.777 6.249 1.821 1.00 91.19 378 ALA A N 1
ATOM 2944 C CA . ALA A 1 378 ? -20.213 6.026 0.456 1.00 91.19 378 ALA A CA 1
ATOM 2945 C C . ALA A 1 378 ? -19.450 4.885 -0.218 1.00 91.19 378 ALA A C 1
ATOM 2947 O O . ALA A 1 378 ? -18.304 4.593 0.132 1.00 91.19 378 ALA A O 1
ATOM 2948 N N . ILE A 1 379 ? -20.095 4.277 -1.212 1.00 93.12 379 ILE A N 1
ATOM 2949 C CA . ILE A 1 379 ? -19.495 3.287 -2.102 1.00 93.12 379 ILE A CA 1
ATOM 2950 C C . ILE A 1 379 ? -19.544 3.714 -3.556 1.00 93.12 379 ILE A C 1
ATOM 2952 O O . ILE A 1 379 ? -20.449 4.437 -3.979 1.00 93.12 379 ILE A O 1
ATOM 2956 N N . ALA A 1 380 ? -18.577 3.212 -4.311 1.00 93.50 380 ALA A N 1
ATOM 2957 C CA . ALA A 1 380 ? -18.549 3.277 -5.760 1.00 93.50 380 ALA A CA 1
ATOM 2958 C C . ALA A 1 380 ? -17.711 2.130 -6.327 1.00 93.50 380 ALA A C 1
ATOM 2960 O O . ALA A 1 380 ? -16.849 1.570 -5.644 1.00 93.50 380 ALA A O 1
ATOM 2961 N N . LYS A 1 381 ? -17.937 1.803 -7.593 1.00 91.94 381 LYS A N 1
ATOM 2962 C CA . LYS A 1 381 ? -17.057 0.965 -8.404 1.00 91.94 381 LYS A CA 1
ATOM 2963 C C . LYS A 1 381 ? -16.277 1.842 -9.388 1.00 91.94 381 LYS A C 1
ATOM 2965 O O . LYS A 1 381 ? -16.762 2.905 -9.782 1.00 91.94 381 LYS A O 1
ATOM 2970 N N . PRO A 1 382 ? -15.079 1.416 -9.818 1.00 90.25 382 PRO A N 1
ATOM 2971 C CA . PRO A 1 382 ? -14.418 2.030 -10.961 1.00 90.25 382 PRO A CA 1
ATOM 2972 C C . PRO A 1 382 ? -15.352 2.059 -12.175 1.00 90.25 382 PRO A C 1
ATOM 2974 O O . PRO A 1 382 ? -15.937 1.036 -12.529 1.00 90.25 382 PRO A O 1
ATOM 2977 N N . GLY A 1 383 ? -15.484 3.229 -12.799 1.00 87.75 383 GLY A N 1
ATOM 2978 C CA . GLY A 1 383 ? -16.386 3.451 -13.933 1.00 87.75 383 GLY A CA 1
ATOM 2979 C C . GLY A 1 383 ? -17.812 3.882 -13.570 1.00 87.75 383 GLY A C 1
ATOM 2980 O O . GLY A 1 383 ? -18.570 4.198 -14.482 1.00 87.75 383 GLY A O 1
ATOM 2981 N N . ASP A 1 384 ? -18.178 3.939 -12.286 1.00 91.19 384 ASP A N 1
ATOM 2982 C CA . ASP A 1 384 ? -19.436 4.568 -11.873 1.00 91.19 384 ASP A CA 1
ATOM 2983 C C . ASP A 1 384 ? -19.384 6.095 -12.094 1.00 91.19 384 ASP A C 1
ATOM 2985 O O . ASP A 1 384 ? -18.339 6.733 -11.948 1.00 91.19 384 ASP A O 1
ATOM 2989 N N . ASP A 1 385 ? -20.538 6.709 -12.367 1.00 90.88 385 ASP A N 1
ATOM 2990 C CA . ASP A 1 385 ? -20.648 8.169 -12.531 1.00 90.88 385 ASP A CA 1
ATOM 2991 C C . ASP A 1 385 ? -20.811 8.919 -11.198 1.00 90.88 385 ASP A C 1
ATOM 2993 O O . ASP A 1 385 ? -20.579 10.128 -11.111 1.00 90.88 385 ASP A O 1
ATOM 2997 N N . ARG A 1 386 ? -21.266 8.228 -10.144 1.00 91.44 386 ARG A N 1
ATOM 2998 C CA . ARG A 1 386 ? -21.603 8.835 -8.849 1.00 91.44 386 ARG A CA 1
ATOM 2999 C C . ARG A 1 386 ? -21.398 7.881 -7.680 1.00 91.44 386 ARG A C 1
ATOM 3001 O O . ARG A 1 386 ? -21.517 6.670 -7.822 1.00 91.44 386 ARG A O 1
ATOM 3008 N N . TRP A 1 387 ? -21.185 8.464 -6.507 1.00 93.06 387 TRP A N 1
ATOM 3009 C CA . TRP A 1 387 ? -21.140 7.750 -5.236 1.00 93.06 387 TRP A CA 1
ATOM 3010 C C . TRP A 1 387 ? -22.544 7.414 -4.722 1.00 93.06 387 TRP A C 1
ATOM 3012 O O . TRP A 1 387 ? -23.469 8.221 -4.838 1.00 93.06 387 TRP A O 1
ATOM 3022 N N . ILE A 1 388 ? -22.689 6.245 -4.099 1.00 91.75 388 ILE A N 1
ATOM 3023 C CA . ILE A 1 388 ? -23.897 5.833 -3.374 1.00 91.75 388 ILE A CA 1
ATOM 3024 C C . ILE A 1 388 ? -23.631 6.008 -1.880 1.00 91.75 388 ILE A C 1
ATOM 3026 O O . ILE A 1 388 ? -22.742 5.364 -1.327 1.00 91.75 388 ILE A O 1
ATOM 3030 N N . VAL A 1 389 ? -24.392 6.879 -1.220 1.00 89.62 389 VAL A N 1
ATOM 3031 C CA . VAL A 1 389 ? -24.275 7.123 0.225 1.00 89.62 389 VAL A CA 1
ATOM 3032 C C . VAL A 1 389 ? -25.046 6.043 0.985 1.00 89.62 389 VAL A C 1
ATOM 3034 O O . VAL A 1 389 ? -26.238 5.865 0.755 1.00 89.62 389 VAL A O 1
ATOM 3037 N N . ILE A 1 390 ? -24.364 5.338 1.888 1.00 83.25 390 ILE A N 1
ATOM 3038 C CA . ILE A 1 390 ? -24.915 4.208 2.658 1.00 83.25 390 ILE A CA 1
ATOM 3039 C C . ILE A 1 390 ? -25.454 4.658 4.013 1.00 83.25 390 ILE A C 1
ATOM 3041 O O . ILE A 1 390 ? -26.480 4.174 4.480 1.00 83.25 390 ILE A O 1
ATOM 3045 N N . ALA A 1 391 ? -24.752 5.580 4.668 1.00 67.25 391 ALA A N 1
ATOM 3046 C CA . ALA A 1 391 ? -25.115 6.025 6.003 1.00 67.25 391 ALA A CA 1
ATOM 3047 C C . ALA A 1 391 ? -24.795 7.508 6.192 1.00 67.25 391 ALA A C 1
ATOM 3049 O O . ALA A 1 391 ? -23.687 7.964 5.897 1.00 67.25 391 ALA A O 1
ATOM 3050 N N . GLY A 1 392 ? -25.774 8.237 6.731 1.00 58.25 392 GLY A N 1
ATOM 3051 C CA . GLY A 1 392 ? -25.576 9.550 7.325 1.00 58.25 392 GLY A CA 1
ATOM 3052 C C . GLY A 1 392 ? -25.408 9.409 8.836 1.00 58.25 392 GLY A C 1
ATOM 3053 O O . GLY A 1 392 ? -26.319 8.959 9.519 1.00 58.25 392 GLY A O 1
ATOM 3054 N N . MET A 1 393 ? -24.262 9.848 9.350 1.00 58.41 393 MET A N 1
ATOM 3055 C CA . MET A 1 393 ? -23.939 10.059 10.768 1.00 58.41 393 MET A CA 1
ATOM 3056 C C . MET A 1 393 ? -23.463 8.884 11.659 1.00 58.41 393 MET A C 1
ATOM 3058 O O . MET A 1 393 ? -23.611 9.006 12.875 1.00 58.41 393 MET A O 1
ATOM 3062 N N . PRO A 1 394 ? -22.791 7.813 11.185 1.00 63.00 394 PRO A N 1
ATOM 3063 C CA . PRO A 1 394 ? -21.949 7.022 12.080 1.00 63.00 394 PRO A CA 1
ATOM 3064 C C . PRO A 1 394 ? -20.544 7.639 12.192 1.00 63.00 394 PRO A C 1
ATOM 3066 O O . PRO A 1 394 ? -19.815 7.733 11.203 1.00 63.00 394 PRO A O 1
ATOM 3069 N N . PHE A 1 395 ? -20.143 8.036 13.405 1.00 74.00 395 PHE A N 1
ATOM 3070 C CA . PHE A 1 395 ? -18.735 8.317 13.695 1.00 74.00 395 PHE A CA 1
ATOM 3071 C C . PHE A 1 395 ? -17.974 6.990 13.637 1.00 74.00 395 PHE A C 1
ATOM 3073 O O . PHE A 1 395 ? -18.071 6.169 14.549 1.00 74.00 395 PHE A O 1
ATOM 3080 N N . VAL A 1 396 ? -17.288 6.754 12.518 1.00 82.06 396 VAL A N 1
ATOM 3081 C CA . VAL A 1 396 ? -16.429 5.581 12.342 1.00 82.06 396 VAL A CA 1
ATOM 3082 C C . VAL A 1 396 ? -15.145 5.825 13.118 1.00 82.06 396 VAL A C 1
ATOM 3084 O O . VAL A 1 396 ? -14.465 6.808 12.826 1.00 82.06 396 VAL A O 1
ATOM 3087 N N . ASP A 1 397 ? -14.806 4.966 14.078 1.00 82.31 397 ASP A N 1
ATOM 3088 C CA . ASP A 1 397 ? -13.527 5.051 14.798 1.00 82.31 397 ASP A CA 1
ATOM 3089 C C . ASP A 1 397 ? -12.392 4.501 13.929 1.00 82.31 397 ASP A C 1
ATOM 3091 O O . ASP A 1 397 ? -11.411 5.201 13.662 1.00 82.31 397 ASP A O 1
ATOM 3095 N N . SER A 1 398 ? -12.581 3.279 13.425 1.00 87.44 398 SER A N 1
ATOM 3096 C CA . SER A 1 398 ? -11.621 2.519 12.630 1.00 87.44 398 SER A CA 1
ATOM 3097 C C . SER A 1 398 ? -12.332 1.723 11.535 1.00 87.44 398 SER A C 1
ATOM 3099 O O . SER A 1 398 ? -13.491 1.329 11.681 1.00 87.44 398 SER A O 1
ATOM 3101 N N . ALA A 1 399 ? -11.633 1.482 10.427 1.00 88.94 399 ALA A N 1
ATOM 3102 C CA . ALA A 1 399 ? -12.110 0.654 9.328 1.00 88.94 399 ALA A CA 1
ATOM 3103 C C . ALA A 1 399 ? -11.002 -0.273 8.825 1.00 88.94 399 ALA A C 1
ATOM 3105 O O . ALA A 1 399 ? -9.827 0.101 8.806 1.00 88.94 399 ALA A O 1
ATOM 3106 N N . LEU A 1 400 ? -11.391 -1.473 8.406 1.00 91.25 400 LEU A N 1
ATOM 3107 C CA . LEU A 1 400 ? -10.489 -2.514 7.938 1.00 91.25 400 LEU A CA 1
ATOM 3108 C C . LEU A 1 400 ? -11.212 -3.419 6.941 1.00 91.25 400 LEU A C 1
ATOM 3110 O O . LEU A 1 400 ? -12.343 -3.839 7.177 1.00 91.25 400 LEU A O 1
ATOM 3114 N N . THR A 1 401 ? -10.530 -3.784 5.862 1.00 91.25 401 THR A N 1
ATOM 3115 C CA . THR A 1 401 ? -10.965 -4.890 5.011 1.00 91.25 401 THR A CA 1
ATOM 3116 C C . THR A 1 401 ? -10.352 -6.182 5.527 1.00 91.25 401 THR A C 1
ATOM 3118 O O . THR A 1 401 ? -9.132 -6.281 5.638 1.00 91.25 401 THR A O 1
ATOM 3121 N N . PHE A 1 402 ? -11.184 -7.180 5.800 1.00 91.06 402 PHE A N 1
ATOM 3122 C CA . PHE A 1 402 ? -10.763 -8.485 6.295 1.00 91.06 402 PHE A CA 1
ATOM 3123 C C . PHE A 1 402 ? -11.504 -9.585 5.532 1.00 91.06 402 PHE A C 1
ATOM 3125 O O . PHE A 1 402 ? -12.717 -9.503 5.350 1.00 91.06 402 PHE A O 1
ATOM 3132 N N . GLN A 1 403 ? -10.769 -10.580 5.024 1.00 88.25 403 GLN A N 1
ATOM 3133 C CA . GLN A 1 403 ? -11.318 -11.697 4.233 1.00 88.25 403 GLN A CA 1
ATOM 3134 C C . GLN A 1 403 ? -12.287 -11.257 3.111 1.00 88.25 403 GLN A C 1
ATOM 3136 O O . GLN A 1 403 ? -13.332 -11.859 2.883 1.00 88.25 403 GLN A O 1
ATOM 3141 N N . GLY A 1 404 ? -11.947 -10.169 2.411 1.00 87.12 404 GLY A N 1
ATOM 3142 C CA . GLY A 1 404 ? -12.731 -9.661 1.280 1.00 87.12 404 GLY A CA 1
ATOM 3143 C C . GLY A 1 404 ? -14.008 -8.904 1.655 1.00 87.12 404 GLY A C 1
ATOM 3144 O O . GLY A 1 404 ? -14.798 -8.607 0.768 1.00 87.12 404 GLY A O 1
ATOM 3145 N N . ARG A 1 405 ? -14.212 -8.576 2.936 1.00 91.00 405 ARG A N 1
ATOM 3146 C CA . ARG A 1 405 ? -15.332 -7.761 3.422 1.00 91.00 405 ARG A CA 1
ATOM 3147 C C . ARG A 1 405 ? -14.832 -6.510 4.127 1.00 91.00 405 ARG A C 1
ATOM 3149 O O . ARG A 1 405 ? -13.786 -6.534 4.771 1.00 91.00 405 ARG A O 1
ATOM 3156 N N . PHE A 1 406 ? -15.600 -5.430 4.029 1.00 92.50 406 PHE A N 1
ATOM 3157 C CA . PHE A 1 406 ? -15.296 -4.176 4.710 1.00 92.50 406 PHE A CA 1
ATOM 3158 C C . PHE A 1 406 ? -15.971 -4.131 6.082 1.00 92.50 406 PHE A C 1
ATOM 3160 O O . PHE A 1 406 ? -17.195 -4.247 6.183 1.00 92.50 406 PHE A O 1
ATOM 3167 N N . TYR A 1 407 ? -15.168 -3.926 7.121 1.00 92.94 407 TYR A N 1
ATOM 3168 C CA . TYR A 1 407 ? -15.607 -3.773 8.500 1.00 92.94 407 TYR A CA 1
ATOM 3169 C C . TYR A 1 407 ? -15.274 -2.379 9.015 1.00 92.94 407 TYR A C 1
ATOM 3171 O O . TYR A 1 407 ? -14.241 -1.796 8.678 1.00 92.94 407 TYR A O 1
ATOM 3179 N N . CYS A 1 408 ? -16.127 -1.852 9.882 1.00 91.25 408 CYS A N 1
ATOM 3180 C CA . CYS A 1 408 ? -15.871 -0.597 10.569 1.00 91.25 408 CYS A CA 1
ATOM 3181 C C . CYS A 1 408 ? -16.476 -0.592 11.967 1.00 91.25 408 CYS A C 1
ATOM 3183 O O . CYS A 1 408 ? -17.492 -1.234 12.224 1.00 91.25 408 CYS A O 1
ATOM 3185 N N . THR A 1 409 ? -15.881 0.171 12.871 1.00 88.44 409 THR A N 1
ATOM 3186 C CA . THR A 1 409 ? -16.387 0.341 14.231 1.00 88.44 409 THR A CA 1
ATOM 3187 C C . THR A 1 409 ? -17.227 1.606 14.326 1.00 88.44 409 THR A C 1
ATOM 3189 O O . THR A 1 409 ? -16.783 2.690 13.952 1.00 88.44 409 THR A O 1
ATOM 3192 N N . VAL A 1 410 ? -18.460 1.462 14.814 1.00 83.00 410 VAL A N 1
ATOM 3193 C CA . VAL A 1 410 ? -19.405 2.567 15.013 1.00 83.00 410 VAL A CA 1
ATOM 3194 C C . VAL A 1 410 ? -19.935 2.492 16.439 1.00 83.00 410 VAL A C 1
ATOM 3196 O O . VAL A 1 410 ? -20.660 1.562 16.806 1.00 83.00 410 VAL A O 1
ATOM 3199 N N . GLY A 1 411 ? -19.565 3.473 17.263 1.00 79.38 411 GLY A N 1
ATOM 3200 C CA . GLY A 1 411 ? -19.891 3.464 18.687 1.00 79.38 411 GLY A CA 1
ATOM 3201 C C . GLY A 1 411 ? -19.282 2.247 19.389 1.00 79.38 411 GLY A C 1
ATOM 3202 O O . GLY A 1 411 ? -18.079 2.192 19.602 1.00 79.38 411 GLY A O 1
ATOM 3203 N N . LYS A 1 412 ? -20.113 1.267 19.766 1.00 76.06 412 LYS A N 1
ATOM 3204 C CA . LYS A 1 412 ? -19.679 0.028 20.450 1.00 76.06 412 LYS A CA 1
ATOM 3205 C C . LYS A 1 412 ? -19.777 -1.228 19.585 1.00 76.06 412 LYS A C 1
ATOM 3207 O O . LYS A 1 412 ? -19.507 -2.325 20.073 1.00 76.06 412 LYS A O 1
ATOM 3212 N N . ASN A 1 413 ? -20.199 -1.068 18.335 1.00 85.31 413 ASN A N 1
ATOM 3213 C CA . ASN A 1 413 ? -20.486 -2.178 17.446 1.00 85.31 413 ASN A CA 1
ATOM 3214 C C . ASN A 1 413 ? -19.403 -2.284 16.382 1.00 85.31 413 ASN A C 1
ATOM 3216 O O . ASN A 1 413 ? -18.971 -1.282 15.804 1.00 85.31 413 ASN A O 1
ATOM 3220 N N . LEU A 1 414 ? -19.011 -3.519 16.102 1.00 91.94 414 LEU A N 1
ATOM 3221 C CA . LEU A 1 414 ? -18.341 -3.868 14.870 1.00 91.94 414 LEU A CA 1
ATOM 3222 C C . LEU A 1 414 ? -19.413 -4.058 13.803 1.00 91.94 414 LEU A C 1
ATOM 3224 O O . LEU A 1 414 ? -20.270 -4.932 13.923 1.00 91.94 414 LEU A O 1
ATOM 3228 N N . MET A 1 415 ? -19.361 -3.233 12.770 1.00 92.12 415 MET A N 1
ATOM 3229 C CA . MET A 1 415 ? -20.260 -3.289 11.629 1.00 92.12 415 MET A CA 1
ATOM 3230 C C . MET A 1 415 ? -19.547 -3.937 10.442 1.00 92.12 415 MET A C 1
ATOM 3232 O O . MET A 1 415 ? -18.342 -3.749 10.263 1.00 92.12 415 MET A O 1
ATOM 3236 N N . VAL A 1 416 ? -20.298 -4.648 9.610 1.00 92.94 416 VAL A N 1
ATOM 3237 C CA . VAL A 1 416 ? -19.882 -5.106 8.282 1.00 92.94 416 VAL A CA 1
ATOM 3238 C C . VAL A 1 416 ? -20.746 -4.422 7.235 1.00 92.94 416 VAL A C 1
ATOM 3240 O O . VAL A 1 416 ? -21.949 -4.240 7.431 1.00 92.94 416 VAL A O 1
ATOM 3243 N N . LEU A 1 417 ? -20.130 -4.020 6.130 1.00 91.12 417 LEU A N 1
ATOM 3244 C CA . LEU A 1 417 ? -20.862 -3.510 4.985 1.00 91.12 417 LEU A CA 1
ATOM 3245 C C . LEU A 1 417 ? -21.388 -4.673 4.144 1.00 91.12 417 LEU A C 1
ATOM 3247 O O . LEU A 1 417 ? -20.602 -5.460 3.610 1.00 91.12 417 LEU A O 1
ATOM 3251 N N . ASP A 1 418 ? -22.705 -4.728 3.973 1.00 89.00 418 ASP A N 1
ATOM 3252 C CA . ASP A 1 418 ? -23.289 -5.429 2.840 1.00 89.00 418 ASP A CA 1
ATOM 3253 C C . ASP A 1 418 ? -23.210 -4.509 1.613 1.00 89.00 418 ASP A C 1
ATOM 3255 O O . ASP A 1 418 ? -23.610 -3.346 1.649 1.00 89.00 418 ASP A O 1
ATOM 3259 N N . HIS A 1 419 ? -22.593 -5.003 0.544 1.00 79.88 419 HIS A N 1
ATOM 3260 C CA . HIS A 1 419 ? -22.402 -4.249 -0.691 1.00 79.88 419 HIS A CA 1
ATOM 3261 C C . HIS A 1 419 ? -23.430 -4.620 -1.767 1.00 79.88 419 HIS A C 1
ATOM 3263 O O . HIS A 1 419 ? -23.544 -3.886 -2.749 1.00 79.88 419 HIS A O 1
ATOM 3269 N N . GLU A 1 420 ? -24.152 -5.736 -1.607 1.00 82.44 420 GLU A N 1
ATOM 3270 C CA . GLU A 1 420 ? -25.256 -6.125 -2.493 1.00 82.44 420 GLU A CA 1
ATOM 3271 C C . GLU A 1 420 ? -26.502 -5.314 -2.153 1.00 82.44 420 GLU A C 1
ATOM 3273 O O . GLU A 1 420 ? -27.129 -4.726 -3.037 1.00 82.44 420 GLU A O 1
ATOM 3278 N N . THR A 1 421 ? -26.799 -5.205 -0.856 1.00 85.56 421 THR A N 1
ATOM 3279 C CA . THR A 1 421 ? -27.719 -4.203 -0.321 1.00 85.56 421 THR A CA 1
ATOM 3280 C C . THR A 1 421 ? -26.892 -3.173 0.442 1.00 85.56 421 THR A C 1
ATOM 3282 O O . THR A 1 421 ? -26.408 -3.506 1.513 1.00 85.56 421 THR A O 1
ATOM 3285 N N . PRO A 1 422 ? -26.649 -1.957 -0.094 1.00 84.44 422 PRO A N 1
ATOM 3286 C CA . PRO A 1 422 ? -25.728 -0.979 0.497 1.00 84.44 422 PRO A CA 1
ATOM 3287 C C . PRO A 1 422 ? -26.157 -0.514 1.900 1.00 84.44 422 PRO A C 1
ATOM 3289 O O . PRO A 1 422 ? -26.767 0.543 2.058 1.00 84.44 422 PRO A O 1
ATOM 3292 N N . GLN A 1 423 ? -25.846 -1.306 2.924 1.00 87.50 423 GLN A N 1
ATOM 3293 C CA . GLN A 1 423 ? -26.255 -1.095 4.310 1.00 87.50 423 GLN A CA 1
ATOM 3294 C C . GLN A 1 423 ? -25.221 -1.659 5.286 1.00 87.50 423 GLN A C 1
ATOM 3296 O O . GLN A 1 423 ? -24.500 -2.614 4.996 1.00 87.50 423 GLN A O 1
ATOM 3301 N N . LEU A 1 424 ? -25.162 -1.069 6.478 1.00 88.75 424 LEU A N 1
ATOM 3302 C CA . LEU A 1 424 ? -24.307 -1.549 7.558 1.00 88.75 424 LEU A CA 1
ATOM 3303 C C . LEU A 1 424 ? -25.080 -2.518 8.452 1.00 88.75 424 LEU A C 1
ATOM 3305 O O . LEU A 1 424 ? -26.132 -2.173 8.989 1.00 88.75 424 LEU A O 1
ATOM 3309 N N . LEU A 1 425 ? -24.511 -3.699 8.665 1.00 90.94 425 LEU A N 1
ATOM 3310 C CA . LEU A 1 425 ? -25.042 -4.735 9.546 1.00 90.94 425 LEU A CA 1
ATOM 3311 C C . LEU A 1 425 ? -24.127 -4.907 10.757 1.00 90.94 425 LEU A C 1
ATOM 3313 O O . LEU A 1 425 ? -22.916 -4.725 10.651 1.00 90.94 425 LEU A O 1
ATOM 3317 N N . ILE A 1 426 ? -24.685 -5.262 11.915 1.00 91.38 426 ILE A N 1
ATOM 3318 C CA . ILE A 1 426 ? -23.876 -5.585 13.097 1.00 91.38 426 ILE A CA 1
ATOM 3319 C C . ILE A 1 426 ? -23.193 -6.930 12.844 1.00 91.38 426 ILE A C 1
ATOM 3321 O O . ILE A 1 426 ? -23.867 -7.943 12.689 1.00 91.38 426 ILE A O 1
ATOM 3325 N N . ALA A 1 427 ? -21.863 -6.930 12.814 1.00 92.44 427 ALA A N 1
ATOM 3326 C CA . ALA A 1 427 ? -21.052 -8.138 12.716 1.00 92.44 427 ALA A CA 1
ATOM 3327 C C . ALA A 1 427 ? -20.701 -8.694 14.095 1.00 92.44 427 ALA A C 1
ATOM 3329 O O . ALA A 1 427 ? -20.709 -9.900 14.284 1.00 92.44 427 ALA A O 1
ATOM 3330 N N . ALA A 1 428 ? -20.406 -7.822 15.061 1.00 91.19 428 ALA A N 1
ATOM 3331 C CA . ALA A 1 428 ? -20.237 -8.203 16.457 1.00 91.19 428 ALA A CA 1
ATOM 3332 C C . ALA A 1 428 ? -20.546 -7.021 17.379 1.00 91.19 428 ALA A C 1
ATOM 3334 O O . ALA A 1 428 ? -20.344 -5.859 17.017 1.00 91.19 428 ALA A O 1
ATOM 3335 N N . ALA A 1 429 ? -21.007 -7.307 18.592 1.00 83.62 429 ALA A N 1
ATOM 3336 C CA . ALA A 1 429 ? -21.294 -6.278 19.585 1.00 83.62 429 ALA A CA 1
ATOM 3337 C C . ALA A 1 429 ? -20.687 -6.623 20.944 1.00 83.62 429 ALA A C 1
ATOM 3339 O O . ALA A 1 429 ? -20.618 -7.783 21.358 1.00 83.62 429 ALA A O 1
ATOM 3340 N N . ARG A 1 430 ? -20.273 -5.586 21.673 1.00 72.00 430 ARG A N 1
ATOM 3341 C CA . ARG A 1 430 ? -19.802 -5.732 23.049 1.00 72.00 430 ARG A CA 1
ATOM 3342 C C . ARG A 1 430 ? -21.006 -5.888 23.984 1.00 72.00 430 ARG A C 1
ATOM 3344 O O . ARG A 1 430 ? -21.801 -4.963 24.113 1.00 72.00 430 ARG A O 1
ATOM 3351 N N . ARG A 1 431 ? -21.127 -7.032 24.670 1.00 66.00 431 ARG A N 1
ATOM 3352 C CA . ARG A 1 431 ? -22.228 -7.301 25.625 1.00 66.00 431 ARG A CA 1
ATOM 3353 C C . ARG A 1 431 ? -22.039 -6.687 27.020 1.00 66.00 431 ARG A C 1
ATOM 3355 O O . ARG A 1 431 ? -22.911 -6.837 27.868 1.00 66.00 431 ARG A O 1
ATOM 3362 N N . SER A 1 432 ? -20.911 -6.034 27.297 1.00 61.66 432 SER A N 1
ATOM 3363 C CA . SER A 1 432 ? -20.623 -5.503 28.634 1.00 61.66 432 SER A CA 1
ATOM 3364 C C . SER A 1 432 ? -21.347 -4.186 28.926 1.00 61.66 432 SER A C 1
ATOM 3366 O O . SER A 1 432 ? -21.726 -3.444 28.017 1.00 61.66 432 SER A O 1
ATOM 3368 N N . ASN A 1 433 ? -21.456 -3.865 30.219 1.00 59.00 433 ASN A N 1
ATOM 3369 C CA . ASN A 1 433 ? -21.987 -2.592 30.699 1.00 59.00 433 ASN A CA 1
ATOM 3370 C C . ASN A 1 433 ? -21.293 -1.396 30.024 1.00 59.00 433 ASN A C 1
ATOM 3372 O O . ASN A 1 433 ? -20.103 -1.474 29.692 1.00 59.00 433 ASN A O 1
ATOM 3376 N N . PRO A 1 434 ? -22.018 -0.282 29.805 1.00 59.75 434 PRO A N 1
ATOM 3377 C CA . PRO A 1 434 ? -21.407 0.940 29.315 1.00 59.75 434 PRO A CA 1
ATOM 3378 C C . PRO A 1 434 ? -20.242 1.357 30.224 1.00 59.75 434 PRO A C 1
ATOM 3380 O O . PRO A 1 434 ? -20.354 1.225 31.445 1.00 59.75 434 PRO A O 1
ATOM 3383 N N . PRO A 1 435 ? -19.137 1.863 29.645 1.00 61.09 435 PRO A N 1
ATOM 3384 C CA . PRO A 1 435 ? -18.080 2.451 30.449 1.00 61.09 435 PRO A CA 1
ATOM 3385 C C . PRO A 1 435 ? -18.666 3.613 31.275 1.00 61.09 435 PRO A C 1
ATOM 3387 O O . PRO A 1 435 ? -19.650 4.227 30.841 1.00 61.09 435 PRO A O 1
ATOM 3390 N N . PRO A 1 436 ? -18.109 3.912 32.461 1.00 63.56 436 PRO A N 1
ATOM 3391 C CA . PRO A 1 436 ? -18.573 5.029 33.276 1.00 63.56 436 PRO A CA 1
ATOM 3392 C C . PRO A 1 436 ? -18.556 6.356 32.486 1.00 63.56 436 PRO A C 1
ATOM 3394 O O . PRO A 1 436 ? -17.741 6.493 31.572 1.00 63.56 436 PRO A O 1
ATOM 3397 N N . PRO A 1 437 ? -19.392 7.355 32.838 1.00 61.44 437 PRO A N 1
ATOM 3398 C CA . PRO A 1 437 ? -19.534 8.610 32.080 1.00 61.44 437 PRO A CA 1
ATOM 3399 C C . PRO A 1 437 ? -18.224 9.385 31.867 1.00 61.44 437 PRO A C 1
ATOM 3401 O O . PRO A 1 437 ? -18.106 10.148 30.914 1.00 61.44 437 PRO A O 1
ATOM 3404 N N . ASP A 1 438 ? -17.238 9.167 32.739 1.00 66.25 438 ASP A N 1
ATOM 3405 C CA . ASP A 1 438 ? -15.940 9.850 32.736 1.00 66.25 438 ASP A CA 1
ATOM 3406 C C . ASP A 1 438 ? -14.917 9.249 31.749 1.00 66.25 438 ASP A C 1
ATOM 3408 O O . ASP A 1 438 ? -13.740 9.626 31.771 1.00 66.25 438 ASP A O 1
ATOM 3412 N N . PHE A 1 439 ? -15.338 8.287 30.917 1.00 66.56 439 PHE A N 1
ATOM 3413 C CA . PHE A 1 439 ? -14.482 7.596 29.957 1.00 66.56 439 PHE A CA 1
ATOM 3414 C C . PHE A 1 439 ? -14.814 7.945 28.504 1.00 66.56 439 PHE A C 1
ATOM 3416 O O . PHE A 1 439 ? -15.943 7.775 28.044 1.00 66.56 439 PHE A O 1
ATOM 3423 N N . PHE A 1 440 ? -13.787 8.309 27.738 1.00 74.38 440 PHE A N 1
ATOM 3424 C CA . PHE A 1 440 ? -13.847 8.352 26.277 1.00 74.38 440 PHE A CA 1
ATOM 3425 C C . PHE A 1 440 ? -13.327 7.033 25.712 1.00 74.38 440 PHE A C 1
ATOM 3427 O O . PHE A 1 440 ? -12.241 6.598 26.088 1.00 74.38 440 PHE A O 1
ATOM 3434 N N . CYS A 1 441 ? -14.080 6.398 24.814 1.00 78.88 441 CYS A N 1
ATOM 3435 C CA . CYS A 1 441 ? -13.686 5.127 24.203 1.00 78.88 441 CYS A CA 1
ATOM 3436 C C . CYS A 1 441 ? -13.512 5.281 22.693 1.00 78.88 441 CYS A C 1
ATOM 3438 O O . CYS A 1 441 ? -14.290 5.997 22.065 1.00 78.88 441 CYS A O 1
ATOM 3440 N N . SER A 1 442 ? -12.526 4.592 22.122 1.00 83.00 442 SER A N 1
ATOM 3441 C CA . SER A 1 442 ? -12.434 4.377 20.678 1.00 83.00 442 SER A CA 1
ATOM 3442 C C . SER A 1 442 ? -12.008 2.954 20.346 1.00 83.00 442 SER A C 1
ATOM 3444 O O . SER A 1 442 ? -11.214 2.335 21.058 1.00 83.00 442 SER A O 1
ATOM 3446 N N . LEU A 1 443 ? -12.569 2.434 19.258 1.00 88.00 443 LEU A N 1
ATOM 3447 C CA . LEU A 1 443 ? -12.406 1.049 18.832 1.00 88.00 443 LEU A CA 1
ATOM 3448 C C . LEU A 1 443 ? -11.528 0.945 17.579 1.00 88.00 443 LEU A C 1
ATOM 3450 O O . LEU A 1 443 ? -11.862 1.516 16.541 1.00 88.00 443 LEU A O 1
ATOM 3454 N N . HIS A 1 444 ? -10.450 0.162 17.657 1.00 90.38 444 HIS A N 1
ATOM 3455 C CA . HIS A 1 444 ? -9.433 0.035 16.606 1.00 90.38 444 HIS A CA 1
ATOM 3456 C C . HIS A 1 444 ? -9.345 -1.395 16.084 1.00 90.38 444 HIS A C 1
ATOM 3458 O O . HIS A 1 444 ? -9.072 -2.315 16.854 1.00 90.38 444 HIS A O 1
ATOM 3464 N N . LEU A 1 445 ? -9.564 -1.579 14.781 1.00 93.44 445 LEU A N 1
ATOM 3465 C CA . LEU A 1 445 ? -9.503 -2.885 14.123 1.00 93.44 445 LEU A CA 1
ATOM 3466 C C . LEU A 1 445 ? -8.091 -3.199 13.635 1.00 93.44 445 LEU A C 1
ATOM 3468 O O . LEU A 1 445 ? -7.405 -2.325 13.102 1.00 93.44 445 LEU A O 1
ATOM 3472 N N . VAL A 1 446 ? -7.689 -4.462 13.763 1.00 93.44 446 VAL A N 1
ATOM 3473 C CA . VAL A 1 446 ? -6.419 -4.966 13.235 1.00 93.44 446 VAL A CA 1
ATOM 3474 C C . VAL A 1 446 ? -6.589 -6.377 12.670 1.00 93.44 446 VAL A C 1
ATOM 3476 O O . VAL A 1 446 ? -7.219 -7.235 13.284 1.00 93.44 446 VAL A O 1
ATOM 3479 N N . ASP A 1 447 ? -6.013 -6.613 11.493 1.00 92.88 447 ASP A N 1
ATOM 3480 C CA . ASP A 1 447 ? -5.775 -7.962 10.982 1.00 92.88 447 ASP A CA 1
ATOM 3481 C C . ASP A 1 447 ? -4.495 -8.487 11.640 1.00 92.88 447 ASP A C 1
ATOM 3483 O O . ASP A 1 447 ? -3.396 -8.006 11.347 1.00 92.88 447 ASP A O 1
ATOM 3487 N N . ASN A 1 448 ? -4.634 -9.435 12.565 1.00 91.69 448 ASN A N 1
ATOM 3488 C CA . ASN A 1 448 ? -3.528 -10.013 13.319 1.00 91.69 448 ASN A CA 1
ATOM 3489 C C . ASN A 1 448 ? -2.960 -11.281 12.658 1.00 91.69 448 ASN A C 1
ATOM 3491 O O . ASN A 1 448 ? -2.655 -12.262 13.330 1.00 91.69 448 ASN A O 1
ATOM 3495 N N . GLY A 1 449 ? -2.803 -11.272 11.332 1.00 87.50 449 GLY A N 1
ATOM 3496 C CA . GLY A 1 449 ? -2.282 -12.418 10.583 1.00 87.50 449 GLY A CA 1
ATOM 3497 C C . GLY A 1 449 ? -3.349 -13.464 10.280 1.00 87.50 449 GLY A C 1
ATOM 3498 O O . GLY A 1 449 ? -3.092 -14.655 10.426 1.00 87.50 449 GLY A O 1
ATOM 3499 N N . GLY A 1 450 ? -4.538 -13.016 9.876 1.00 89.69 450 GLY A N 1
ATOM 3500 C CA . GLY A 1 450 ? -5.688 -13.869 9.584 1.00 89.69 450 GLY A CA 1
ATOM 3501 C C . GLY A 1 450 ? -6.682 -14.002 10.739 1.00 89.69 450 GLY A C 1
ATOM 3502 O O . GLY A 1 450 ? -7.714 -14.642 10.562 1.00 89.69 450 GLY A O 1
ATOM 3503 N N . GLU A 1 451 ? -6.417 -13.374 11.886 1.00 92.31 451 GLU A N 1
ATOM 3504 C CA . GLU A 1 451 ? -7.354 -13.243 13.008 1.00 92.31 451 GLU A CA 1
ATOM 3505 C C . GLU A 1 451 ? -7.790 -11.777 13.128 1.00 92.31 451 GLU A C 1
ATOM 3507 O O . GLU A 1 451 ? -6.960 -10.887 13.323 1.00 92.31 451 GLU A O 1
ATOM 3512 N N . LEU A 1 452 ? -9.093 -11.510 13.007 1.00 94.88 452 LEU A N 1
ATOM 3513 C CA . LEU A 1 452 ? -9.632 -10.168 13.205 1.00 94.88 452 LEU A CA 1
ATOM 3514 C C . LEU A 1 452 ? -9.660 -9.854 14.703 1.00 94.88 452 LEU A C 1
ATOM 3516 O O . LEU A 1 452 ? -10.383 -10.494 15.469 1.00 94.88 452 LEU A O 1
ATOM 3520 N N . MET A 1 453 ? -8.896 -8.845 15.113 1.00 94.56 453 MET A N 1
ATOM 3521 C CA . MET A 1 453 ? -8.857 -8.385 16.496 1.00 94.56 453 MET A CA 1
ATOM 3522 C C . MET A 1 453 ? -9.323 -6.937 16.610 1.00 94.56 453 MET A C 1
ATOM 3524 O O . MET A 1 453 ? -9.247 -6.139 15.670 1.00 94.56 453 MET A O 1
ATOM 3528 N N . LEU A 1 454 ? -9.800 -6.601 17.801 1.00 93.50 454 LEU A N 1
ATOM 3529 C CA . LEU A 1 454 ? -10.288 -5.283 18.155 1.00 93.50 454 LEU A CA 1
ATOM 3530 C C . LEU A 1 454 ? -9.604 -4.810 19.433 1.00 93.50 454 LEU A C 1
ATOM 3532 O O . LEU A 1 454 ? -9.639 -5.495 20.452 1.00 93.50 454 LEU A O 1
ATOM 3536 N N . VAL A 1 455 ? -9.035 -3.612 19.396 1.00 91.62 455 VAL A N 1
ATOM 3537 C CA . VAL A 1 455 ? -8.478 -2.959 20.579 1.00 91.62 455 VAL A CA 1
ATOM 3538 C C . VAL A 1 455 ? -9.390 -1.811 20.991 1.00 91.62 455 VAL A C 1
ATOM 3540 O O . VAL A 1 455 ? -9.631 -0.875 20.226 1.00 91.62 455 VAL A O 1
ATOM 3543 N N . ASN A 1 456 ? -9.898 -1.883 22.214 1.00 88.25 456 ASN A N 1
ATOM 3544 C CA . ASN A 1 456 ? -10.680 -0.836 22.846 1.00 88.25 456 ASN A CA 1
ATOM 3545 C C . ASN A 1 456 ? -9.756 0.071 23.661 1.00 88.25 456 ASN A C 1
ATOM 3547 O O . ASN A 1 456 ? -9.195 -0.351 24.671 1.00 88.25 456 ASN A O 1
ATOM 3551 N N . ARG A 1 457 ? -9.618 1.321 23.223 1.00 85.56 457 ARG A N 1
ATOM 3552 C CA . ARG A 1 457 ? -8.863 2.359 23.923 1.00 85.56 457 ARG A CA 1
ATOM 3553 C C . ARG A 1 457 ? -9.810 3.164 24.801 1.00 85.56 457 ARG A C 1
ATOM 3555 O O . ARG A 1 457 ? -10.709 3.817 24.282 1.00 85.56 457 ARG A O 1
ATOM 3562 N N . MET A 1 458 ? -9.571 3.164 26.107 1.00 82.56 458 MET A N 1
ATOM 3563 C CA . MET A 1 458 ? -10.385 3.855 27.106 1.00 82.56 458 MET A CA 1
ATOM 3564 C C . MET A 1 458 ? -9.569 4.947 27.787 1.00 82.56 458 MET A C 1
ATOM 3566 O O . MET A 1 458 ? -8.528 4.663 28.365 1.00 82.56 458 MET A O 1
ATOM 3570 N N . ILE A 1 459 ? -10.039 6.189 27.749 1.00 78.19 459 ILE A N 1
ATOM 3571 C CA . ILE A 1 459 ? -9.377 7.339 28.370 1.00 78.19 459 ILE A CA 1
ATOM 3572 C C . ILE A 1 459 ? -10.228 7.812 29.538 1.00 78.19 459 ILE A C 1
ATOM 3574 O O . ILE A 1 459 ? -11.341 8.295 29.333 1.00 78.19 459 ILE A O 1
ATOM 3578 N N . ARG A 1 460 ? -9.689 7.717 30.750 1.00 75.69 460 ARG A N 1
ATOM 3579 C CA . ARG A 1 460 ? -10.303 8.209 31.981 1.00 75.69 460 ARG A CA 1
ATOM 3580 C C . ARG A 1 460 ? -9.757 9.580 32.346 1.00 75.69 460 ARG A C 1
ATOM 3582 O O . ARG A 1 460 ? -8.541 9.755 32.453 1.00 75.69 460 ARG A O 1
ATOM 3589 N N . LEU A 1 461 ? -10.649 10.521 32.636 1.00 72.62 461 LEU A N 1
ATOM 3590 C CA . LEU A 1 461 ? -10.276 11.796 33.243 1.00 72.62 461 LEU A CA 1
ATOM 3591 C C . LEU A 1 461 ? -10.056 11.626 34.759 1.00 72.62 461 LEU A C 1
ATOM 3593 O O . LEU A 1 461 ? -10.944 11.172 35.478 1.00 72.62 461 LEU A O 1
ATOM 3597 N N . ILE A 1 462 ? -8.882 12.014 35.254 1.00 72.69 462 ILE A N 1
ATOM 3598 C CA . ILE A 1 462 ? -8.526 12.029 36.678 1.00 72.69 462 ILE A CA 1
ATOM 3599 C C . ILE A 1 462 ? -8.386 13.488 37.127 1.00 72.69 462 ILE A C 1
ATOM 3601 O O . ILE A 1 462 ? -7.586 14.255 36.582 1.00 72.69 462 ILE A O 1
ATOM 3605 N N . LYS A 1 463 ? -9.170 13.882 38.137 1.00 63.53 463 LYS A N 1
ATOM 3606 C CA . LYS A 1 463 ? -9.037 15.186 38.802 1.00 63.53 463 LYS A CA 1
ATOM 3607 C C . LYS A 1 463 ? -7.865 15.122 39.785 1.00 63.53 463 LYS A C 1
ATOM 3609 O O . LYS A 1 463 ? -7.821 14.215 40.609 1.00 63.53 463 LYS A O 1
ATOM 3614 N N . GLY A 1 464 ? -6.921 16.058 39.683 1.00 59.09 464 GLY A N 1
ATOM 3615 C CA . GLY A 1 464 ? -5.830 16.185 40.653 1.00 59.09 464 GLY A CA 1
ATOM 3616 C C . GLY A 1 464 ? -6.350 16.645 42.019 1.00 59.09 464 GLY A C 1
ATOM 3617 O O . GLY A 1 464 ? -7.236 17.493 42.083 1.00 59.09 464 GLY A O 1
ATOM 3618 N N . GLU A 1 465 ? -5.796 16.101 43.102 1.00 55.94 465 GLU A N 1
ATOM 3619 C CA . GLU A 1 465 ? -6.239 16.368 44.484 1.00 55.94 465 GLU A CA 1
ATOM 3620 C C . GLU A 1 465 ? -5.832 17.752 45.033 1.00 55.94 465 GLU A C 1
ATOM 3622 O O . GLU A 1 465 ? -6.256 18.124 46.123 1.00 55.94 465 GLU A O 1
ATOM 3627 N N . ASN A 1 466 ? -5.073 18.564 44.287 1.00 54.69 466 ASN A N 1
ATOM 3628 C CA . ASN A 1 466 ? -4.572 19.850 44.778 1.00 54.69 466 ASN A CA 1
ATOM 3629 C C . ASN A 1 466 ? -5.256 21.050 44.102 1.00 54.69 466 ASN A C 1
ATOM 3631 O O . ASN A 1 466 ? -5.082 21.303 42.910 1.00 54.69 466 ASN A O 1
ATOM 3635 N N . ASN A 1 467 ? -5.970 21.842 44.910 1.00 51.09 467 ASN A N 1
ATOM 3636 C CA . ASN A 1 467 ? -6.740 23.046 44.554 1.00 51.09 467 ASN A CA 1
ATOM 3637 C C . ASN A 1 467 ? -5.927 24.236 43.979 1.00 51.09 467 ASN A C 1
ATOM 3639 O O . ASN A 1 467 ? -6.439 25.353 43.932 1.00 51.09 467 ASN A O 1
ATOM 3643 N N . SER A 1 468 ? -4.678 24.053 43.545 1.00 54.97 468 SER A N 1
ATOM 3644 C CA . SER A 1 468 ? -3.802 25.155 43.107 1.00 54.97 468 SER A CA 1
ATOM 3645 C C . SER A 1 468 ? -3.217 25.018 41.696 1.00 54.97 468 SER A C 1
ATOM 3647 O O . SER A 1 468 ? -2.540 25.934 41.235 1.00 54.97 468 SER A O 1
ATOM 3649 N N . SER A 1 469 ? -3.530 23.954 40.950 1.00 49.69 469 SER A N 1
ATOM 3650 C CA . SER A 1 469 ? -3.208 23.884 39.519 1.00 49.69 469 SER A CA 1
ATOM 3651 C C . SER A 1 469 ? -4.237 23.055 38.758 1.00 49.69 469 SER A C 1
ATOM 3653 O O . SER A 1 469 ? -4.438 21.879 39.038 1.00 49.69 469 SER A O 1
ATOM 3655 N N . SER A 1 470 ? -4.855 23.665 37.753 1.00 50.50 470 SER A N 1
ATOM 3656 C CA . SER A 1 470 ? -5.809 23.089 36.801 1.00 50.50 470 SER A CA 1
ATOM 3657 C C . SER A 1 470 ? -5.174 22.071 35.831 1.00 50.50 470 SER A C 1
ATOM 3659 O O . SER A 1 470 ? -5.398 22.128 34.623 1.00 50.50 470 SER A O 1
ATOM 3661 N N . SER A 1 471 ? -4.375 21.120 36.326 1.00 55.28 471 SER A N 1
ATOM 3662 C CA . SER A 1 471 ? -3.874 20.005 35.519 1.00 55.28 471 SER A CA 1
ATOM 3663 C C . SER A 1 471 ? -4.880 18.853 35.538 1.00 55.28 471 SER A C 1
ATOM 3665 O O . SER A 1 471 ? -4.928 18.052 36.468 1.00 55.28 471 SER A O 1
ATOM 3667 N N . MET A 1 472 ? -5.713 18.771 34.499 1.00 57.41 472 MET A N 1
ATOM 3668 C CA . MET A 1 472 ? -6.446 17.542 34.184 1.00 57.41 472 MET A CA 1
ATOM 3669 C C . MET A 1 472 ? -5.439 16.437 33.844 1.00 57.41 472 MET A C 1
ATOM 3671 O O . MET A 1 472 ? -4.587 16.635 32.976 1.00 57.41 472 MET A O 1
ATOM 3675 N N . HIS A 1 473 ? -5.535 15.287 34.512 1.00 63.69 473 HIS A N 1
ATOM 3676 C CA . HIS A 1 473 ? -4.729 14.108 34.205 1.00 63.69 473 HIS A CA 1
ATOM 3677 C C . HIS A 1 473 ? -5.578 13.099 33.427 1.00 63.69 473 HIS A C 1
ATOM 3679 O O . HIS A 1 473 ? -6.756 12.917 33.727 1.00 63.69 473 HIS A O 1
ATOM 3685 N N . TYR A 1 474 ? -4.988 12.436 32.435 1.00 67.69 474 TYR A N 1
ATOM 3686 C CA . TYR A 1 474 ? -5.647 11.387 31.658 1.00 67.69 474 TYR A CA 1
ATOM 3687 C C . TYR A 1 474 ? -4.947 10.058 31.924 1.00 67.69 474 TYR A C 1
ATOM 3689 O O . TYR A 1 474 ? -3.717 9.980 31.871 1.00 67.69 474 TYR A O 1
ATOM 3697 N N . LYS A 1 475 ? -5.724 9.017 32.229 1.00 73.19 475 LYS A N 1
ATOM 3698 C CA . LYS A 1 475 ? -5.233 7.639 32.306 1.00 73.19 475 LYS A CA 1
ATOM 3699 C C . LYS A 1 475 ? -5.859 6.838 31.182 1.00 73.19 475 LYS A C 1
ATOM 3701 O O . LYS A 1 475 ? -7.081 6.815 31.064 1.00 73.19 475 LYS A O 1
ATOM 3706 N N . THR A 1 476 ? -5.022 6.158 30.413 1.00 74.81 476 THR A N 1
ATOM 3707 C CA . THR A 1 476 ? -5.468 5.382 29.258 1.00 74.81 476 THR A CA 1
ATOM 3708 C C . THR A 1 476 ? -5.280 3.897 29.521 1.00 74.81 476 THR A C 1
ATOM 3710 O O . THR A 1 476 ? -4.229 3.466 29.995 1.00 74.81 476 THR A O 1
ATOM 3713 N N . GLU A 1 477 ? -6.327 3.127 29.254 1.00 78.75 477 GLU A N 1
ATOM 3714 C CA . GLU A 1 477 ? -6.410 1.684 29.452 1.00 78.75 477 GLU A CA 1
ATOM 3715 C C . GLU A 1 477 ? -6.802 1.021 28.128 1.00 78.75 477 GLU A C 1
ATOM 3717 O O . GLU A 1 477 ? -7.522 1.609 27.314 1.00 78.75 477 GLU A O 1
ATOM 3722 N N . TYR A 1 478 ? -6.307 -0.195 27.908 1.00 84.31 478 TYR A N 1
ATOM 3723 C CA . TYR A 1 478 ? -6.524 -0.935 26.672 1.00 84.31 478 TYR A CA 1
ATOM 3724 C C . TYR A 1 478 ? -7.083 -2.315 26.982 1.00 84.31 478 TYR A C 1
ATOM 3726 O O . TYR A 1 478 ? -6.533 -3.046 27.801 1.00 84.31 478 TYR A O 1
ATOM 3734 N N . GLU A 1 479 ? -8.155 -2.676 26.288 1.00 87.12 479 GLU A N 1
ATOM 3735 C CA . GLU A 1 479 ? -8.693 -4.034 26.276 1.00 87.12 479 GLU A CA 1
ATOM 3736 C C . GLU A 1 479 ? -8.605 -4.584 24.858 1.00 87.12 479 GLU A C 1
ATOM 3738 O O . GLU A 1 479 ? -8.893 -3.876 23.890 1.00 87.12 479 GLU A O 1
ATOM 3743 N N . VAL A 1 480 ? -8.229 -5.851 24.733 1.00 91.19 480 VAL A N 1
ATOM 3744 C CA . VAL A 1 480 ? -8.099 -6.526 23.443 1.00 91.19 480 VAL A CA 1
ATOM 3745 C C . VAL A 1 480 ? -9.161 -7.610 23.340 1.00 91.19 480 VAL A C 1
ATOM 3747 O O . VAL A 1 480 ? -9.439 -8.319 24.305 1.00 91.19 480 VAL A O 1
ATOM 3750 N N . TYR A 1 481 ? -9.754 -7.732 22.158 1.00 91.81 481 TYR A N 1
ATOM 3751 C CA . TYR A 1 481 ? -10.766 -8.728 21.843 1.00 91.81 481 TYR A CA 1
ATOM 3752 C C . TYR A 1 481 ? -10.407 -9.453 20.547 1.00 91.81 481 TYR A C 1
ATOM 3754 O O . TYR A 1 481 ? -10.019 -8.809 19.571 1.00 91.81 481 TYR A O 1
ATOM 3762 N N . SER A 1 482 ? -10.601 -10.769 20.502 1.00 93.25 482 SER A N 1
ATOM 3763 C CA . SER A 1 482 ? -10.731 -11.491 19.234 1.00 93.25 482 SER A CA 1
ATOM 3764 C C . SER A 1 482 ? -12.181 -11.403 18.774 1.00 93.25 482 SER A C 1
ATOM 3766 O O . SER A 1 482 ? -13.101 -11.502 19.595 1.00 93.25 482 SER A O 1
ATOM 3768 N N . VAL A 1 483 ? -12.401 -11.251 17.475 1.00 93.62 483 VAL A N 1
ATOM 3769 C CA . VAL A 1 483 ? -13.746 -11.185 16.905 1.00 93.62 483 VAL A CA 1
ATOM 3770 C C . VAL A 1 483 ? -14.182 -12.578 16.464 1.00 93.62 483 VAL A C 1
ATOM 3772 O O . VAL A 1 483 ? -13.613 -13.145 15.535 1.00 93.62 483 VAL A O 1
ATOM 3775 N N . ASN A 1 484 ? -15.232 -13.109 17.089 1.00 92.00 484 ASN A N 1
ATOM 3776 C CA . ASN A 1 484 ? -15.920 -14.297 16.601 1.00 92.00 484 ASN A CA 1
ATOM 3777 C C . ASN A 1 484 ? -17.080 -13.858 15.701 1.00 92.00 484 ASN A C 1
ATOM 3779 O O . ASN A 1 484 ? -18.134 -13.447 16.189 1.00 92.00 484 ASN A O 1
ATOM 3783 N N . LEU A 1 485 ? -16.861 -13.919 14.386 1.00 92.25 485 LEU A N 1
ATOM 3784 C CA . LEU A 1 485 ? -17.850 -13.518 13.384 1.00 92.25 485 LEU A CA 1
ATOM 3785 C C . LEU A 1 485 ? -19.027 -14.499 13.280 1.00 92.25 485 LEU A C 1
ATOM 3787 O O . LEU A 1 485 ? -20.128 -14.063 12.963 1.00 92.25 485 LEU A O 1
ATOM 3791 N N . ASP A 1 486 ? -18.820 -15.783 13.585 1.00 91.44 486 ASP A N 1
ATOM 3792 C CA . ASP A 1 486 ? -19.868 -16.810 13.498 1.00 91.44 486 ASP A CA 1
ATOM 3793 C C . ASP A 1 486 ? -20.937 -16.613 14.580 1.00 91.44 486 ASP A C 1
ATOM 3795 O O . ASP A 1 486 ? -22.134 -16.721 14.321 1.00 91.44 486 ASP A O 1
ATOM 3799 N N . ASN A 1 487 ? -20.500 -16.265 15.793 1.00 88.31 487 ASN A N 1
ATOM 3800 C CA . ASN A 1 487 ? -21.386 -16.011 16.930 1.00 88.31 487 ASN A CA 1
ATOM 3801 C C . ASN A 1 487 ? -21.753 -14.525 17.086 1.00 88.31 487 ASN A C 1
ATOM 3803 O O . ASN A 1 487 ? -22.615 -14.182 17.896 1.00 88.31 487 ASN A O 1
ATOM 3807 N N . GLY A 1 488 ? -21.087 -13.637 16.346 1.00 90.25 488 GLY A N 1
ATOM 3808 C CA . GLY A 1 488 ? -21.244 -12.188 16.452 1.00 90.25 488 GLY A CA 1
ATOM 3809 C C . GLY A 1 488 ? -20.794 -11.614 17.799 1.00 90.25 488 GLY A C 1
ATOM 3810 O O . GLY A 1 488 ? -21.425 -10.704 18.346 1.00 90.25 488 GLY A O 1
ATOM 3811 N N . GLU A 1 489 ? -19.706 -12.148 18.358 1.00 89.69 489 GLU A N 1
ATOM 3812 C CA . GLU A 1 489 ? -19.238 -11.839 19.711 1.00 89.69 489 GLU A CA 1
ATOM 3813 C C . GLU A 1 489 ? -17.799 -11.308 19.734 1.00 89.69 489 GLU A C 1
ATOM 3815 O O . GLU A 1 489 ? -16.928 -11.732 18.974 1.00 89.69 489 GLU A O 1
ATOM 3820 N N . LEU A 1 490 ? -17.542 -10.379 20.659 1.00 89.81 490 LEU A N 1
ATOM 3821 C CA . LEU A 1 490 ? -16.198 -9.912 20.995 1.00 89.81 490 LEU A CA 1
ATOM 3822 C C . LEU A 1 490 ? -15.701 -10.681 22.220 1.00 89.81 490 LEU A C 1
ATOM 3824 O O . LEU A 1 490 ? -16.232 -10.505 23.318 1.00 89.81 490 LEU A O 1
ATOM 3828 N N . ILE A 1 491 ? -14.682 -11.518 22.035 1.00 90.44 491 ILE A N 1
ATOM 3829 C CA . ILE A 1 491 ? -14.131 -12.382 23.085 1.00 90.44 491 ILE A CA 1
ATOM 3830 C C . ILE A 1 491 ? -12.898 -11.693 23.683 1.00 90.44 491 ILE A C 1
ATOM 3832 O O . ILE A 1 491 ? -11.951 -11.451 22.935 1.00 90.44 491 ILE A O 1
ATOM 3836 N N . PRO A 1 492 ? -12.879 -11.354 24.987 1.00 90.12 492 PRO A N 1
ATOM 3837 C CA . PRO A 1 492 ? -11.714 -10.744 25.624 1.00 90.12 492 PRO A CA 1
ATOM 3838 C C . PRO A 1 492 ? -10.467 -11.627 25.505 1.00 90.12 492 PRO A C 1
ATOM 3840 O O . PRO A 1 492 ? -10.538 -12.839 25.707 1.00 90.12 492 PRO A O 1
ATOM 3843 N N . VAL A 1 493 ? -9.323 -11.006 25.228 1.00 88.81 493 VAL A N 1
ATOM 3844 C CA . VAL A 1 493 ? -8.019 -11.667 25.106 1.00 88.81 493 VAL A CA 1
ATOM 3845 C C . VAL A 1 493 ? -7.075 -11.069 26.141 1.00 88.81 493 VAL A C 1
ATOM 3847 O O . VAL A 1 493 ? -6.737 -9.889 26.079 1.00 88.81 493 VAL A O 1
ATOM 3850 N N . ASN A 1 494 ? -6.643 -11.898 27.092 1.00 81.50 494 ASN A N 1
ATOM 3851 C CA . ASN A 1 494 ? -5.749 -11.481 28.179 1.00 81.50 494 ASN A CA 1
ATOM 3852 C C . ASN A 1 494 ? -4.285 -11.873 27.922 1.00 81.50 494 ASN A C 1
ATOM 3854 O O . ASN A 1 494 ? -3.384 -11.397 28.603 1.00 81.50 494 ASN A O 1
ATOM 3858 N N . ASP A 1 495 ? -4.029 -12.743 26.945 1.00 79.81 495 ASP A N 1
ATOM 3859 C CA . ASP A 1 495 ? -2.706 -13.274 26.625 1.00 79.81 495 ASP A CA 1
ATOM 3860 C C . ASP A 1 495 ? -2.017 -12.541 25.459 1.00 79.81 495 ASP A C 1
ATOM 3862 O O . ASP A 1 495 ? -1.081 -13.068 24.862 1.00 79.81 495 ASP A O 1
ATOM 3866 N N . GLY A 1 496 ? -2.425 -11.301 25.169 1.00 83.00 496 GLY A N 1
ATOM 3867 C CA . GLY A 1 496 ? -1.753 -10.415 24.214 1.00 83.00 496 GLY A CA 1
ATOM 3868 C C . GLY A 1 496 ? -2.248 -10.524 22.770 1.00 83.00 496 GLY A C 1
ATOM 3869 O O . GLY A 1 496 ? -3.445 -10.624 22.518 1.00 83.00 496 GLY A O 1
ATOM 3870 N N . PHE A 1 497 ? -1.320 -10.462 21.814 1.00 89.00 497 PHE A N 1
ATOM 3871 C CA . PHE A 1 497 ? -1.577 -10.445 20.368 1.00 89.00 497 PHE A CA 1
ATOM 3872 C C . PHE A 1 497 ? -1.024 -11.704 19.681 1.00 89.00 497 PHE A C 1
ATOM 3874 O O . PHE A 1 497 ? -0.569 -11.649 18.537 1.00 89.00 497 PHE A O 1
ATOM 3881 N N . ARG A 1 498 ? -1.050 -12.855 20.367 1.00 88.81 498 ARG A N 1
ATOM 3882 C CA . ARG A 1 498 ? -0.570 -14.151 19.840 1.00 88.81 498 ARG A CA 1
ATOM 3883 C C . ARG A 1 498 ? 0.897 -14.104 19.375 1.00 88.81 498 ARG A C 1
ATOM 3885 O O . ARG A 1 498 ? 1.253 -14.655 18.337 1.00 88.81 498 ARG A O 1
ATOM 3892 N N . GLY A 1 499 ? 1.748 -13.405 20.120 1.00 87.25 499 GLY A N 1
ATOM 3893 C CA . GLY A 1 499 ? 3.166 -13.211 19.813 1.00 87.25 499 GLY A CA 1
ATOM 3894 C C . GLY A 1 499 ? 3.454 -12.120 18.777 1.00 87.25 499 GLY A C 1
ATOM 3895 O O . GLY A 1 499 ? 4.620 -11.869 18.479 1.00 87.25 499 GLY A O 1
ATOM 3896 N N . ARG A 1 500 ? 2.433 -11.447 18.230 1.00 89.69 500 ARG A N 1
ATOM 3897 C CA . ARG A 1 500 ? 2.595 -10.326 17.291 1.00 89.69 500 ARG A CA 1
ATOM 3898 C C . ARG A 1 500 ? 2.687 -8.987 18.018 1.00 89.69 500 ARG A C 1
ATOM 3900 O O . ARG A 1 500 ? 2.296 -8.867 19.173 1.00 89.69 500 ARG A O 1
ATOM 3907 N N . ALA A 1 501 ? 3.207 -7.975 17.340 1.00 88.75 501 ALA A N 1
ATOM 3908 C CA . ALA A 1 501 ? 3.169 -6.592 17.796 1.00 88.75 501 ALA A CA 1
ATOM 3909 C C . ALA A 1 501 ? 2.146 -5.808 16.982 1.00 88.75 501 ALA A C 1
ATOM 3911 O O . ALA A 1 501 ? 2.056 -5.984 15.765 1.00 88.75 501 ALA A O 1
ATOM 3912 N N . VAL A 1 502 ? 1.407 -4.915 17.637 1.00 90.44 502 VAL A N 1
ATOM 3913 C CA . VAL A 1 502 ? 0.398 -4.078 16.982 1.00 90.44 502 VAL A CA 1
ATOM 3914 C C . VAL A 1 502 ? 0.811 -2.621 17.067 1.00 90.44 502 VAL A C 1
ATOM 3916 O O . VAL A 1 502 ? 1.016 -2.093 18.151 1.00 90.44 502 VAL A O 1
ATOM 3919 N N . PHE A 1 503 ? 0.889 -1.953 15.923 1.00 87.94 503 PHE A N 1
ATOM 3920 C CA . PHE A 1 503 ? 1.059 -0.509 15.821 1.00 87.94 503 PHE A CA 1
ATOM 3921 C C . PHE A 1 503 ? -0.307 0.112 15.558 1.00 87.94 503 PHE A C 1
ATOM 3923 O O . PHE A 1 503 ? -0.933 -0.196 14.546 1.00 87.94 503 PHE A O 1
ATOM 3930 N N . MET A 1 504 ? -0.775 0.982 16.449 1.00 87.38 504 MET A N 1
ATOM 3931 C CA . MET A 1 504 ? -2.099 1.600 16.387 1.00 87.38 504 MET A CA 1
ATOM 3932 C C . MET A 1 504 ? -1.990 3.116 16.232 1.00 87.38 504 MET A C 1
ATOM 3934 O O . MET A 1 504 ? -1.535 3.817 17.132 1.00 87.38 504 MET A O 1
ATOM 3938 N N . GLY A 1 505 ? -2.482 3.643 15.115 1.00 82.69 505 GLY A N 1
ATOM 3939 C CA . GLY A 1 505 ? -2.828 5.054 14.961 1.00 82.69 505 GLY A CA 1
ATOM 3940 C C . GLY A 1 505 ? -4.310 5.309 15.247 1.00 82.69 505 GLY A C 1
ATOM 3941 O O . GLY A 1 505 ? -5.069 4.392 15.526 1.00 82.69 505 GLY A O 1
ATOM 3942 N N . LEU A 1 506 ? -4.753 6.564 15.112 1.00 77.88 506 LEU A N 1
ATOM 3943 C CA . LEU A 1 506 ? -6.150 6.944 15.388 1.00 77.88 506 LEU A CA 1
ATOM 3944 C C . LEU A 1 506 ? -7.186 6.280 14.472 1.00 77.88 506 LEU A C 1
ATOM 3946 O O . LEU A 1 506 ? -8.352 6.217 14.840 1.00 77.88 506 LEU A O 1
ATOM 3950 N N . ARG A 1 507 ? -6.788 5.896 13.255 1.00 76.69 507 ARG A N 1
ATOM 3951 C CA . ARG A 1 507 ? -7.697 5.419 12.195 1.00 76.69 507 ARG A CA 1
ATOM 3952 C C . ARG A 1 507 ? -7.301 4.069 11.606 1.00 76.69 507 ARG A C 1
ATOM 3954 O O . ARG A 1 507 ? -8.088 3.460 10.890 1.00 76.69 507 ARG A O 1
ATOM 3961 N N . ARG A 1 508 ? -6.077 3.618 11.872 1.00 81.88 508 ARG A N 1
ATOM 3962 C CA . ARG A 1 508 ? -5.467 2.443 11.253 1.00 81.88 508 ARG A CA 1
ATOM 3963 C C . ARG A 1 508 ? -4.597 1.743 12.281 1.00 81.88 508 ARG A C 1
ATOM 3965 O O . ARG A 1 508 ? -3.875 2.410 13.017 1.00 81.88 508 ARG A O 1
ATOM 3972 N N . ALA A 1 509 ? -4.604 0.419 12.251 1.00 89.12 509 ALA A N 1
ATOM 3973 C CA . ALA A 1 509 ? -3.619 -0.394 12.939 1.00 89.12 509 ALA A CA 1
ATOM 3974 C C . ALA A 1 509 ? -2.955 -1.381 11.971 1.00 89.12 509 ALA A C 1
ATOM 3976 O O . ALA A 1 509 ? -3.514 -1.725 10.930 1.00 89.12 509 ALA A O 1
ATOM 3977 N N . VAL A 1 510 ? -1.737 -1.796 12.302 1.00 89.50 510 VAL A N 1
ATOM 3978 C CA . VAL A 1 510 ? -0.964 -2.810 11.578 1.00 89.50 510 VAL A CA 1
ATOM 3979 C C . VAL A 1 510 ? -0.407 -3.787 12.596 1.00 89.50 510 VAL A C 1
ATOM 3981 O O . VAL A 1 510 ? 0.171 -3.367 13.596 1.00 89.50 510 VAL A O 1
ATOM 3984 N N . SER A 1 511 ? -0.559 -5.078 12.323 1.00 90.69 511 SER A N 1
ATOM 3985 C CA . SER A 1 511 ? 0.111 -6.140 13.063 1.00 90.69 511 SER A CA 1
ATOM 3986 C C . SER A 1 511 ? 1.337 -6.615 12.294 1.00 90.69 511 SER A C 1
ATOM 3988 O O . SER A 1 511 ? 1.289 -6.768 11.072 1.00 90.69 511 SER A O 1
ATOM 3990 N N . LEU A 1 512 ? 2.425 -6.884 13.007 1.00 87.94 512 LEU A N 1
ATOM 3991 C CA . LEU A 1 512 ? 3.618 -7.514 12.454 1.00 87.94 512 LEU A CA 1
ATOM 3992 C C . LEU A 1 512 ? 4.152 -8.576 13.408 1.00 87.94 512 LEU A C 1
ATOM 3994 O O . LEU A 1 512 ? 3.952 -8.495 14.619 1.00 87.94 512 LEU A O 1
ATOM 3998 N N . LEU A 1 513 ? 4.803 -9.596 12.854 1.00 83.25 513 LEU A N 1
ATOM 3999 C CA . LEU A 1 513 ? 5.411 -10.664 13.637 1.00 83.25 513 LEU A CA 1
ATOM 4000 C C . LEU A 1 513 ? 6.852 -10.251 13.989 1.00 83.25 513 LEU A C 1
ATOM 4002 O O . LEU A 1 513 ? 7.654 -10.103 13.071 1.00 83.25 513 LEU A O 1
ATOM 4006 N N . PRO A 1 514 ? 7.207 -10.051 15.272 1.00 67.06 514 PRO A N 1
ATOM 4007 C CA . PRO A 1 514 ? 8.523 -9.520 15.640 1.00 67.06 514 PRO A CA 1
ATOM 4008 C C . PRO A 1 514 ? 9.705 -10.473 15.432 1.00 67.06 514 PRO A C 1
ATOM 4010 O O . PRO A 1 514 ? 10.847 -10.023 15.476 1.00 67.06 514 PRO A O 1
ATOM 4013 N N . ALA A 1 515 ? 9.445 -11.775 15.239 1.00 63.19 515 ALA A N 1
ATOM 4014 C CA . ALA A 1 515 ? 10.464 -12.814 15.031 1.00 63.19 515 ALA A CA 1
ATOM 4015 C C . ALA A 1 515 ? 11.546 -12.367 14.032 1.00 63.19 515 ALA A C 1
ATOM 4017 O O . ALA A 1 515 ? 11.177 -11.669 13.101 1.00 63.19 515 ALA A O 1
ATOM 4018 N N . GLU A 1 516 ? 12.814 -12.777 14.235 1.00 60.28 516 GLU A N 1
ATOM 4019 C CA . GLU A 1 516 ? 14.087 -12.538 13.487 1.00 60.28 516 GLU A CA 1
ATOM 4020 C C . GLU A 1 516 ? 14.247 -11.252 12.637 1.00 60.28 516 GLU A C 1
ATOM 4022 O O . GLU A 1 516 ? 15.261 -10.564 12.733 1.00 60.28 516 GLU A O 1
ATOM 4027 N N . VAL A 1 517 ? 13.256 -10.919 11.823 1.00 69.69 517 VAL A N 1
ATOM 4028 C CA . VAL A 1 517 ? 13.081 -9.753 10.958 1.00 69.69 517 VAL A CA 1
ATOM 4029 C C . VAL A 1 517 ? 13.076 -8.414 11.716 1.00 69.69 517 VAL A C 1
ATOM 4031 O O . VAL A 1 517 ? 13.650 -7.444 11.219 1.00 69.69 517 VAL A O 1
ATOM 4034 N N . PHE A 1 518 ? 12.465 -8.326 12.909 1.00 77.62 518 PHE A N 1
ATOM 4035 C CA . PHE A 1 518 ? 12.313 -7.056 13.648 1.00 77.62 518 PHE A CA 1
ATOM 4036 C C . PHE A 1 518 ? 12.780 -7.148 15.115 1.00 77.62 518 PHE A C 1
ATOM 4038 O O . PHE A 1 518 ? 11.974 -7.023 16.036 1.00 77.62 518 PHE A O 1
ATOM 4045 N N . PRO A 1 519 ? 14.095 -7.281 15.372 1.00 70.06 519 PRO A N 1
ATOM 4046 C CA . PRO A 1 519 ? 14.636 -7.571 16.706 1.00 70.06 519 PRO A CA 1
ATOM 4047 C C . PRO A 1 519 ? 14.408 -6.470 17.757 1.00 70.06 519 PRO A C 1
ATOM 4049 O O . PRO A 1 519 ? 14.586 -6.711 18.946 1.00 70.06 519 PRO A O 1
ATOM 4052 N N . SER A 1 520 ? 14.047 -5.252 17.338 1.00 76.75 520 SER A N 1
ATOM 4053 C CA . SER A 1 520 ? 13.731 -4.127 18.230 1.00 76.75 520 SER A CA 1
ATOM 4054 C C . SER A 1 520 ? 12.253 -4.036 18.615 1.00 76.75 520 SER A C 1
ATOM 4056 O O . SER A 1 520 ? 11.883 -3.147 19.382 1.00 76.75 520 SER A O 1
ATOM 4058 N N . VAL A 1 521 ? 11.409 -4.922 18.082 1.00 81.25 521 VAL A N 1
ATOM 4059 C CA . VAL A 1 521 ? 9.976 -4.966 18.366 1.00 81.25 521 VAL A CA 1
ATOM 4060 C C . VAL A 1 521 ? 9.695 -6.104 19.342 1.00 81.25 521 VAL A C 1
ATOM 4062 O O . VAL A 1 521 ? 10.180 -7.219 19.173 1.00 81.25 521 VAL A O 1
ATOM 4065 N N . LEU A 1 522 ? 8.903 -5.825 20.374 1.00 83.19 522 LEU A N 1
ATOM 4066 C CA . LEU A 1 522 ? 8.529 -6.810 21.382 1.00 83.19 522 LEU A CA 1
ATOM 4067 C C . LEU A 1 522 ? 7.234 -7.538 20.980 1.00 83.19 522 LEU A C 1
ATOM 4069 O O . LEU A 1 522 ? 6.298 -6.895 20.495 1.00 83.19 522 LEU A O 1
ATOM 4073 N N . PRO A 1 523 ? 7.143 -8.864 21.188 1.00 85.56 523 PRO A N 1
ATOM 4074 C CA . PRO A 1 523 ? 5.896 -9.604 21.006 1.00 85.56 523 PRO A CA 1
ATOM 4075 C C . PRO A 1 523 ? 4.826 -9.147 22.004 1.00 85.56 523 PRO A C 1
ATOM 4077 O O . PRO A 1 523 ? 5.137 -8.619 23.070 1.00 85.56 523 PRO A O 1
ATOM 4080 N N . ASP A 1 524 ? 3.555 -9.349 21.653 1.00 86.75 524 ASP A N 1
ATOM 4081 C CA . ASP A 1 524 ? 2.382 -9.051 22.490 1.00 86.75 524 ASP A CA 1
ATOM 4082 C C . ASP A 1 524 ? 2.302 -7.599 22.991 1.00 86.75 524 ASP A C 1
ATOM 4084 O O . ASP A 1 524 ? 1.689 -7.306 24.021 1.00 86.75 524 ASP A O 1
ATOM 4088 N N . THR A 1 525 ? 2.906 -6.681 22.236 1.00 85.44 525 THR A N 1
ATOM 4089 C CA . THR A 1 525 ? 3.044 -5.275 22.614 1.00 85.44 525 THR A CA 1
ATOM 4090 C C . THR A 1 525 ? 2.249 -4.373 21.675 1.00 85.44 525 THR A C 1
ATOM 4092 O O . THR A 1 525 ? 2.318 -4.501 20.449 1.00 85.44 525 THR A O 1
ATOM 4095 N N . LEU A 1 526 ? 1.497 -3.441 22.265 1.00 86.56 526 LEU A N 1
ATOM 4096 C CA . LEU A 1 526 ? 0.781 -2.385 21.558 1.00 86.56 526 LEU A CA 1
ATOM 4097 C C . LEU A 1 526 ? 1.639 -1.115 21.499 1.00 86.56 526 LEU A C 1
ATOM 4099 O O . LEU A 1 526 ? 1.876 -0.473 22.519 1.00 86.56 526 LEU A O 1
ATOM 4103 N N . TYR A 1 527 ? 2.055 -0.724 20.302 1.00 84.38 527 TYR A N 1
ATOM 4104 C CA . TYR A 1 527 ? 2.779 0.508 20.008 1.00 84.38 527 TYR A CA 1
ATOM 4105 C C . TYR A 1 527 ? 1.808 1.590 19.535 1.00 84.38 527 TYR A C 1
ATOM 4107 O O . TYR A 1 527 ? 0.989 1.367 18.640 1.00 84.38 527 TYR A O 1
ATOM 4115 N N . LEU A 1 528 ? 1.894 2.782 20.123 1.00 80.31 528 LEU A N 1
ATOM 4116 C CA . LEU A 1 528 ? 0.981 3.880 19.815 1.00 80.31 528 LEU A CA 1
ATOM 4117 C C . LEU A 1 528 ? 1.595 4.823 18.785 1.00 80.31 528 LEU A C 1
ATOM 4119 O O . LEU A 1 528 ? 2.713 5.312 18.930 1.00 80.31 528 LEU A O 1
ATOM 4123 N N . GLY A 1 529 ? 0.825 5.120 17.745 1.00 75.12 529 GLY A N 1
ATOM 4124 C CA . GLY A 1 529 ? 1.173 6.143 16.781 1.00 75.12 529 GLY A CA 1
ATOM 4125 C C . GLY A 1 529 ? 1.009 7.540 17.369 1.00 75.12 529 GLY A C 1
ATOM 4126 O O . GLY A 1 529 ? 0.133 7.790 18.195 1.00 75.12 529 GLY A O 1
ATOM 4127 N N . PHE A 1 530 ? 1.776 8.501 16.858 1.00 66.81 530 PHE A N 1
ATOM 4128 C CA . PHE A 1 530 ? 1.800 9.877 17.377 1.00 66.81 530 PHE A CA 1
ATOM 4129 C C . PHE A 1 530 ? 0.441 10.610 17.313 1.00 66.81 530 PHE A C 1
ATOM 4131 O O . PHE A 1 530 ? 0.287 11.706 17.840 1.00 66.81 530 PHE A O 1
ATOM 4138 N N . GLY A 1 531 ? -0.546 10.094 16.571 1.00 63.06 531 GLY A N 1
ATOM 4139 C CA . GLY A 1 531 ? -1.911 10.644 16.560 1.00 63.06 531 GLY A CA 1
ATOM 4140 C C . GLY A 1 531 ? -2.683 10.335 17.847 1.00 63.06 531 GLY A C 1
ATOM 4141 O O . GLY A 1 531 ? -3.630 11.037 18.173 1.00 63.06 531 GLY A O 1
ATOM 4142 N N . CYS A 1 532 ? -2.256 9.311 18.582 1.00 63.75 532 CYS A N 1
ATOM 4143 C CA . CYS A 1 532 ? -2.819 8.901 19.861 1.00 63.75 532 CYS A CA 1
ATOM 4144 C C . CYS A 1 532 ? -2.137 9.608 21.050 1.00 63.75 532 CYS A C 1
ATOM 4146 O O . CYS A 1 532 ? -2.497 9.329 22.191 1.00 63.75 532 CYS A O 1
ATOM 4148 N N . GLU A 1 533 ? -1.177 10.516 20.800 1.00 55.69 533 GLU A N 1
ATOM 4149 C CA . GLU A 1 533 ? -0.540 11.336 21.836 1.00 55.69 533 GLU A CA 1
ATOM 4150 C C . GLU A 1 533 ? -1.558 12.315 22.427 1.00 55.69 533 GLU A C 1
ATOM 4152 O O . GLU A 1 533 ? -1.932 13.322 21.821 1.00 55.69 533 GLU A O 1
ATOM 4157 N N . GLU A 1 534 ? -2.001 12.023 23.643 1.00 52.31 534 GLU A N 1
ATOM 4158 C CA . GLU A 1 534 ? -2.724 12.980 24.467 1.00 52.31 534 GLU A CA 1
ATOM 4159 C C . GLU A 1 534 ? -1.779 14.147 24.783 1.00 52.31 534 GLU A C 1
ATOM 4161 O O . GLU A 1 534 ? -0.665 13.974 25.284 1.00 52.31 534 GLU A O 1
ATOM 4166 N N . SER A 1 535 ? -2.206 15.356 24.432 1.00 36.94 535 SER A N 1
ATOM 4167 C CA . SER A 1 535 ? -1.458 16.591 24.643 1.00 36.94 535 SER A CA 1
ATOM 4168 C C . SER A 1 535 ? -0.902 16.692 26.071 1.00 36.94 535 SER A C 1
ATOM 4170 O O . SER A 1 535 ? -1.660 16.622 27.034 1.00 36.94 535 SER A O 1
ATOM 4172 N N . ASN A 1 536 ? 0.400 16.979 26.161 1.00 37.62 536 ASN A N 1
ATOM 4173 C CA . ASN A 1 536 ? 1.201 17.307 27.349 1.00 37.62 536 ASN A CA 1
ATOM 4174 C C . ASN A 1 536 ? 1.793 16.142 28.171 1.00 37.62 536 ASN A C 1
ATOM 4176 O O . ASN A 1 536 ? 1.270 15.702 29.186 1.00 37.62 536 ASN A O 1
ATOM 4180 N N . ARG A 1 537 ? 3.049 15.829 27.826 1.00 38.31 537 ARG A N 1
ATOM 4181 C CA . ARG A 1 537 ? 4.187 15.601 28.743 1.00 38.31 537 ARG A CA 1
ATOM 4182 C C . ARG A 1 537 ? 4.165 14.443 29.756 1.00 38.31 537 ARG A C 1
ATOM 4184 O O . ARG A 1 537 ? 5.209 14.277 30.381 1.00 38.31 537 ARG A O 1
ATOM 4191 N N . MET A 1 538 ? 3.112 13.639 29.918 1.00 37.84 538 MET A N 1
ATOM 4192 C CA . MET A 1 538 ? 3.100 12.623 30.996 1.00 37.84 538 MET A CA 1
ATOM 4193 C C . MET A 1 538 ? 2.756 11.171 30.619 1.00 37.84 538 MET A C 1
ATOM 4195 O O . MET A 1 538 ? 3.028 10.305 31.438 1.00 37.84 538 MET A O 1
ATOM 4199 N N . ASN A 1 539 ? 2.306 10.865 29.396 1.00 41.84 539 ASN A N 1
ATOM 4200 C CA . ASN A 1 539 ? 2.092 9.477 28.931 1.00 41.84 539 ASN A CA 1
ATOM 4201 C C . ASN A 1 539 ? 2.977 9.141 27.719 1.00 41.84 539 ASN A C 1
ATOM 4203 O O . ASN A 1 539 ? 2.514 8.650 26.694 1.00 41.84 539 ASN A O 1
ATOM 4207 N N . LEU A 1 540 ? 4.265 9.461 27.824 1.00 48.72 540 LEU A N 1
ATOM 4208 C CA . LEU A 1 540 ? 5.288 9.004 26.888 1.00 48.72 540 LEU A CA 1
ATOM 4209 C C . LEU A 1 540 ? 5.509 7.502 27.147 1.00 48.72 540 LEU A C 1
ATOM 4211 O O . LEU A 1 540 ? 6.375 7.146 27.943 1.00 48.72 540 LEU A O 1
ATOM 4215 N N . MET A 1 541 ? 4.670 6.648 26.556 1.00 52.50 541 MET A N 1
ATOM 4216 C CA . MET A 1 541 ? 4.846 5.195 26.552 1.00 52.50 541 MET A CA 1
ATOM 4217 C C . MET A 1 541 ? 5.300 4.753 25.157 1.00 52.50 541 MET A C 1
ATOM 4219 O O . MET A 1 541 ? 4.600 5.036 24.186 1.00 52.50 541 MET A O 1
ATOM 4223 N N . ASP A 1 542 ? 6.440 4.062 25.056 1.00 52.28 542 ASP A N 1
ATOM 4224 C CA . ASP A 1 542 ? 6.919 3.495 23.784 1.00 52.28 542 ASP A CA 1
ATOM 4225 C C . ASP A 1 542 ? 6.058 2.285 23.379 1.00 52.28 542 ASP A C 1
ATOM 4227 O O . ASP A 1 542 ? 5.782 2.097 22.199 1.00 52.28 542 ASP A O 1
ATOM 4231 N N . GLY A 1 543 ? 5.561 1.508 24.349 1.00 56.75 543 GLY A N 1
ATOM 4232 C CA . GLY A 1 543 ? 4.687 0.357 24.119 1.00 56.75 543 GLY A CA 1
ATOM 4233 C C . GLY A 1 543 ? 3.868 -0.018 25.355 1.00 56.75 543 GLY A C 1
ATOM 4234 O O . GLY A 1 543 ? 4.216 0.340 26.479 1.00 56.75 543 GLY A O 1
ATOM 4235 N N . TYR A 1 544 ? 2.757 -0.724 25.158 1.00 62.47 544 TYR A N 1
ATOM 4236 C CA . TYR A 1 544 ? 1.874 -1.229 26.210 1.00 62.47 544 TYR A CA 1
ATOM 4237 C C . TYR A 1 544 ? 1.822 -2.761 26.159 1.00 62.47 544 TYR A C 1
ATOM 4239 O O . TYR A 1 544 ? 1.368 -3.329 25.162 1.00 62.47 544 TYR A O 1
ATOM 4247 N N . SER A 1 545 ? 2.288 -3.424 27.225 1.00 67.56 545 SER A N 1
ATOM 4248 C CA . SER A 1 545 ? 2.154 -4.878 27.393 1.00 67.56 545 SER A CA 1
ATOM 4249 C C . SER A 1 545 ? 0.734 -5.184 27.848 1.00 67.56 545 SER A C 1
ATOM 4251 O O . SER A 1 545 ? 0.340 -4.838 28.964 1.00 67.56 545 SER A O 1
ATOM 4253 N N . VAL A 1 546 ? -0.035 -5.849 26.986 1.00 64.31 546 VAL A N 1
ATOM 4254 C CA . VAL A 1 546 ? -1.406 -6.275 27.307 1.00 64.31 546 VAL A CA 1
ATOM 4255 C C . VAL A 1 546 ? -1.397 -7.348 28.400 1.00 64.31 546 VAL A C 1
ATOM 4257 O O . VAL A 1 546 ? -2.291 -7.363 29.240 1.00 64.31 546 VAL A O 1
ATOM 4260 N N . LYS A 1 547 ? -0.358 -8.195 28.439 1.00 64.75 547 LYS A N 1
ATOM 4261 C CA . LYS A 1 547 ? -0.196 -9.256 29.447 1.00 64.75 547 LYS A CA 1
ATOM 4262 C C . LYS A 1 547 ? 0.001 -8.702 30.856 1.00 64.75 547 LYS A C 1
ATOM 4264 O O . LYS A 1 547 ? -0.598 -9.199 31.802 1.00 64.75 547 LYS A O 1
ATOM 4269 N N . ASP A 1 548 ? 0.825 -7.664 30.988 1.00 62.03 548 ASP A N 1
ATOM 4270 C CA . ASP A 1 548 ? 1.218 -7.135 32.300 1.00 62.03 548 ASP A CA 1
ATOM 4271 C C . ASP A 1 548 ? 0.438 -5.875 32.697 1.00 62.03 548 ASP A C 1
ATOM 4273 O O . ASP A 1 548 ? 0.599 -5.370 33.810 1.00 62.03 548 ASP A O 1
ATOM 4277 N N . GLY A 1 549 ? -0.359 -5.318 31.776 1.00 61.94 549 GLY A N 1
ATOM 4278 C CA . GLY A 1 549 ? -1.060 -4.043 31.943 1.00 61.94 549 GLY A CA 1
ATOM 4279 C C . GLY A 1 549 ? -0.124 -2.849 32.169 1.00 61.94 549 GLY A C 1
ATOM 4280 O O . GLY A 1 549 ? -0.561 -1.798 32.646 1.00 61.94 549 GLY A O 1
ATOM 4281 N N . ARG A 1 550 ? 1.175 -3.009 31.877 1.00 58.59 550 ARG A N 1
ATOM 4282 C CA . ARG A 1 550 ? 2.230 -2.013 32.103 1.00 58.59 550 ARG A CA 1
ATOM 4283 C C . ARG A 1 550 ? 2.607 -1.346 30.785 1.00 58.59 550 ARG A C 1
ATOM 4285 O O . ARG A 1 550 ? 2.851 -2.017 29.786 1.00 58.59 550 ARG A O 1
ATOM 4292 N N . GLY A 1 551 ? 2.689 -0.018 30.805 1.00 56.97 551 GLY A N 1
ATOM 4293 C CA . GLY A 1 551 ? 3.328 0.741 29.734 1.00 56.97 551 GLY A CA 1
ATOM 4294 C C . GLY A 1 551 ? 4.838 0.825 29.956 1.00 56.97 551 GLY A C 1
ATOM 4295 O O . GLY A 1 551 ? 5.288 1.031 31.087 1.00 56.97 551 GLY A O 1
ATOM 4296 N N . GLU A 1 552 ? 5.617 0.663 28.891 1.00 53.38 552 GLU A N 1
ATOM 4297 C CA . GLU A 1 552 ? 7.047 0.946 28.895 1.00 53.38 552 GLU A CA 1
ATOM 4298 C C . GLU A 1 552 ? 7.279 2.453 28.710 1.00 53.38 552 GLU A C 1
ATOM 4300 O O . GLU A 1 552 ? 6.838 3.006 27.701 1.00 53.38 552 GLU A O 1
ATOM 4305 N N . PRO A 1 553 ? 7.976 3.140 29.637 1.00 47.50 553 PRO A N 1
ATOM 4306 C CA . PRO A 1 553 ? 8.259 4.568 29.507 1.00 47.50 553 PRO A CA 1
ATOM 4307 C C . PRO A 1 553 ? 9.111 4.854 28.268 1.00 47.50 553 PRO A C 1
ATOM 4309 O O . PRO A 1 553 ? 10.051 4.100 28.010 1.00 47.50 553 PRO A O 1
ATOM 4312 N N . CYS A 1 554 ? 8.866 5.973 27.573 1.00 46.72 554 CYS A N 1
ATOM 4313 C CA . CYS A 1 554 ? 9.693 6.374 26.438 1.00 46.72 554 CYS A CA 1
ATOM 4314 C C . CYS A 1 554 ? 11.155 6.495 26.860 1.00 46.72 554 CYS A C 1
ATOM 4316 O O . CYS A 1 554 ? 11.524 7.422 27.591 1.00 46.72 554 CYS A O 1
ATOM 4318 N N . ARG A 1 555 ? 12.015 5.596 26.375 1.00 42.59 555 ARG A N 1
ATOM 4319 C CA . ARG A 1 555 ? 13.448 5.624 26.719 1.00 42.59 555 ARG A CA 1
ATOM 4320 C C . ARG A 1 555 ? 14.227 6.628 25.873 1.00 42.59 555 ARG A C 1
ATOM 4322 O O . ARG A 1 555 ? 15.405 6.880 26.139 1.00 42.59 555 ARG A O 1
ATOM 4329 N N . HIS A 1 556 ? 13.593 7.240 24.872 1.00 40.41 556 HIS A N 1
ATOM 4330 C CA . HIS A 1 556 ? 14.266 8.106 23.912 1.00 40.41 556 HIS A CA 1
ATOM 4331 C C . HIS A 1 556 ? 13.631 9.499 23.824 1.00 40.41 556 HIS A C 1
ATOM 4333 O O . HIS A 1 556 ? 12.510 9.703 23.366 1.00 40.41 556 HIS A O 1
ATOM 4339 N N . ARG A 1 557 ? 14.405 10.519 24.219 1.00 37.69 557 ARG A N 1
ATOM 4340 C CA . ARG A 1 557 ? 14.128 11.916 23.860 1.00 37.69 557 ARG A CA 1
ATOM 4341 C C . ARG A 1 557 ? 14.210 12.048 22.334 1.00 37.69 557 ARG A C 1
ATOM 4343 O O . ARG A 1 557 ? 15.304 12.191 21.805 1.00 37.69 557 ARG A O 1
ATOM 4350 N N . ARG A 1 558 ? 13.054 12.034 21.656 1.00 43.84 558 ARG A N 1
ATOM 4351 C CA . ARG A 1 558 ? 12.796 12.596 20.309 1.00 43.84 558 ARG A CA 1
ATOM 4352 C C . ARG A 1 558 ? 13.973 12.505 19.321 1.00 43.84 558 ARG A C 1
ATOM 4354 O O . ARG A 1 558 ? 14.368 13.507 18.725 1.00 43.84 558 ARG A O 1
ATOM 4361 N N . SER A 1 559 ? 14.506 11.307 19.123 1.00 40.38 559 SER A N 1
ATOM 4362 C CA . SER A 1 559 ? 15.384 10.999 17.998 1.00 40.38 559 SER A CA 1
ATOM 4363 C C . SER A 1 559 ? 14.598 10.101 17.051 1.00 40.38 559 SER A C 1
ATOM 4365 O O . SER A 1 559 ? 14.092 9.078 17.484 1.00 40.38 559 SER A O 1
ATOM 4367 N N . ARG A 1 560 ? 14.481 10.463 15.766 1.00 49.41 560 ARG A N 1
ATOM 4368 C CA . ARG A 1 560 ? 13.829 9.647 14.714 1.00 49.41 560 ARG A CA 1
ATOM 4369 C C . ARG A 1 560 ? 14.658 8.399 14.342 1.00 49.41 560 ARG A C 1
ATOM 4371 O O . ARG A 1 560 ? 14.780 8.073 13.165 1.00 49.41 560 ARG A O 1
ATOM 4378 N N . SER A 1 561 ? 15.324 7.766 15.304 1.00 54.19 561 SER A N 1
ATOM 4379 C CA . SER A 1 561 ? 16.402 6.809 15.036 1.00 54.19 561 SER A CA 1
ATOM 4380 C C . SER A 1 561 ? 16.013 5.344 15.195 1.00 54.19 561 SER A C 1
ATOM 4382 O O . SER A 1 561 ? 16.786 4.501 14.749 1.00 54.19 561 SER A O 1
ATOM 4384 N N . SER A 1 562 ? 14.868 5.015 15.806 1.00 68.88 562 SER A N 1
ATOM 4385 C CA . SER A 1 562 ? 14.432 3.621 15.939 1.00 68.88 562 SER A CA 1
ATOM 4386 C C . SER A 1 562 ? 13.390 3.226 14.884 1.00 68.88 562 SER A C 1
ATOM 4388 O O . SER A 1 562 ? 12.637 4.052 14.363 1.00 68.88 562 SER A O 1
ATOM 4390 N N . PHE A 1 563 ? 13.347 1.932 14.564 1.00 76.25 563 PHE A N 1
ATOM 4391 C CA . PHE A 1 563 ? 12.339 1.348 13.675 1.00 76.25 563 PHE A CA 1
ATOM 4392 C C . PHE A 1 563 ? 10.911 1.545 14.215 1.00 76.25 563 PHE A C 1
ATOM 4394 O O . PHE A 1 563 ? 10.008 1.892 13.454 1.00 76.25 563 PHE A O 1
ATOM 4401 N N . VAL A 1 564 ? 10.738 1.406 15.534 1.00 75.06 564 VAL A N 1
ATOM 4402 C CA . VAL A 1 564 ? 9.472 1.634 16.243 1.00 75.06 564 VAL A CA 1
ATOM 4403 C C . VAL A 1 564 ? 8.987 3.070 16.040 1.00 75.06 564 VAL A C 1
ATOM 4405 O O . VAL A 1 564 ? 7.849 3.267 15.625 1.00 75.06 564 VAL A O 1
ATOM 4408 N N . ASP A 1 565 ? 9.859 4.070 16.217 1.00 73.00 565 ASP A N 1
ATOM 4409 C CA . ASP A 1 565 ? 9.505 5.482 15.996 1.00 73.00 565 ASP A CA 1
ATOM 4410 C C . ASP A 1 565 ? 9.051 5.738 14.557 1.00 73.00 565 ASP A C 1
ATOM 4412 O O . ASP A 1 565 ? 8.102 6.488 14.308 1.00 73.00 565 ASP A O 1
ATOM 4416 N N . CYS A 1 566 ? 9.738 5.116 13.593 1.00 77.25 566 CYS A N 1
ATOM 4417 C CA . CYS A 1 566 ? 9.393 5.237 12.185 1.00 77.25 566 CYS A CA 1
ATOM 4418 C C . CYS A 1 566 ? 7.991 4.674 11.930 1.00 77.25 566 CYS A C 1
ATOM 4420 O O . CYS A 1 566 ? 7.141 5.398 11.414 1.00 77.25 566 CYS A O 1
ATOM 4422 N N . LEU A 1 567 ? 7.704 3.441 12.352 1.00 78.88 567 LEU A N 1
ATOM 4423 C CA . LEU A 1 567 ? 6.385 2.833 12.163 1.00 78.88 567 LEU A CA 1
ATOM 4424 C C . LEU A 1 567 ? 5.266 3.576 12.899 1.00 78.88 567 LEU A C 1
ATOM 4426 O O . LEU A 1 567 ? 4.216 3.836 12.306 1.00 78.88 567 LEU A O 1
ATOM 4430 N N . SER A 1 568 ? 5.500 3.999 14.141 1.00 77.88 568 SER A N 1
ATOM 4431 C CA . SER A 1 568 ? 4.553 4.806 14.919 1.00 77.88 568 SER A CA 1
ATOM 4432 C C . SER A 1 568 ? 4.252 6.157 14.260 1.00 77.88 568 SER A C 1
ATOM 4434 O O . SER A 1 568 ? 3.153 6.702 14.400 1.00 77.88 568 SER A O 1
ATOM 4436 N N . HIS A 1 569 ? 5.189 6.713 13.488 1.00 75.94 569 HIS A N 1
ATOM 4437 C CA . HIS A 1 569 ? 4.928 7.891 12.662 1.00 75.94 569 HIS A CA 1
ATOM 4438 C C . HIS A 1 569 ? 4.057 7.561 11.445 1.00 75.94 569 HIS A C 1
ATOM 4440 O O . HIS A 1 569 ? 3.086 8.270 11.170 1.00 75.94 569 HIS A O 1
ATOM 4446 N N . CYS A 1 570 ? 4.369 6.473 10.743 1.00 77.75 570 CYS A N 1
ATOM 4447 C CA . CYS A 1 570 ? 3.696 6.087 9.500 1.00 77.75 570 CYS A CA 1
ATOM 4448 C C . CYS A 1 570 ? 2.246 5.643 9.723 1.00 77.75 570 CYS A C 1
ATOM 4450 O O . CYS A 1 570 ? 1.371 5.892 8.892 1.00 77.75 570 CYS A O 1
ATOM 4452 N N . ILE A 1 571 ? 1.949 5.047 10.879 1.00 76.25 571 ILE A N 1
ATOM 4453 C CA . ILE A 1 571 ? 0.610 4.535 11.189 1.00 76.25 571 ILE A CA 1
ATOM 4454 C C . ILE A 1 571 ? -0.434 5.640 11.443 1.00 76.25 571 ILE A C 1
ATOM 4456 O O . ILE A 1 571 ? -1.627 5.359 11.542 1.00 76.25 571 ILE A O 1
ATOM 4460 N N . ARG A 1 572 ? -0.028 6.922 11.487 1.00 67.44 572 ARG A N 1
ATOM 4461 C CA . ARG A 1 572 ? -0.937 8.073 11.660 1.00 67.44 572 ARG A CA 1
ATOM 4462 C C . ARG A 1 572 ? -2.034 8.172 10.590 1.00 67.44 572 ARG A C 1
ATOM 4464 O O . ARG A 1 572 ? -3.056 8.794 10.859 1.00 67.44 572 ARG A O 1
ATOM 4471 N N . GLY A 1 573 ? -1.849 7.571 9.412 1.00 57.28 573 GLY A N 1
ATOM 4472 C CA . GLY A 1 573 ? -2.927 7.325 8.443 1.00 57.28 573 GLY A CA 1
ATOM 4473 C C . GLY A 1 573 ? -3.549 8.557 7.768 1.00 57.28 573 GLY A C 1
ATOM 4474 O O . GLY A 1 573 ? -4.519 8.402 7.035 1.00 57.28 573 GLY A O 1
ATOM 4475 N N . THR A 1 574 ? -3.015 9.768 7.971 1.00 58.50 574 THR A N 1
ATOM 4476 C CA . THR A 1 574 ? -3.501 11.000 7.318 1.00 58.50 574 THR A CA 1
ATOM 4477 C C . THR A 1 574 ? -2.461 11.550 6.342 1.00 58.50 574 THR A C 1
ATOM 4479 O O . THR A 1 574 ? -1.332 11.840 6.749 1.00 58.50 574 THR A O 1
ATOM 4482 N N . GLY A 1 575 ? -2.843 11.747 5.077 1.00 51.59 575 GLY A N 1
ATOM 4483 C CA . GLY A 1 575 ? -1.901 11.986 3.977 1.00 51.59 575 GLY A CA 1
ATOM 4484 C C . GLY A 1 575 ? -0.963 13.195 4.104 1.00 51.59 575 GLY A C 1
ATOM 4485 O O . GLY A 1 575 ? 0.161 13.117 3.626 1.00 51.59 575 GLY A O 1
ATOM 4486 N N . LYS A 1 576 ? -1.319 14.257 4.847 1.00 55.41 576 LYS A N 1
ATOM 4487 C CA . LYS A 1 576 ? -0.418 15.408 5.116 1.00 55.41 576 LYS A CA 1
ATOM 4488 C C . LYS A 1 576 ? 0.873 15.070 5.869 1.00 55.41 576 LYS A C 1
ATOM 4490 O O . LYS A 1 576 ? 1.781 15.890 5.887 1.00 55.41 576 LYS A O 1
ATOM 4495 N N . HIS A 1 577 ? 0.898 13.958 6.600 1.00 53.41 577 HIS A N 1
ATOM 4496 C CA . HIS A 1 577 ? 2.051 13.552 7.412 1.00 53.41 577 HIS A CA 1
ATOM 4497 C C . HIS A 1 577 ? 2.888 12.456 6.744 1.00 53.41 577 HIS A C 1
ATOM 4499 O O . HIS A 1 577 ? 3.943 12.103 7.269 1.00 53.41 577 HIS A O 1
ATOM 4505 N N . LEU A 1 578 ? 2.391 11.912 5.630 1.00 52.62 578 LEU A N 1
ATOM 4506 C CA . LEU A 1 578 ? 3.048 10.894 4.815 1.00 52.62 578 LEU A CA 1
ATOM 4507 C C . LEU A 1 578 ? 3.657 11.511 3.545 1.00 52.62 578 LEU A C 1
ATOM 4509 O O . LEU A 1 578 ? 4.724 11.049 3.144 1.00 52.62 578 LEU A O 1
ATOM 4513 N N . ALA A 1 579 ? 2.995 12.554 3.006 1.00 48.94 579 ALA A N 1
ATOM 4514 C CA . ALA A 1 579 ? 3.446 13.473 1.955 1.00 48.94 579 ALA A CA 1
ATOM 4515 C C . ALA A 1 579 ? 4.501 14.491 2.417 1.00 48.94 579 ALA A C 1
ATOM 4517 O O . ALA A 1 579 ? 4.466 14.907 3.596 1.00 48.94 579 ALA A O 1
#

Sequence (579 aa):
MKIGKSLCVCGVGLVSISTVVICLRPRLIAIAKPSDERWKIIDGAAFVDSALTFQGRFYCTPQWAAHCHDQGRRPQLLTAAVAARRSNPPSGSLHLVDNGGDLMVVHRMMIHLINHFEVYRVDLDNQELILAKGFRARAVFMGMHRAVSLLPAQIYFPSLLPDTLYLGFDCEGPIRGYIVKDGSGEPCRRRRYRSRIRERITTLSNSRDWSSLGGEGPAGVIADCVLANDVADFIRFRAVCLPWRLSSSSIDPLHALDPRFLPRHWIMLDNRRFLNVTTGEQIHTEIPEISGDGDHTLLALTPEGLLLLLHEETLILQLLNPLTRRLTDLPPVNSLLSSKNLRDWRSGKQIGKSLHVGGVGIASISTVVVCLQTSLMAIAKPGDDRWIVIAGMPFVDSALTFQGRFYCTVGKNLMVLDHETPQLLIAAARRSNPPPPDFFCSLHLVDNGGELMLVNRMIRLIKGENNSSSSMHYKTEYEVYSVNLDNGELIPVNDGFRGRAVFMGLRRAVSLLPAEVFPSVLPDTLYLGFGCEESNRMNLMDGYSVKDGRGEPCRHRRSRSSFVDCLSHCIRGTGKHLA